Protein AF-A0A7S3L3E7-F1 (afdb_monomer_lite)

Organism: NCBI:txid265554

Secondary structure (DSSP, 8-state):
---------EEEEEEEEEEEEEEP------------------------------------------------------------PPPPPP------PPPPPP-PPPPP----------HHHHHHHHHHHHHHHHHHHHHHHHHHHHHHHHHHHHTT-B-TTT-PBP-S--EEETTEEE-HHHIIIIIS-B-TTT-PBP-TT-EEE-TT--EEEGGG---B-TTT--B-SHHHHS-EEE-TTS-EEEHHHHTTB--SHHHHHHHHHHHHHHHHHHH-SSS--PPPSPPEEEEE-HHHHHHHHHHHH-TTS-S-EEEEEEEEEEEEEETT-SPEEEEEEEEEEEETT-BHHHHHHHHHHHHHHHHHHHHTB---HHHHHHHHHHHHHHHHHHHTTT-HHHHHHHHHHHH---TTTHHHHHHHHHHHHHHHHHHHHHHHHTTB-GGG--

Radius of gyration: 42.0 Å; chains: 1; bounding box: 95×83×150 Å

Foldseek 3Di:
DDDPPPDFDKDKDWDAFDKDFDFQLDDDPDPDPPDPDDDDDDDDDDDDDDDDDDDDDDDDDDDDDDDDDDDDDDDDDDDDDDDDDDDDDDDDDPPPDDDDPPDDDDDPDDDDDDPPQDPVNVVVVVVVVVVVVVVVVVVVVVVVVVVVLVVQLVVVCAAPQPRHHHDPDWDDDPNGTHRPVSCQPPPFDAALAPRHGDDPDQWDAFLVGGIHGVVVVFAAASFQRWGADCRTFVHWDQDPLGGIHGPNFQVQFAADDVLVVVLVVLLVVLCCVAAPPPDPLADPDDEAEAEDALVVQLVVSCVRVNNVDDSGGQKMKTKIWMWIDGPVDNDIDIDIHIYMYGYGTGGSLQRSLNVQLNSQVSSCVLQQFDDPQLLSLLRSNVSSLSSLVVCVVPDPSSVSVVVSLQPRPPCRNNVSVVVLVVQCVVPNNVSSVVVRVVRHDPPNDD

Structure (mmCIF, N/CA/C/O backbone):
data_AF-A0A7S3L3E7-F1
#
_entry.id   AF-A0A7S3L3E7-F1
#
loop_
_atom_site.group_PDB
_atom_site.id
_atom_site.type_symbol
_atom_site.label_atom_id
_atom_site.label_alt_id
_atom_site.label_comp_id
_atom_site.label_asym_id
_atom_site.label_entity_id
_atom_site.label_seq_id
_atom_site.pdbx_PDB_ins_code
_atom_site.Cartn_x
_atom_site.Cartn_y
_atom_site.Cartn_z
_atom_site.occupancy
_atom_site.B_iso_or_equiv
_atom_site.auth_seq_id
_atom_site.auth_comp_id
_atom_site.auth_asym_id
_atom_site.auth_atom_id
_atom_site.pdbx_PDB_model_num
ATOM 1 N N . MET A 1 1 ? -40.306 20.790 56.424 1.00 37.75 1 MET A N 1
ATOM 2 C CA . MET A 1 1 ? -39.936 20.266 55.091 1.00 37.75 1 MET A CA 1
ATOM 3 C C . MET A 1 1 ? -38.421 20.234 55.011 1.00 37.75 1 MET A C 1
ATOM 5 O O . MET A 1 1 ? -37.809 21.245 54.707 1.00 37.75 1 MET A O 1
ATOM 9 N N . THR A 1 2 ? -37.811 19.111 55.373 1.00 33.38 2 THR A N 1
ATOM 10 C CA . THR A 1 2 ? -36.361 18.909 55.277 1.00 33.38 2 THR A CA 1
ATOM 11 C C . THR A 1 2 ? -36.122 18.131 53.989 1.00 33.38 2 THR A C 1
ATOM 13 O O . THR A 1 2 ? -36.456 16.951 53.911 1.00 33.38 2 THR A O 1
ATOM 16 N N . MET A 1 3 ? -35.644 18.807 52.941 1.00 33.97 3 MET A N 1
ATOM 17 C CA . MET A 1 3 ? -35.236 18.144 51.704 1.00 33.97 3 MET A CA 1
ATOM 18 C C . MET A 1 3 ? -33.994 17.302 51.997 1.00 33.97 3 MET A C 1
ATOM 20 O O . MET A 1 3 ? -32.898 17.829 52.158 1.00 33.97 3 MET A O 1
ATOM 24 N N . MET A 1 4 ? -34.168 15.984 52.087 1.00 32.97 4 MET A N 1
ATOM 25 C CA . MET A 1 4 ? -33.053 15.049 52.005 1.00 32.97 4 MET A CA 1
ATOM 26 C C . MET A 1 4 ? -32.547 15.040 50.560 1.00 32.97 4 MET A C 1
ATOM 28 O O . MET A 1 4 ? -33.100 14.356 49.699 1.00 32.97 4 MET A O 1
ATOM 32 N N . THR A 1 5 ? -31.485 15.792 50.287 1.00 38.94 5 THR A N 1
ATOM 33 C CA . THR A 1 5 ? -30.633 15.578 49.115 1.00 38.94 5 THR A CA 1
ATOM 34 C C . THR A 1 5 ? -30.012 14.189 49.227 1.00 38.94 5 THR A C 1
ATOM 36 O O . THR A 1 5 ? -29.043 13.978 49.954 1.00 38.94 5 THR A O 1
ATOM 39 N N . ARG A 1 6 ? -30.601 13.209 48.535 1.00 37.25 6 ARG A N 1
ATOM 40 C CA . ARG A 1 6 ? -29.966 11.909 48.307 1.00 37.25 6 ARG A CA 1
ATOM 41 C C . ARG A 1 6 ? -28.781 12.127 47.372 1.00 37.25 6 ARG A C 1
ATOM 43 O O . ARG A 1 6 ? -28.955 12.240 46.164 1.00 37.25 6 ARG A O 1
ATOM 50 N N . THR A 1 7 ? -27.583 12.184 47.937 1.00 40.59 7 THR A N 1
ATOM 51 C CA . THR A 1 7 ? -26.330 12.127 47.185 1.00 40.59 7 THR A CA 1
ATOM 52 C C . THR A 1 7 ? -26.274 10.788 46.447 1.00 40.59 7 THR A C 1
ATOM 54 O O . THR A 1 7 ? -26.143 9.729 47.065 1.00 40.59 7 THR A O 1
ATOM 57 N N . ILE A 1 8 ? -26.439 10.816 45.124 1.00 44.03 8 ILE A N 1
ATOM 58 C CA . ILE A 1 8 ? -26.281 9.642 44.263 1.00 44.03 8 ILE A CA 1
ATOM 59 C C . ILE A 1 8 ? -24.780 9.373 44.164 1.00 44.03 8 ILE A C 1
ATOM 61 O O . ILE A 1 8 ? -24.064 10.054 43.440 1.00 44.03 8 ILE A O 1
ATOM 65 N N . PHE A 1 9 ? -24.285 8.398 44.921 1.00 41.81 9 PHE A N 1
ATOM 66 C CA . PHE A 1 9 ? -22.922 7.904 44.750 1.00 41.81 9 PHE A CA 1
ATOM 67 C C . PHE A 1 9 ? -22.884 6.970 43.535 1.00 41.81 9 PHE A C 1
ATOM 69 O O . PHE A 1 9 ? -23.389 5.846 43.596 1.00 41.81 9 PHE A O 1
ATOM 76 N N . THR A 1 10 ? -22.301 7.439 42.435 1.00 45.47 10 THR A N 1
ATOM 77 C CA . THR A 1 10 ? -21.963 6.633 41.256 1.00 45.47 10 THR A CA 1
ATOM 78 C C . THR A 1 10 ? -20.611 5.961 41.475 1.00 45.47 10 THR A C 1
ATOM 80 O O . THR A 1 10 ? -19.640 6.632 41.817 1.00 45.47 10 THR A O 1
ATOM 83 N N . ALA A 1 11 ? -20.534 4.643 41.292 1.00 47.09 11 ALA A N 1
ATOM 84 C CA . ALA A 1 11 ? -19.255 3.947 41.208 1.00 47.09 11 ALA A CA 1
ATOM 85 C C . ALA A 1 11 ? -18.963 3.689 39.726 1.00 47.09 11 ALA A C 1
ATOM 87 O O . ALA A 1 11 ? -19.649 2.888 39.086 1.00 47.09 11 ALA A O 1
ATOM 88 N N . THR A 1 12 ? -17.978 4.401 39.184 1.00 44.69 12 THR A N 1
ATOM 89 C CA . THR A 1 12 ? -17.466 4.172 37.831 1.00 44.69 12 THR A CA 1
ATOM 90 C C . THR A 1 12 ? -16.265 3.249 37.948 1.00 44.69 12 THR A C 1
ATOM 92 O O . THR A 1 12 ? -15.286 3.588 38.610 1.00 44.69 12 THR A O 1
ATOM 95 N N . THR A 1 13 ? -16.340 2.069 37.340 1.00 45.25 13 THR A N 1
ATOM 96 C CA . THR A 1 13 ? -15.168 1.205 37.184 1.00 45.25 13 THR A CA 1
ATOM 97 C C . THR A 1 13 ? -14.709 1.314 35.740 1.00 45.25 13 THR A C 1
ATOM 99 O O . THR A 1 13 ? -15.407 0.880 34.822 1.00 45.25 13 THR A O 1
ATOM 102 N N . THR A 1 14 ? -13.541 1.920 35.551 1.00 41.12 14 THR A N 1
ATOM 103 C CA . THR A 1 14 ? -12.845 1.961 34.265 1.00 41.12 14 THR A CA 1
ATOM 104 C C . THR A 1 14 ? -12.012 0.693 34.145 1.00 41.12 14 THR A C 1
ATOM 106 O O . THR A 1 14 ? -11.118 0.470 34.960 1.00 41.12 14 THR A O 1
ATOM 109 N N . VAL A 1 15 ? -12.307 -0.146 33.152 1.00 39.34 15 VAL A N 1
ATOM 110 C CA . VAL A 1 15 ? -11.450 -1.284 32.797 1.00 39.34 15 VAL A CA 1
ATOM 111 C C . VAL A 1 15 ? -10.743 -0.942 31.484 1.00 39.34 15 VAL A C 1
ATOM 113 O O . VAL A 1 15 ? -11.376 -0.814 30.438 1.00 39.34 15 VAL A O 1
ATOM 116 N N . LEU A 1 16 ? -9.427 -0.752 31.574 1.00 37.97 16 LEU A N 1
ATOM 117 C CA . LEU A 1 16 ? -8.468 -0.646 30.464 1.00 37.97 16 LEU A CA 1
ATOM 118 C C . LEU A 1 16 ? -8.202 -2.081 29.932 1.00 37.97 16 LEU A C 1
ATOM 120 O O . LEU A 1 16 ? -8.009 -2.964 30.761 1.00 37.97 16 LEU A O 1
ATOM 124 N N . LEU A 1 17 ? -8.091 -2.448 28.651 1.00 48.31 17 LEU A N 1
ATOM 125 C CA . LEU A 1 17 ? -8.442 -1.888 27.339 1.00 48.31 17 LEU A CA 1
ATOM 126 C C . LEU A 1 17 ? -8.156 -3.020 26.312 1.00 48.31 17 LEU A C 1
ATOM 128 O O . LEU A 1 17 ? -7.108 -3.653 26.413 1.00 48.31 17 LEU A O 1
ATOM 132 N N . LEU A 1 18 ? -9.045 -3.321 25.354 1.00 49.75 18 LEU A N 1
ATOM 133 C CA . LEU A 1 18 ? -8.684 -4.169 24.198 1.00 49.75 18 LEU A CA 1
ATOM 134 C C . LEU A 1 18 ? -7.845 -3.309 23.249 1.00 49.75 18 LEU A C 1
ATOM 136 O O . LEU A 1 18 ? -8.324 -2.270 22.787 1.00 49.75 18 LEU A O 1
ATOM 140 N N . VAL A 1 19 ? -6.603 -3.720 23.004 1.00 50.97 19 VAL A N 1
ATOM 141 C CA . VAL A 1 19 ? -5.624 -2.972 22.207 1.00 50.97 19 VAL A CA 1
ATOM 142 C C . VAL A 1 19 ? -5.319 -3.760 20.948 1.00 50.97 19 VAL A C 1
ATOM 144 O O . VAL A 1 19 ? -5.083 -4.968 21.006 1.00 50.97 19 VAL A O 1
ATOM 147 N N . SER A 1 20 ? -5.356 -3.085 19.805 1.00 57.44 20 SER A N 1
ATOM 148 C CA . SER A 1 20 ? -5.055 -3.687 18.507 1.00 57.44 20 SER A CA 1
ATOM 149 C C . SER A 1 20 ? -4.359 -2.671 17.614 1.00 57.44 20 SER A C 1
ATOM 151 O O . SER A 1 20 ? -4.589 -1.467 17.751 1.00 57.44 20 SER A O 1
ATOM 153 N N . SER A 1 21 ? -3.460 -3.146 16.759 1.00 51.28 21 SER A N 1
ATOM 154 C CA . SER A 1 21 ? -2.453 -2.307 16.116 1.00 51.28 21 SER A CA 1
ATOM 155 C C . SER A 1 21 ? -2.175 -2.772 14.689 1.00 51.28 21 SER A C 1
ATOM 157 O O . SER A 1 21 ? -1.736 -3.901 14.508 1.00 51.28 21 SER A O 1
ATOM 159 N N . CYS A 1 22 ? -2.323 -1.908 13.685 1.00 43.41 22 CYS A N 1
ATOM 160 C CA . CYS A 1 22 ? -1.971 -2.243 12.304 1.00 43.41 22 CYS A CA 1
ATOM 161 C C . CYS A 1 22 ? -0.455 -2.166 12.075 1.00 43.41 22 CYS A C 1
ATOM 163 O O . CYS A 1 22 ? 0.126 -1.079 12.170 1.00 43.41 22 CYS A O 1
ATOM 165 N N . GLN A 1 23 ? 0.191 -3.271 11.690 1.00 49.03 23 GLN A N 1
ATOM 166 C CA . GLN A 1 23 ? 1.598 -3.261 11.269 1.00 49.03 23 GLN A CA 1
ATOM 167 C C . GLN A 1 23 ? 1.797 -2.740 9.832 1.00 49.03 23 GLN A C 1
ATOM 169 O O . GLN A 1 23 ? 0.916 -2.807 8.973 1.00 49.03 23 GLN A O 1
ATOM 174 N N . ALA A 1 24 ? 2.989 -2.206 9.573 1.00 43.12 24 ALA A N 1
ATOM 175 C CA . ALA A 1 24 ? 3.509 -1.837 8.273 1.00 43.12 24 ALA A CA 1
ATOM 176 C C . ALA A 1 24 ? 4.007 -3.091 7.557 1.00 43.12 24 ALA A C 1
ATOM 178 O O . ALA A 1 24 ? 4.920 -3.767 8.034 1.00 43.12 24 ALA A O 1
ATOM 179 N N . TRP A 1 25 ? 3.451 -3.337 6.375 1.00 41.75 25 TRP A N 1
ATOM 180 C CA . TRP A 1 25 ? 3.871 -4.370 5.434 1.00 41.75 25 TRP A CA 1
ATOM 181 C C . TRP A 1 25 ? 5.353 -4.186 5.093 1.00 41.75 25 TRP A C 1
ATOM 183 O O . TRP A 1 25 ? 5.722 -3.347 4.269 1.00 41.75 25 TRP A O 1
ATOM 193 N N . THR A 1 26 ? 6.230 -4.921 5.769 1.00 31.83 26 THR A N 1
ATOM 194 C CA . THR A 1 26 ? 7.667 -4.881 5.502 1.00 31.83 26 THR A CA 1
ATOM 195 C C . THR A 1 26 ? 8.234 -6.289 5.564 1.00 31.83 26 THR A C 1
ATOM 197 O O . THR A 1 26 ? 8.235 -6.940 6.602 1.00 31.83 26 THR A O 1
ATOM 200 N N . GLN A 1 27 ? 8.758 -6.744 4.429 1.00 33.38 27 GLN A N 1
ATOM 201 C CA . GLN A 1 27 ? 9.768 -7.792 4.389 1.00 33.38 27 GLN A CA 1
ATOM 202 C C . GLN A 1 27 ? 11.102 -7.192 3.962 1.00 33.38 27 GLN A C 1
ATOM 204 O O . GLN A 1 27 ? 11.121 -6.274 3.136 1.00 33.38 27 GLN A O 1
ATOM 209 N N . PRO A 1 28 ? 12.226 -7.733 4.455 1.00 33.59 28 PRO A N 1
ATOM 210 C CA . PRO A 1 28 ? 13.522 -7.458 3.876 1.00 33.59 28 PRO A CA 1
ATOM 211 C C . PRO A 1 28 ? 13.591 -8.134 2.503 1.00 33.59 28 PRO A C 1
ATOM 213 O O . PRO A 1 28 ? 13.651 -9.359 2.400 1.00 33.59 28 PRO A O 1
ATOM 216 N N . TYR A 1 29 ? 13.635 -7.342 1.435 1.00 32.00 29 TYR A N 1
ATOM 217 C CA . TYR A 1 29 ? 14.123 -7.839 0.155 1.00 32.00 29 TYR A CA 1
ATOM 218 C C . TYR A 1 29 ? 15.611 -8.184 0.327 1.00 32.00 29 TYR A C 1
ATOM 220 O O . TYR A 1 29 ? 16.467 -7.301 0.357 1.00 32.00 29 TYR A O 1
ATOM 228 N N . ARG A 1 30 ? 15.931 -9.471 0.498 1.00 27.48 30 ARG A N 1
ATOM 229 C CA . ARG A 1 30 ? 17.289 -9.987 0.290 1.00 27.48 30 ARG A CA 1
ATOM 230 C C . ARG A 1 30 ? 17.413 -10.348 -1.190 1.00 27.48 30 ARG A C 1
ATOM 232 O O . ARG A 1 30 ? 16.680 -11.233 -1.629 1.00 27.48 30 ARG A O 1
ATOM 239 N N . PRO A 1 31 ? 18.320 -9.727 -1.962 1.00 32.62 31 PRO A N 1
ATOM 240 C CA . PRO A 1 31 ? 18.637 -10.219 -3.293 1.00 32.62 31 PRO A CA 1
ATOM 241 C C . PRO A 1 31 ? 19.143 -11.660 -3.173 1.00 32.62 31 PRO A C 1
ATOM 243 O O . PRO A 1 31 ? 20.127 -11.926 -2.479 1.00 32.62 31 PRO A O 1
ATOM 246 N N . GLY A 1 32 ? 18.446 -12.597 -3.813 1.00 26.78 32 GLY A N 1
ATOM 247 C CA . GLY A 1 32 ? 18.950 -13.946 -4.010 1.00 26.78 32 GLY A CA 1
ATOM 248 C C . GLY A 1 32 ? 20.197 -13.879 -4.885 1.00 26.78 32 GLY A C 1
ATOM 249 O O . GLY A 1 32 ? 20.114 -13.528 -6.058 1.00 26.78 32 GLY A O 1
ATOM 250 N N . LEU A 1 33 ? 21.351 -14.202 -4.307 1.00 28.09 33 LEU A N 1
ATOM 251 C CA . LEU A 1 33 ? 22.557 -14.546 -5.053 1.00 28.09 33 LEU A CA 1
ATOM 252 C C . LEU A 1 33 ? 22.278 -15.843 -5.824 1.00 28.09 33 LEU A C 1
ATOM 254 O O . LEU A 1 33 ? 22.434 -16.935 -5.285 1.00 28.09 33 LEU A O 1
ATOM 258 N N . PHE A 1 34 ? 21.855 -15.726 -7.080 1.00 25.86 34 PHE A N 1
ATOM 259 C CA . PHE A 1 34 ? 22.004 -16.804 -8.051 1.00 25.86 34 PHE A CA 1
ATOM 260 C C . PHE A 1 34 ? 23.420 -16.718 -8.624 1.00 25.86 34 PHE A C 1
ATOM 262 O O . PHE A 1 34 ? 23.680 -15.997 -9.582 1.00 25.86 34 PHE A O 1
ATOM 269 N N . LEU A 1 35 ? 24.351 -17.433 -7.991 1.00 27.20 35 LEU A N 1
ATOM 270 C CA . LEU A 1 35 ? 25.620 -17.809 -8.606 1.00 27.20 35 LEU A CA 1
ATOM 271 C C . LEU A 1 35 ? 25.359 -19.046 -9.469 1.00 27.20 35 LEU A C 1
ATOM 273 O O . LEU A 1 35 ? 25.182 -20.147 -8.953 1.00 27.20 35 LEU A O 1
ATOM 277 N N . SER A 1 36 ? 25.303 -18.855 -10.784 1.00 28.81 36 SER A N 1
ATOM 278 C CA . SER A 1 36 ? 25.563 -19.926 -11.742 1.00 28.81 36 SER A CA 1
ATOM 279 C C . SER A 1 36 ? 27.041 -19.851 -12.121 1.00 28.81 36 SER A C 1
ATOM 281 O O . SER A 1 36 ? 27.432 -19.018 -12.938 1.00 28.81 36 SER A O 1
ATOM 283 N N . ASP A 1 37 ? 27.856 -20.692 -11.490 1.00 28.25 37 ASP A N 1
ATOM 284 C CA . ASP A 1 37 ? 29.256 -20.891 -11.857 1.00 28.25 37 ASP A CA 1
ATOM 285 C C . ASP A 1 37 ? 29.348 -21.644 -13.189 1.00 28.25 37 ASP A C 1
ATOM 287 O O . ASP A 1 37 ? 28.903 -22.786 -13.291 1.00 28.25 37 ASP A O 1
ATOM 291 N N . HIS A 1 38 ? 30.005 -21.045 -14.184 1.00 29.53 38 HIS A N 1
ATOM 292 C CA . HIS A 1 38 ? 30.723 -21.792 -15.215 1.00 29.53 38 HIS A CA 1
ATOM 293 C C . HIS A 1 38 ? 31.951 -21.016 -15.713 1.00 29.53 38 HIS A C 1
ATOM 295 O O . HIS A 1 38 ? 31.814 -20.027 -16.422 1.00 29.53 38 HIS A O 1
ATOM 301 N N . HIS A 1 39 ? 33.122 -21.587 -15.384 1.00 28.30 39 HIS A N 1
ATOM 302 C CA . HIS A 1 39 ? 34.454 -21.445 -16.001 1.00 28.30 39 HIS A CA 1
ATOM 303 C C . HIS A 1 39 ? 35.125 -20.060 -15.977 1.00 28.30 39 HIS A C 1
ATOM 305 O O . HIS A 1 39 ? 34.505 -19.046 -16.239 1.00 28.30 39 HIS A O 1
ATOM 311 N N . ALA A 1 40 ? 36.431 -19.918 -15.766 1.00 26.81 40 ALA A N 1
ATOM 312 C CA . ALA A 1 40 ? 37.538 -20.794 -15.388 1.00 26.81 40 ALA 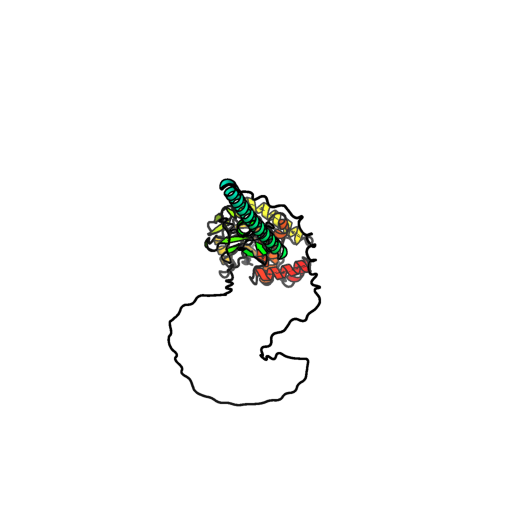A CA 1
ATOM 313 C C . ALA A 1 40 ? 38.686 -19.842 -15.008 1.00 26.81 40 ALA A C 1
ATOM 315 O O . ALA A 1 40 ? 38.803 -18.807 -15.651 1.00 26.81 40 ALA A O 1
ATOM 316 N N . ASP A 1 41 ? 39.535 -20.180 -14.033 1.00 27.42 41 ASP A N 1
ATOM 317 C CA . ASP A 1 41 ? 40.962 -19.860 -14.152 1.00 27.42 41 ASP A CA 1
ATOM 318 C C . ASP A 1 41 ? 41.838 -20.626 -13.154 1.00 27.42 41 ASP A C 1
ATOM 320 O O . ASP A 1 41 ? 41.495 -20.867 -11.996 1.00 27.42 41 ASP A O 1
ATOM 324 N N . HIS A 1 42 ? 42.977 -21.056 -13.687 1.00 28.95 42 HIS A N 1
ATOM 325 C CA . HIS A 1 42 ? 44.064 -21.773 -13.037 1.00 28.95 42 HIS A CA 1
ATOM 326 C C . HIS A 1 42 ? 44.891 -20.859 -12.118 1.00 28.95 42 HIS A C 1
ATOM 328 O O . HIS A 1 42 ? 45.204 -19.745 -12.519 1.00 28.95 42 HIS A O 1
ATOM 334 N N . GLN A 1 43 ? 45.346 -21.403 -10.975 1.00 28.11 43 GLN A N 1
ATOM 335 C CA . GLN A 1 43 ? 46.684 -21.272 -10.331 1.00 28.11 43 GLN A CA 1
ATOM 336 C C . GLN A 1 43 ? 46.538 -21.597 -8.825 1.00 28.11 43 GLN A C 1
ATOM 338 O O . GLN A 1 43 ? 45.874 -20.885 -8.090 1.00 28.11 43 GLN A O 1
ATOM 343 N N . SER A 1 44 ? 46.859 -22.807 -8.357 1.00 26.34 44 SER A N 1
ATOM 344 C CA . SER A 1 44 ? 48.177 -23.359 -7.985 1.00 26.34 44 SER A CA 1
ATOM 345 C C . SER A 1 44 ? 48.658 -23.021 -6.556 1.00 26.34 44 SER A C 1
ATOM 347 O O . SER A 1 44 ? 48.977 -21.877 -6.258 1.00 26.34 44 SER A O 1
ATOM 349 N N . PHE A 1 45 ? 48.833 -24.103 -5.781 1.00 25.59 45 PHE A N 1
ATOM 350 C CA . PHE A 1 45 ? 49.671 -24.326 -4.585 1.00 25.59 45 PHE A CA 1
ATOM 351 C C . PHE A 1 45 ? 49.226 -23.832 -3.196 1.00 25.59 45 PHE A C 1
ATOM 353 O O . PHE A 1 45 ? 49.101 -22.644 -2.932 1.00 25.59 45 PHE A O 1
ATOM 360 N N . GLY A 1 46 ? 49.138 -24.798 -2.264 1.00 26.36 46 GLY A N 1
ATOM 361 C CA . GLY A 1 46 ? 49.105 -24.568 -0.816 1.00 26.36 46 GLY A CA 1
ATOM 362 C C . GLY A 1 46 ? 48.488 -25.713 -0.003 1.00 26.36 46 GLY A C 1
ATOM 363 O O . GLY A 1 46 ? 47.384 -25.576 0.507 1.00 26.36 46 GLY A O 1
ATOM 364 N N . GLU A 1 47 ? 49.186 -26.847 0.114 1.00 26.17 47 GLU A N 1
ATOM 365 C CA . GLU A 1 47 ? 48.911 -27.912 1.104 1.00 26.17 47 GLU A CA 1
ATOM 366 C C . GLU A 1 47 ? 48.996 -27.352 2.549 1.00 26.17 47 GLU A C 1
ATOM 368 O O . GLU A 1 47 ? 49.761 -26.408 2.768 1.00 26.17 47 GLU A O 1
ATOM 373 N N . PRO A 1 48 ? 48.300 -27.924 3.564 1.00 31.89 48 PRO A N 1
ATOM 374 C CA . PRO A 1 48 ? 48.916 -29.058 4.262 1.00 31.89 48 PRO A CA 1
ATOM 375 C C . PRO A 1 48 ? 47.974 -30.111 4.897 1.00 31.89 48 PRO A C 1
ATOM 377 O O . PRO A 1 48 ? 46.959 -29.832 5.524 1.00 31.89 48 PRO A O 1
ATOM 380 N N . GLN A 1 49 ? 48.471 -31.347 4.825 1.00 28.14 49 GLN A N 1
ATOM 381 C CA . GLN A 1 49 ? 48.549 -32.381 5.867 1.00 28.14 49 GLN A CA 1
ATOM 382 C C . GLN A 1 49 ? 47.297 -32.977 6.547 1.00 28.14 49 GLN A C 1
ATOM 384 O O . GLN A 1 49 ? 46.664 -32.450 7.456 1.00 28.14 49 GLN A O 1
ATOM 389 N N . ARG A 1 50 ? 47.144 -34.265 6.216 1.00 26.69 50 ARG A N 1
ATOM 390 C CA . ARG A 1 50 ? 46.524 -35.368 6.960 1.00 26.69 50 ARG A CA 1
ATOM 391 C C . ARG A 1 50 ? 46.845 -35.376 8.464 1.00 26.69 50 ARG A C 1
ATOM 393 O O . ARG A 1 50 ? 48.013 -35.398 8.840 1.00 26.69 50 ARG A O 1
ATOM 400 N N . ARG A 1 51 ? 45.841 -35.711 9.285 1.00 26.78 51 ARG A N 1
ATOM 401 C CA . ARG A 1 51 ? 46.010 -36.691 10.377 1.00 26.78 51 ARG A CA 1
ATOM 402 C C . ARG A 1 51 ? 44.831 -37.659 10.439 1.00 26.78 51 ARG A C 1
ATOM 404 O O . ARG A 1 51 ? 43.702 -37.291 10.728 1.00 26.78 51 ARG A O 1
ATOM 411 N N . ARG A 1 52 ? 45.145 -38.930 10.180 1.00 27.86 52 ARG A N 1
ATOM 412 C CA . ARG A 1 52 ? 44.351 -40.104 10.556 1.00 27.86 52 ARG A CA 1
ATOM 413 C C . ARG A 1 52 ? 44.550 -40.371 12.048 1.00 27.86 52 ARG A C 1
ATOM 415 O O . ARG A 1 52 ? 45.706 -40.399 12.461 1.00 27.86 52 ARG A O 1
ATOM 422 N N . ARG A 1 53 ? 43.486 -40.719 12.781 1.00 27.02 53 ARG A N 1
ATOM 423 C CA . ARG A 1 53 ? 43.468 -41.836 13.750 1.00 27.02 53 ARG A CA 1
ATOM 424 C C . ARG A 1 53 ? 42.051 -42.433 13.838 1.00 27.02 53 ARG A C 1
ATOM 426 O O . ARG A 1 53 ? 41.092 -41.740 14.138 1.00 27.02 53 ARG A O 1
ATOM 433 N N . ARG A 1 54 ? 41.977 -43.722 13.510 1.00 27.33 54 ARG A N 1
ATOM 434 C CA . ARG A 1 54 ? 41.004 -44.763 13.914 1.00 27.33 54 ARG A CA 1
ATOM 435 C C . ARG A 1 54 ? 41.716 -45.607 15.007 1.00 27.33 54 ARG A C 1
ATOM 437 O O . ARG A 1 54 ? 42.924 -45.389 15.158 1.00 27.33 54 ARG A O 1
ATOM 444 N N . PRO A 1 55 ? 41.138 -46.687 15.571 1.00 52.16 55 PRO A N 1
ATOM 445 C CA . PRO A 1 55 ? 39.730 -47.056 15.826 1.00 52.16 55 PRO A CA 1
ATOM 446 C C . PRO A 1 55 ? 39.535 -47.637 17.258 1.00 52.16 55 PRO A C 1
ATOM 448 O O . PRO A 1 55 ? 40.487 -47.669 18.021 1.00 52.16 55 PRO A O 1
ATOM 451 N N . ASP A 1 56 ? 38.317 -48.087 17.589 1.00 27.77 56 ASP A N 1
ATOM 452 C CA . ASP A 1 56 ? 37.973 -49.367 18.266 1.00 27.77 56 ASP A CA 1
ATOM 453 C C . ASP A 1 56 ? 36.425 -49.488 18.204 1.00 27.77 56 ASP A C 1
ATOM 455 O O . ASP A 1 56 ? 35.729 -48.522 18.503 1.00 27.77 56 ASP A O 1
ATOM 459 N N . ALA A 1 57 ? 35.827 -50.438 17.464 1.00 30.86 57 ALA A N 1
ATOM 460 C CA . ALA A 1 57 ? 35.524 -51.842 17.816 1.00 30.86 57 ALA A CA 1
ATOM 461 C C . ALA A 1 57 ? 34.555 -51.955 19.021 1.00 30.86 57 ALA A C 1
ATOM 463 O O . ALA A 1 57 ? 34.864 -51.451 20.087 1.00 30.86 57 ALA A O 1
ATOM 464 N N . GLY A 1 58 ? 33.382 -52.597 18.966 1.00 28.09 58 GLY A N 1
ATOM 465 C CA . GLY A 1 58 ? 32.691 -53.353 17.922 1.00 28.09 58 GLY A CA 1
ATOM 466 C C . GLY A 1 58 ? 31.408 -54.014 18.477 1.00 28.09 58 GLY A C 1
ATOM 467 O O . GLY A 1 58 ? 31.103 -53.860 19.655 1.00 28.09 58 GLY A O 1
ATOM 468 N N . VAL A 1 59 ? 30.772 -54.825 17.614 1.00 32.19 59 VAL A N 1
ATOM 469 C CA . VAL A 1 59 ? 29.834 -55.946 17.905 1.00 32.19 59 VAL A CA 1
ATOM 470 C C . VAL A 1 59 ? 28.400 -55.555 18.339 1.00 32.19 59 VAL A C 1
ATOM 472 O O . VAL A 1 59 ? 28.228 -54.770 19.256 1.00 32.19 59 VAL A O 1
ATOM 475 N N . GLY A 1 60 ? 27.303 -56.080 17.770 1.00 26.89 60 GLY A N 1
ATOM 476 C CA . GLY A 1 60 ? 27.106 -57.112 16.741 1.00 26.89 60 GLY A CA 1
ATOM 477 C C . GLY A 1 60 ? 25.626 -57.560 16.626 1.00 26.89 60 GLY A C 1
ATOM 478 O O . GLY A 1 60 ? 24.837 -57.266 17.518 1.00 26.89 60 GLY A O 1
ATOM 479 N N . GLY A 1 61 ? 25.314 -58.307 15.550 1.00 27.14 61 GLY A N 1
ATOM 480 C CA . GLY A 1 61 ? 24.102 -59.136 15.324 1.00 27.14 61 GLY A CA 1
ATOM 481 C C . GLY A 1 61 ? 22.914 -58.388 14.697 1.00 27.14 61 GLY A C 1
ATOM 482 O O . GLY A 1 61 ? 22.445 -57.432 15.294 1.00 27.14 61 GLY A O 1
ATOM 483 N N . GLY A 1 62 ? 22.406 -58.683 13.489 1.00 26.34 62 GLY A N 1
ATOM 484 C CA . GLY A 1 62 ? 22.124 -59.986 12.846 1.00 26.34 62 GLY A CA 1
ATOM 485 C C . GLY A 1 62 ? 20.647 -60.347 13.102 1.00 26.34 62 GLY A C 1
ATOM 486 O O . GLY A 1 62 ? 20.214 -60.215 14.239 1.00 26.34 62 GLY A O 1
ATOM 487 N N . GLY A 1 63 ? 19.788 -60.750 12.167 1.00 27.02 63 GLY A N 1
ATOM 488 C CA . GLY A 1 63 ? 19.833 -61.008 10.724 1.00 27.02 63 GLY A CA 1
ATOM 489 C C . GLY A 1 63 ? 18.385 -60.918 10.181 1.00 27.02 63 GLY A C 1
ATOM 490 O O . GLY A 1 63 ? 17.456 -60.779 10.977 1.00 27.02 63 GLY A O 1
ATOM 491 N N . ASP A 1 64 ? 18.217 -60.825 8.858 1.00 28.09 64 ASP A N 1
ATOM 492 C CA . ASP A 1 64 ? 17.579 -61.860 8.008 1.00 28.09 64 ASP A CA 1
ATOM 493 C C . ASP A 1 64 ? 16.038 -61.717 7.963 1.00 28.09 64 ASP A C 1
ATOM 495 O O . ASP A 1 64 ? 15.401 -61.437 8.969 1.00 28.09 64 ASP A O 1
ATOM 499 N N . ASP A 1 65 ? 15.282 -61.960 6.898 1.00 27.58 65 ASP A N 1
ATOM 500 C CA . ASP A 1 65 ? 15.427 -62.036 5.441 1.00 27.58 65 ASP A CA 1
ATOM 501 C C . ASP A 1 65 ? 14.009 -62.417 4.926 1.00 27.58 65 ASP A C 1
ATOM 503 O O . ASP A 1 65 ? 13.129 -62.749 5.722 1.00 27.58 65 ASP A O 1
ATOM 507 N N . ALA A 1 66 ? 13.827 -62.460 3.600 1.00 27.62 66 ALA A N 1
ATOM 508 C CA . ALA A 1 66 ? 12.666 -62.960 2.831 1.00 27.62 66 ALA A CA 1
ATOM 509 C C . ALA A 1 66 ? 11.534 -61.935 2.558 1.00 27.62 66 ALA A C 1
ATOM 511 O O . ALA A 1 66 ? 10.853 -61.498 3.476 1.00 27.62 66 ALA A O 1
ATOM 512 N N . SER A 1 67 ? 11.293 -61.399 1.350 1.00 26.59 67 SER A N 1
ATOM 513 C CA . SER A 1 67 ? 11.280 -61.876 -0.057 1.00 26.59 67 SER A CA 1
ATOM 514 C C . SER A 1 67 ? 9.870 -62.190 -0.602 1.00 26.59 67 SER A C 1
ATOM 516 O O . SER A 1 67 ? 8.976 -62.585 0.138 1.00 26.59 67 SER A O 1
ATOM 518 N N . SER A 1 68 ? 9.737 -62.018 -1.931 1.00 27.11 68 SER A N 1
ATOM 519 C CA . SER A 1 68 ? 8.588 -62.138 -2.872 1.00 27.11 68 SER A CA 1
ATOM 520 C C . SER A 1 68 ? 7.759 -60.850 -3.105 1.00 27.11 68 SER A C 1
ATOM 522 O O . SER A 1 68 ? 7.104 -60.367 -2.192 1.00 27.11 68 SER A O 1
ATOM 524 N N . SER A 1 69 ? 7.909 -60.086 -4.211 1.00 27.45 69 SER A N 1
ATOM 525 C CA . SER A 1 69 ? 7.708 -60.334 -5.676 1.00 27.45 69 SER A CA 1
ATOM 526 C C . SER A 1 69 ? 6.211 -60.448 -6.047 1.00 27.45 69 SER A C 1
ATOM 528 O O . SER A 1 69 ? 5.460 -61.025 -5.277 1.00 27.45 69 SER A O 1
ATOM 530 N N . CYS A 1 70 ? 5.614 -59.915 -7.126 1.00 25.91 70 CYS A N 1
ATOM 531 C CA . CYS A 1 70 ? 5.955 -59.434 -8.484 1.00 25.91 70 CYS A CA 1
ATOM 532 C C . CYS A 1 70 ? 4.935 -58.318 -8.861 1.00 25.91 70 CYS A C 1
ATOM 534 O O . CYS A 1 70 ? 3.911 -58.215 -8.196 1.00 25.91 70 CYS A O 1
ATOM 536 N N . GLY A 1 71 ? 5.025 -57.469 -9.893 1.00 24.27 71 GLY A N 1
ATOM 537 C CA . GLY A 1 71 ? 5.812 -57.291 -11.129 1.00 24.27 71 GLY A CA 1
ATOM 538 C C . GLY A 1 71 ? 5.117 -56.147 -11.921 1.00 24.27 71 GLY A C 1
ATOM 539 O O . GLY A 1 71 ? 4.139 -55.594 -11.431 1.00 24.27 71 GLY A O 1
ATOM 540 N N . CYS A 1 72 ? 5.448 -55.706 -13.133 1.00 25.83 72 CYS A N 1
ATOM 541 C CA . CYS A 1 72 ? 6.560 -55.823 -14.077 1.00 25.83 72 CYS A CA 1
ATOM 542 C C . CYS A 1 72 ? 6.240 -54.818 -15.214 1.00 25.83 72 CYS A C 1
ATOM 544 O O . CYS A 1 72 ? 5.076 -54.735 -15.595 1.00 25.83 72 CYS A O 1
ATOM 546 N N . ALA A 1 73 ? 7.251 -54.115 -15.748 1.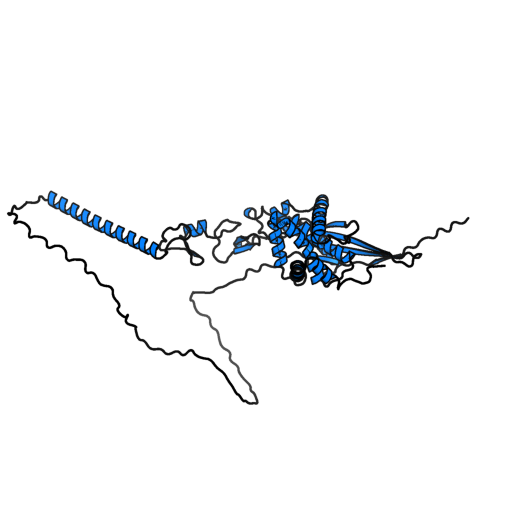00 25.88 73 ALA A N 1
ATOM 547 C CA . ALA A 1 73 ? 7.424 -53.632 -17.144 1.00 25.88 73 ALA A CA 1
ATOM 548 C C . ALA A 1 73 ? 8.454 -52.476 -17.140 1.00 25.88 73 ALA A C 1
ATOM 550 O O . ALA A 1 73 ? 8.125 -51.349 -16.789 1.00 25.88 73 ALA A O 1
ATOM 551 N N . SER A 1 74 ? 9.758 -52.777 -17.219 1.00 26.11 74 SER A N 1
ATOM 552 C CA . SER A 1 74 ? 10.603 -52.914 -18.436 1.00 26.11 74 SER A CA 1
ATOM 553 C C . SER A 1 74 ? 11.417 -51.626 -18.679 1.00 26.11 74 SER A C 1
ATOM 555 O O . SER A 1 74 ? 10.854 -50.630 -19.115 1.00 26.11 74 SER A O 1
ATOM 557 N N . CYS A 1 75 ? 12.661 -51.535 -18.182 1.00 24.69 75 CYS A N 1
ATOM 558 C CA . CYS A 1 75 ? 13.928 -52.008 -18.798 1.00 24.69 75 CYS A CA 1
ATOM 559 C C . CYS A 1 75 ? 14.433 -51.065 -19.908 1.00 24.69 75 CYS A C 1
ATOM 561 O O . CYS A 1 75 ? 13.669 -50.722 -20.795 1.00 24.69 75 CYS A O 1
ATOM 563 N N . GLN A 1 76 ? 15.709 -50.700 -20.024 1.00 26.39 76 GLN A N 1
ATOM 564 C CA . GLN A 1 76 ? 16.888 -50.736 -19.151 1.00 26.39 76 GLN A CA 1
ATOM 565 C C . GLN A 1 76 ? 17.999 -50.026 -19.947 1.00 26.39 76 GLN A C 1
ATOM 567 O O . GLN A 1 76 ? 18.080 -50.182 -21.166 1.00 26.39 76 GLN A O 1
ATOM 572 N N . GLU A 1 77 ? 18.854 -49.271 -19.267 1.00 27.19 77 GLU A N 1
ATOM 573 C CA . GLU A 1 77 ? 20.155 -48.852 -19.787 1.00 27.19 77 GLU A CA 1
ATOM 574 C C . GLU A 1 77 ? 21.098 -50.060 -19.888 1.00 27.19 77 GLU A C 1
ATOM 576 O O . GLU A 1 77 ? 21.130 -50.895 -18.983 1.00 27.19 77 GLU A O 1
ATOM 581 N N . SER A 1 78 ? 21.938 -50.103 -20.925 1.00 26.83 78 SER A N 1
ATOM 582 C CA . SER A 1 78 ? 23.287 -50.667 -20.804 1.00 26.83 78 SER A CA 1
ATOM 583 C C . SER A 1 78 ? 24.196 -50.199 -21.941 1.00 26.83 78 SER A C 1
ATOM 585 O O . SER A 1 78 ? 23.907 -50.388 -23.122 1.00 26.83 78 SER A O 1
ATOM 587 N N . SER A 1 79 ? 25.313 -49.613 -21.531 1.00 28.48 79 SER A N 1
ATOM 588 C CA . SER A 1 79 ? 26.480 -49.175 -22.290 1.00 28.48 79 SER A CA 1
ATOM 589 C C . SER A 1 79 ? 27.196 -50.319 -23.016 1.00 28.48 79 SER A C 1
ATOM 591 O O . SER A 1 79 ? 27.389 -51.363 -22.410 1.00 28.48 79 SER A O 1
ATOM 593 N N . PHE A 1 80 ? 27.716 -50.087 -24.231 1.00 26.84 80 PHE A N 1
ATOM 594 C CA . PHE A 1 80 ? 28.932 -50.737 -24.755 1.00 26.84 80 PHE A CA 1
ATOM 595 C C . PHE A 1 80 ? 29.560 -49.897 -25.888 1.00 26.84 80 PHE A C 1
ATOM 597 O O . PHE A 1 80 ? 28.894 -49.516 -26.847 1.00 26.84 80 PHE A O 1
ATOM 604 N N . ASN A 1 81 ? 30.861 -49.617 -25.760 1.00 29.56 81 ASN A N 1
ATOM 605 C CA . ASN A 1 81 ? 31.733 -49.024 -26.781 1.00 29.56 81 ASN A CA 1
ATOM 606 C C . ASN A 1 81 ? 31.894 -49.957 -27.992 1.00 29.56 81 ASN A C 1
ATOM 608 O O . ASN A 1 81 ? 32.136 -51.138 -27.779 1.00 29.56 81 ASN A O 1
ATOM 612 N N . PHE A 1 82 ? 31.908 -49.421 -29.220 1.00 26.12 82 PHE A N 1
ATOM 613 C CA . PHE A 1 82 ? 32.921 -49.712 -30.254 1.00 26.12 82 PHE A CA 1
ATOM 614 C C . PHE A 1 82 ? 32.753 -48.772 -31.465 1.00 26.12 82 PHE A C 1
ATOM 616 O O . PHE A 1 82 ? 31.651 -48.561 -31.963 1.00 26.12 82 PHE A O 1
ATOM 623 N N . PHE A 1 83 ? 33.875 -48.223 -31.943 1.00 31.66 83 PHE A N 1
ATOM 624 C CA . PHE A 1 83 ? 34.008 -47.466 -33.192 1.00 31.66 83 PHE A CA 1
ATOM 625 C C . PHE A 1 83 ? 33.367 -48.199 -34.381 1.00 31.66 83 PHE A C 1
ATOM 627 O O . PHE A 1 83 ? 33.751 -49.333 -34.668 1.00 31.66 83 PHE A O 1
ATOM 634 N N . LYS A 1 84 ? 32.491 -47.517 -35.130 1.00 26.69 84 LYS A N 1
ATOM 635 C CA . LYS A 1 84 ? 32.301 -47.703 -36.579 1.00 26.69 84 LYS A CA 1
ATOM 636 C C . LYS A 1 84 ? 31.524 -46.523 -37.168 1.00 26.69 84 LYS A C 1
ATOM 638 O O . LYS A 1 84 ? 30.445 -46.169 -36.708 1.00 26.69 84 LYS A O 1
ATOM 643 N N . THR A 1 85 ? 32.128 -45.907 -38.173 1.00 29.88 85 THR A N 1
ATOM 644 C CA . THR A 1 85 ? 31.574 -44.851 -39.023 1.00 29.88 85 THR A CA 1
ATOM 645 C C . THR A 1 85 ? 30.326 -45.335 -39.775 1.00 29.88 85 THR A C 1
ATOM 647 O O . THR A 1 85 ? 30.340 -46.458 -40.283 1.00 29.88 85 THR A O 1
ATOM 650 N N . PRO A 1 86 ? 29.275 -44.508 -39.936 1.00 30.94 86 PRO A N 1
ATOM 651 C CA . PRO A 1 86 ? 28.219 -44.778 -40.899 1.00 30.94 86 PRO A CA 1
ATOM 652 C C . PRO A 1 86 ? 28.456 -44.013 -42.206 1.00 30.94 86 PRO A C 1
ATOM 654 O O . PRO A 1 86 ? 28.452 -42.784 -42.263 1.00 30.94 86 PRO A O 1
ATOM 657 N N . THR A 1 87 ? 28.644 -44.790 -43.265 1.00 30.22 87 THR A N 1
ATOM 658 C CA . THR A 1 87 ? 28.524 -44.412 -44.675 1.00 30.22 87 THR A CA 1
ATOM 659 C C . THR A 1 87 ? 27.096 -43.919 -44.971 1.00 30.22 87 THR A C 1
ATOM 661 O O . THR A 1 87 ? 26.149 -44.574 -44.529 1.00 30.22 87 THR A O 1
ATOM 664 N N . PRO A 1 88 ? 26.883 -42.832 -45.738 1.00 31.06 88 PRO A N 1
ATOM 665 C CA . PRO A 1 88 ? 25.538 -42.414 -46.126 1.00 31.06 88 PRO A CA 1
ATOM 666 C C . PRO A 1 88 ? 25.007 -43.218 -47.320 1.00 31.06 88 PRO A C 1
ATOM 668 O O . PRO A 1 88 ? 25.680 -43.359 -48.344 1.00 31.06 88 PRO A O 1
ATOM 671 N N . CYS A 1 89 ? 23.766 -43.692 -47.189 1.00 26.31 89 CYS A N 1
ATOM 672 C CA . CYS A 1 89 ? 22.953 -44.245 -48.269 1.00 26.31 89 CYS A CA 1
ATOM 673 C C . CYS A 1 89 ? 22.671 -43.199 -49.355 1.00 26.31 89 CYS A C 1
ATOM 675 O O . CYS A 1 89 ? 22.235 -42.081 -49.083 1.00 26.31 89 CYS A O 1
ATOM 677 N N . GLN A 1 90 ? 22.872 -43.623 -50.600 1.00 33.78 90 GLN A N 1
ATOM 678 C CA . GLN A 1 90 ? 22.502 -42.920 -51.819 1.00 33.78 90 GLN A CA 1
ATOM 679 C C . GLN A 1 90 ? 20.978 -42.865 -51.980 1.00 33.78 90 GLN A C 1
ATOM 681 O O . GLN A 1 90 ? 20.311 -43.895 -51.936 1.00 33.78 90 GLN A O 1
ATOM 686 N N . SER A 1 91 ? 20.435 -41.685 -52.283 1.00 29.66 91 SER A N 1
ATOM 687 C CA . SER A 1 91 ? 19.267 -41.585 -53.163 1.00 29.66 91 SER A CA 1
ATOM 688 C C . SER A 1 91 ? 19.251 -40.244 -53.907 1.00 29.66 91 SER A C 1
ATOM 690 O O . SER A 1 91 ? 19.233 -39.169 -53.320 1.00 29.66 91 SER A O 1
ATOM 692 N N . HIS A 1 92 ? 19.339 -40.370 -55.232 1.00 37.72 92 HIS A N 1
ATOM 693 C CA . HIS A 1 92 ? 18.907 -39.457 -56.290 1.00 37.72 92 HIS A CA 1
ATOM 694 C C . HIS A 1 92 ? 19.064 -37.938 -56.096 1.00 37.72 92 HIS A C 1
ATOM 696 O O . HIS A 1 92 ? 18.111 -37.223 -55.803 1.00 37.72 92 HIS A O 1
ATOM 702 N N . GLN A 1 93 ? 20.221 -37.421 -56.514 1.00 33.62 93 GLN A N 1
ATOM 703 C CA . GLN A 1 93 ? 20.257 -36.183 -57.293 1.00 33.62 93 GLN A CA 1
ATOM 704 C C . GLN A 1 93 ? 20.802 -36.506 -58.683 1.00 33.62 93 GLN A C 1
ATOM 706 O O . GLN A 1 93 ? 21.955 -36.902 -58.841 1.00 33.62 93 GLN A O 1
ATOM 711 N N . GLN A 1 94 ? 19.943 -36.365 -59.693 1.00 35.34 94 GLN A N 1
ATOM 712 C CA . GLN A 1 94 ? 20.368 -36.250 -61.081 1.00 35.34 94 GLN A CA 1
ATOM 713 C C . GLN A 1 94 ? 21.326 -35.058 -61.172 1.00 35.34 94 GLN A C 1
ATOM 715 O O . GLN A 1 94 ? 20.904 -33.906 -61.097 1.00 35.34 94 GLN A O 1
ATOM 720 N N . GLN A 1 95 ? 22.619 -35.334 -61.323 1.00 34.31 95 GLN A N 1
ATOM 721 C CA . GLN A 1 95 ? 23.559 -34.352 -61.842 1.00 34.31 95 GLN A CA 1
ATOM 722 C C . GLN A 1 95 ? 23.175 -34.106 -63.302 1.00 34.31 95 GLN A C 1
ATOM 724 O O . GLN A 1 95 ? 23.545 -34.869 -64.191 1.00 34.31 95 GLN A O 1
ATOM 729 N N . GLN A 1 96 ? 22.392 -33.060 -63.552 1.00 38.38 96 GLN A N 1
ATOM 730 C CA . GLN A 1 96 ? 22.357 -32.461 -64.877 1.00 38.38 96 GLN A CA 1
ATOM 731 C C . GLN A 1 96 ? 23.745 -31.861 -65.106 1.00 38.38 96 GLN A C 1
ATOM 733 O O . GLN A 1 96 ? 24.105 -30.852 -64.500 1.00 38.38 96 GLN A O 1
ATOM 738 N N . GLN A 1 97 ? 24.558 -32.532 -65.921 1.00 39.69 97 GLN A N 1
ATOM 739 C CA . GLN A 1 97 ? 25.752 -31.913 -66.480 1.00 39.69 97 GLN A CA 1
ATOM 740 C C . GLN A 1 97 ? 25.305 -30.674 -67.274 1.00 39.69 97 GLN A C 1
ATOM 742 O O . GLN A 1 97 ? 24.313 -30.764 -68.006 1.00 39.69 97 GLN A O 1
ATOM 747 N N . PRO A 1 98 ? 25.983 -29.520 -67.148 1.00 41.97 98 PRO A N 1
ATOM 748 C CA . PRO A 1 98 ? 25.721 -28.408 -68.050 1.00 41.97 98 PRO A CA 1
ATOM 749 C C . PRO A 1 98 ? 25.979 -28.873 -69.494 1.00 41.97 98 PRO A C 1
ATOM 751 O O . PRO A 1 98 ? 26.894 -29.674 -69.715 1.00 41.97 98 PRO A O 1
ATOM 754 N N . PRO A 1 99 ? 25.179 -28.422 -70.478 1.00 45.31 99 PRO A N 1
ATOM 755 C CA . PRO A 1 99 ? 25.373 -28.821 -71.865 1.00 45.31 99 PRO A CA 1
ATOM 756 C C . PRO A 1 99 ? 26.793 -28.452 -72.323 1.00 45.31 99 PRO A C 1
ATOM 758 O O . PRO A 1 99 ? 27.314 -27.411 -71.903 1.00 45.31 99 PRO A O 1
ATOM 761 N N . PRO A 1 100 ? 27.435 -29.274 -73.174 1.00 44.22 100 PRO A N 1
ATOM 762 C CA . PRO A 1 100 ? 28.722 -28.911 -73.747 1.00 44.22 100 PRO A CA 1
ATOM 763 C C . PRO A 1 100 ? 28.582 -27.589 -74.521 1.00 44.22 100 PRO A C 1
ATOM 765 O O . PRO A 1 100 ? 27.533 -27.343 -75.128 1.00 44.22 100 PRO A O 1
ATOM 768 N N . PRO A 1 101 ? 29.608 -26.722 -74.505 1.00 47.19 101 PRO A N 1
ATOM 769 C CA . PRO A 1 101 ? 29.568 -25.475 -75.257 1.00 47.19 101 PRO A CA 1
ATOM 770 C C . PRO A 1 101 ? 29.370 -25.771 -76.754 1.00 47.19 101 PRO A C 1
ATOM 772 O O . PRO A 1 101 ? 29.865 -26.791 -77.244 1.00 47.19 101 PRO A O 1
ATOM 775 N N . PRO A 1 102 ? 28.656 -24.908 -77.500 1.00 48.75 102 PRO A N 1
ATOM 776 C CA . PRO A 1 102 ? 28.451 -25.112 -78.927 1.00 48.75 102 PRO A CA 1
ATOM 777 C C . PRO A 1 102 ? 29.802 -25.156 -79.649 1.00 48.75 102 PRO A C 1
ATOM 779 O O . PRO A 1 102 ? 30.696 -24.356 -79.366 1.00 48.75 102 PRO A O 1
ATOM 782 N N . HIS A 1 103 ? 29.940 -26.097 -80.587 1.00 49.81 103 HIS A N 1
ATOM 783 C CA . HIS A 1 103 ? 31.090 -26.188 -81.481 1.00 49.81 103 HIS A CA 1
ATOM 784 C C . HIS A 1 103 ? 31.313 -24.840 -82.180 1.00 49.81 103 HIS A C 1
ATOM 786 O O . HIS A 1 103 ? 30.509 -24.416 -83.010 1.00 49.81 103 HIS A O 1
ATOM 792 N N . LEU A 1 104 ? 32.414 -24.169 -81.839 1.00 45.56 104 LEU A N 1
ATOM 793 C CA . LEU A 1 104 ? 32.917 -23.021 -82.585 1.00 45.56 104 LEU A CA 1
ATOM 794 C C . LEU A 1 104 ? 33.308 -23.497 -83.989 1.00 45.56 104 LEU A C 1
ATOM 796 O O . LEU A 1 104 ? 34.132 -24.400 -84.139 1.00 45.56 104 LEU A O 1
ATOM 800 N N . ALA A 1 105 ? 32.690 -22.899 -85.008 1.00 47.06 105 ALA A N 1
ATOM 801 C CA . ALA A 1 105 ? 33.099 -23.055 -86.398 1.00 47.06 105 ALA A CA 1
ATOM 802 C C . ALA A 1 105 ? 34.582 -22.654 -86.558 1.00 47.06 105 ALA A C 1
ATOM 804 O O . ALA A 1 105 ? 35.028 -21.722 -85.878 1.00 47.06 105 ALA A O 1
ATOM 805 N N . PRO A 1 106 ? 35.356 -23.326 -87.430 1.00 48.41 106 PRO A N 1
ATOM 806 C CA . PRO A 1 106 ? 36.736 -22.934 -87.681 1.00 48.41 106 PRO A CA 1
ATOM 807 C C . PRO A 1 106 ? 36.782 -21.501 -88.243 1.00 48.41 106 PRO A C 1
ATOM 809 O O . PRO A 1 106 ? 35.892 -21.116 -89.009 1.00 48.41 106 PRO A O 1
ATOM 812 N N . PRO A 1 107 ? 37.786 -20.694 -87.859 1.00 43.69 107 PRO A N 1
ATOM 813 C CA . PRO A 1 107 ? 37.898 -19.321 -88.332 1.00 43.69 107 PRO A CA 1
ATOM 814 C C . PRO A 1 107 ? 38.163 -19.305 -89.846 1.00 43.69 107 PRO A C 1
ATOM 816 O O . PRO A 1 107 ? 38.839 -20.206 -90.350 1.00 43.69 107 PRO A O 1
ATOM 819 N N . PRO A 1 108 ? 37.674 -18.294 -90.588 1.00 45.56 108 PRO A N 1
ATOM 820 C CA . PRO A 1 108 ? 38.089 -18.109 -91.969 1.00 45.56 108 PRO A CA 1
ATOM 821 C C . PRO A 1 108 ? 39.588 -17.786 -92.001 1.00 45.56 108 PRO A C 1
ATOM 823 O O . PRO A 1 108 ? 40.080 -17.001 -91.187 1.00 45.56 108 PRO A O 1
ATOM 826 N N . GLU A 1 109 ? 40.310 -18.409 -92.932 1.00 44.69 109 GLU A N 1
ATOM 827 C CA . GLU A 1 109 ? 41.724 -18.143 -93.194 1.00 44.69 109 GLU A CA 1
ATOM 828 C C . GLU A 1 109 ? 41.947 -16.640 -93.418 1.00 44.69 109 GLU A C 1
ATOM 830 O O . GLU A 1 109 ? 41.530 -16.071 -94.428 1.00 44.69 109 GLU A O 1
ATOM 835 N N . MET A 1 110 ? 42.606 -15.981 -92.460 1.00 41.03 110 MET A N 1
ATOM 836 C CA . MET A 1 110 ? 43.106 -14.621 -92.630 1.00 41.03 110 MET A CA 1
ATOM 837 C C . MET A 1 110 ? 44.542 -14.677 -93.138 1.00 41.03 110 MET A C 1
ATOM 839 O O . MET A 1 110 ? 45.456 -15.152 -92.466 1.00 41.03 110 MET A O 1
ATOM 843 N N . THR A 1 111 ? 44.723 -14.145 -94.339 1.00 43.09 111 THR A N 1
ATOM 844 C CA . THR A 1 111 ? 46.006 -13.812 -94.953 1.00 43.09 111 THR A CA 1
ATOM 845 C C . THR A 1 111 ? 46.887 -13.004 -93.998 1.00 43.09 111 THR A C 1
ATOM 847 O O . THR A 1 111 ? 46.445 -12.013 -93.413 1.00 43.09 111 THR A O 1
ATOM 850 N N . SER A 1 112 ? 48.149 -13.412 -93.868 1.00 44.41 112 SER A N 1
ATOM 851 C CA . SER A 1 112 ? 49.165 -12.786 -93.025 1.00 44.41 112 SER A CA 1
ATOM 852 C C . SER A 1 112 ? 49.470 -11.345 -93.453 1.00 44.41 112 SER A C 1
ATOM 854 O O . SER A 1 112 ? 50.170 -11.118 -94.440 1.00 44.41 112 SER A O 1
ATOM 856 N N . ALA A 1 113 ? 49.024 -10.374 -92.662 1.00 41.16 113 ALA A N 1
ATOM 857 C CA . ALA A 1 113 ? 49.637 -9.054 -92.593 1.00 41.16 113 ALA A CA 1
ATOM 858 C C . ALA A 1 113 ? 50.205 -8.889 -91.180 1.00 41.16 113 ALA A C 1
ATOM 860 O O . ALA A 1 113 ? 49.463 -8.824 -90.200 1.00 41.16 113 ALA A O 1
ATOM 861 N N . ALA A 1 114 ? 51.533 -8.890 -91.068 1.00 47.59 114 ALA A N 1
ATOM 862 C CA . ALA A 1 114 ? 52.230 -8.631 -89.819 1.00 47.59 114 ALA A CA 1
ATOM 863 C C . ALA A 1 114 ? 51.953 -7.185 -89.378 1.00 47.59 114 ALA A C 1
ATOM 865 O O . ALA A 1 114 ? 52.563 -6.243 -89.879 1.00 47.59 114 ALA A O 1
ATOM 866 N N . TYR A 1 115 ? 51.012 -7.006 -88.450 1.00 50.03 115 TYR A N 1
ATOM 867 C CA . TYR A 1 115 ? 50.841 -5.745 -87.736 1.00 50.03 115 TYR A CA 1
ATOM 868 C C . TYR A 1 115 ? 52.046 -5.554 -86.812 1.00 50.03 115 TYR A C 1
ATOM 870 O O . TYR A 1 115 ? 52.160 -6.205 -85.774 1.00 50.03 115 TYR A O 1
ATOM 878 N N . VAL A 1 116 ? 52.955 -4.661 -87.198 1.00 51.00 116 VAL A N 1
ATOM 879 C CA . VAL A 1 116 ? 53.983 -4.125 -86.304 1.00 51.00 116 VAL A CA 1
ATOM 880 C C . VAL A 1 116 ? 53.261 -3.261 -85.273 1.00 51.00 116 VAL A C 1
ATOM 882 O O . VAL A 1 116 ? 52.922 -2.116 -85.550 1.00 51.00 116 VAL A O 1
ATOM 885 N N . THR A 1 117 ? 52.967 -3.823 -84.100 1.00 55.66 117 THR A N 1
ATOM 886 C CA . THR A 1 117 ? 52.425 -3.049 -82.979 1.00 55.66 117 THR A CA 1
ATOM 887 C C . THR A 1 117 ? 53.492 -2.092 -82.477 1.00 55.66 117 THR A C 1
ATOM 889 O O . THR A 1 117 ? 54.586 -2.518 -82.096 1.00 55.66 117 THR A O 1
ATOM 892 N N . THR A 1 118 ? 53.178 -0.805 -82.456 1.00 64.00 118 THR A N 1
ATOM 893 C CA . THR A 1 118 ? 54.067 0.203 -81.875 1.00 64.00 118 THR A CA 1
ATOM 894 C C . THR A 1 118 ? 54.205 -0.021 -80.356 1.00 64.00 118 THR A C 1
ATOM 896 O O . THR A 1 118 ? 53.279 -0.537 -79.721 1.00 64.00 118 THR A O 1
ATOM 899 N N . PRO A 1 119 ? 55.320 0.383 -79.715 1.00 68.75 119 PRO A N 1
ATOM 900 C CA . PRO A 1 119 ? 55.477 0.288 -78.257 1.00 68.75 119 PRO A CA 1
ATOM 901 C C . PRO A 1 119 ? 54.333 0.952 -77.461 1.00 68.75 119 PRO A C 1
ATOM 903 O O . PRO A 1 119 ? 53.999 0.511 -76.359 1.00 68.75 119 PRO A O 1
ATOM 906 N N . GLN A 1 120 ? 53.689 1.977 -78.036 1.00 70.19 120 GLN A N 1
ATOM 907 C CA . GLN A 1 120 ? 52.512 2.643 -77.469 1.00 70.19 120 GLN A CA 1
ATOM 908 C C . GLN A 1 120 ? 51.254 1.762 -77.514 1.00 70.19 120 GLN A C 1
ATOM 910 O O . GLN A 1 120 ? 50.532 1.692 -76.523 1.00 70.19 120 GLN A O 1
ATOM 915 N N . GLU A 1 121 ? 51.010 1.039 -78.609 1.00 69.12 121 GLU A N 1
ATOM 916 C CA . GLU A 1 121 ? 49.874 0.111 -78.723 1.00 69.12 121 GLU A CA 1
ATOM 917 C C . GLU A 1 121 ? 50.038 -1.118 -77.822 1.00 69.12 121 GLU A C 1
ATOM 919 O O . GLU A 1 121 ? 49.064 -1.583 -77.228 1.00 69.12 121 GLU A O 1
ATOM 924 N N . ALA A 1 122 ? 51.266 -1.623 -77.667 1.00 71.12 122 ALA A N 1
ATOM 925 C CA . ALA A 1 122 ? 51.566 -2.696 -76.720 1.00 71.12 122 ALA A CA 1
ATOM 926 C C . ALA A 1 122 ? 51.333 -2.252 -75.262 1.00 71.12 122 ALA A C 1
ATOM 928 O O . ALA A 1 122 ? 50.707 -2.979 -74.491 1.00 71.12 122 ALA A O 1
ATOM 929 N N . SER A 1 123 ? 51.749 -1.029 -74.909 1.00 78.00 123 SER A N 1
ATOM 930 C CA . SER A 1 123 ? 51.499 -0.444 -73.582 1.00 78.00 123 SER A CA 1
ATOM 931 C C . SER A 1 123 ? 50.004 -0.220 -73.322 1.00 78.00 123 SER A C 1
ATOM 933 O O . SER A 1 123 ? 49.511 -0.550 -72.247 1.00 78.00 123 SER A O 1
ATOM 935 N N . ALA A 1 124 ? 49.251 0.275 -74.311 1.00 77.94 124 ALA A N 1
ATOM 936 C CA . ALA A 1 124 ? 47.805 0.464 -74.190 1.00 77.94 124 ALA A CA 1
ATOM 937 C C . ALA A 1 124 ? 47.054 -0.868 -74.006 1.00 77.94 124 ALA A C 1
ATOM 939 O O . ALA A 1 124 ? 46.130 -0.951 -73.198 1.00 77.94 124 ALA A O 1
ATOM 940 N N . ARG A 1 125 ? 47.474 -1.930 -74.709 1.00 82.94 125 ARG A N 1
ATOM 941 C CA . ARG A 1 125 ? 46.923 -3.285 -74.534 1.00 82.94 125 ARG A CA 1
ATOM 942 C C . ARG A 1 125 ? 47.224 -3.859 -73.152 1.00 82.94 125 ARG A C 1
ATOM 944 O O . ARG A 1 125 ? 46.338 -4.467 -72.562 1.00 82.94 125 ARG A O 1
ATOM 951 N N . PHE A 1 126 ? 48.429 -3.633 -72.632 1.00 83.81 126 PHE A N 1
ATOM 952 C CA . PHE A 1 126 ? 48.805 -4.065 -71.286 1.00 83.81 126 PHE A CA 1
ATOM 953 C C . PHE A 1 126 ? 47.955 -3.372 -70.209 1.00 83.81 126 PHE A C 1
ATOM 955 O O . PHE A 1 126 ? 47.369 -4.043 -69.365 1.00 83.81 126 PHE A O 1
ATOM 962 N N . ILE A 1 127 ? 47.785 -2.048 -70.305 1.00 85.06 127 ILE A N 1
ATOM 963 C CA . ILE A 1 127 ? 46.925 -1.272 -69.394 1.00 85.06 127 ILE A CA 1
ATOM 964 C C . ILE A 1 127 ? 45.471 -1.764 -69.455 1.00 85.06 127 ILE A C 1
ATOM 966 O O . ILE A 1 127 ? 44.826 -1.933 -68.420 1.00 85.06 127 ILE A O 1
ATOM 970 N N . LEU A 1 128 ? 44.943 -2.024 -70.656 1.00 87.25 128 LEU A N 1
ATOM 971 C CA . LEU A 1 128 ? 43.580 -2.534 -70.825 1.00 87.25 128 LEU A CA 1
ATOM 972 C C . LEU A 1 128 ? 43.408 -3.930 -70.202 1.00 87.25 128 LEU A C 1
ATOM 974 O O . LEU A 1 128 ? 42.376 -4.212 -69.594 1.00 87.25 128 LEU A O 1
ATOM 978 N N . GLN A 1 129 ? 44.418 -4.794 -70.322 1.00 88.94 129 GLN A N 1
ATOM 979 C CA . GLN A 1 129 ? 44.414 -6.131 -69.732 1.00 88.94 129 GLN A CA 1
ATOM 980 C C . GLN A 1 129 ? 44.451 -6.083 -68.196 1.00 88.94 129 GLN A C 1
ATOM 982 O O . GLN A 1 129 ? 43.683 -6.800 -67.550 1.00 88.94 129 GLN A O 1
ATOM 987 N N . GLU A 1 130 ? 45.275 -5.213 -67.604 1.00 88.62 130 GLU A N 1
ATOM 988 C CA . GLU A 1 130 ? 45.283 -4.993 -66.151 1.00 88.62 130 GLU A CA 1
ATOM 989 C C . GLU A 1 130 ? 43.928 -4.473 -65.654 1.00 88.62 130 GLU A C 1
ATOM 991 O O . GLU A 1 130 ? 43.386 -4.998 -64.679 1.00 88.62 130 GLU A O 1
ATOM 996 N N . GLN A 1 131 ? 43.322 -3.511 -66.360 1.00 91.56 131 GLN A N 1
ATOM 997 C CA . GLN A 1 131 ? 41.992 -2.995 -66.018 1.00 91.56 131 GLN A CA 1
ATOM 998 C C . GLN A 1 131 ? 40.917 -4.092 -66.044 1.00 91.56 131 GLN A C 1
ATOM 1000 O O . GLN A 1 131 ? 40.103 -4.181 -65.122 1.00 91.56 131 GLN A O 1
ATOM 1005 N N . GLN A 1 132 ? 40.932 -4.967 -67.054 1.00 91.19 132 GLN A N 1
ATOM 1006 C CA . GLN A 1 132 ? 40.002 -6.098 -67.150 1.00 91.19 132 GLN A CA 1
ATOM 1007 C C . GLN A 1 132 ? 40.200 -7.109 -66.012 1.00 91.19 132 GLN A C 1
ATOM 1009 O O . GLN A 1 132 ? 39.222 -7.583 -65.426 1.00 91.19 132 GLN A O 1
ATOM 1014 N N . GLN A 1 133 ? 41.449 -7.415 -65.650 1.00 90.62 133 GLN A N 1
ATOM 1015 C CA . GLN A 1 133 ? 41.750 -8.310 -64.533 1.00 90.62 133 GLN A CA 1
ATOM 1016 C C . GLN A 1 133 ? 41.270 -7.722 -63.198 1.00 90.62 133 GLN A C 1
ATOM 1018 O O . GLN A 1 133 ? 40.674 -8.425 -62.376 1.00 90.62 133 GLN A O 1
ATOM 1023 N N . GLN A 1 134 ? 41.466 -6.420 -63.000 1.00 91.94 134 GLN A N 1
ATOM 1024 C CA . GLN A 1 134 ? 41.022 -5.713 -61.802 1.00 91.94 134 GLN A CA 1
ATOM 1025 C C . GLN A 1 134 ? 39.491 -5.657 -61.712 1.00 91.94 134 GLN A C 1
ATOM 1027 O O . GLN A 1 134 ? 38.922 -5.874 -60.640 1.00 91.94 134 GLN A O 1
ATOM 1032 N N . GLN A 1 135 ? 38.808 -5.468 -62.844 1.00 91.94 135 GLN A N 1
ATOM 1033 C CA . GLN A 1 135 ? 37.350 -5.537 -62.922 1.00 91.94 135 GLN A CA 1
ATOM 1034 C C . GLN A 1 135 ? 36.819 -6.939 -62.582 1.00 91.94 135 GLN A C 1
ATOM 1036 O O . GLN A 1 135 ? 35.865 -7.062 -61.813 1.00 91.94 135 GLN A O 1
ATOM 1041 N N . HIS A 1 136 ? 37.460 -8.001 -63.078 1.00 89.94 136 HIS A N 1
ATOM 1042 C CA . HIS A 1 136 ? 37.088 -9.380 -62.750 1.00 89.94 136 HIS A CA 1
ATOM 1043 C C . HIS A 1 136 ? 37.231 -9.677 -61.247 1.00 89.94 136 HIS A C 1
ATOM 1045 O O . HIS A 1 136 ? 36.327 -10.249 -60.634 1.00 89.94 136 HIS A O 1
ATOM 1051 N N . LEU A 1 137 ? 38.331 -9.236 -60.624 1.00 90.62 137 LEU A N 1
ATOM 1052 C CA . LEU A 1 137 ? 38.550 -9.377 -59.179 1.00 90.62 137 LEU A CA 1
ATOM 1053 C C . LEU A 1 137 ? 37.495 -8.625 -58.352 1.00 90.62 137 LEU A C 1
ATOM 1055 O O . LEU A 1 137 ? 37.024 -9.142 -57.337 1.00 90.62 137 LEU A O 1
ATOM 1059 N N . ASN A 1 138 ? 37.096 -7.428 -58.790 1.00 92.44 138 ASN A N 1
ATOM 1060 C CA . ASN A 1 138 ? 36.053 -6.644 -58.127 1.00 92.44 138 ASN A CA 1
ATOM 1061 C C . ASN A 1 138 ? 34.678 -7.322 -58.218 1.00 92.44 138 ASN A C 1
ATOM 1063 O O . ASN A 1 138 ? 33.995 -7.438 -57.201 1.00 92.44 138 ASN A O 1
ATOM 1067 N N . ASN A 1 139 ? 34.302 -7.833 -59.394 1.00 91.19 139 ASN A N 1
ATOM 1068 C CA . ASN A 1 139 ? 33.039 -8.553 -59.587 1.00 91.19 139 ASN A CA 1
ATOM 1069 C C . ASN A 1 139 ? 32.972 -9.823 -58.728 1.00 91.19 139 ASN A C 1
ATOM 1071 O O . ASN A 1 139 ? 31.967 -10.074 -58.067 1.00 91.19 139 ASN A O 1
ATOM 1075 N N . HIS A 1 140 ? 34.063 -10.592 -58.679 1.00 90.19 140 HIS A N 1
ATOM 1076 C CA . HIS A 1 140 ? 34.145 -11.789 -57.844 1.00 90.19 140 HIS A CA 1
ATOM 1077 C C . HIS A 1 140 ? 33.985 -11.452 -56.352 1.00 90.19 140 HIS A C 1
ATOM 1079 O O . HIS A 1 140 ? 33.244 -12.124 -55.636 1.00 90.19 140 HIS A O 1
ATOM 1085 N N . ARG A 1 141 ? 34.613 -10.363 -55.885 1.00 88.06 141 ARG A N 1
ATOM 1086 C CA . ARG A 1 141 ? 34.464 -9.880 -54.503 1.00 88.06 141 ARG A CA 1
ATOM 1087 C C . ARG A 1 141 ? 33.019 -9.479 -54.188 1.00 88.06 141 ARG A C 1
ATOM 1089 O O . ARG A 1 141 ? 32.512 -9.835 -53.128 1.00 88.06 141 ARG A O 1
ATOM 1096 N N . GLN A 1 142 ? 32.347 -8.776 -55.100 1.00 88.31 142 GLN A N 1
ATOM 1097 C CA . GLN A 1 142 ? 30.941 -8.391 -54.927 1.00 88.31 142 GLN A CA 1
ATOM 1098 C C . GLN A 1 142 ? 30.011 -9.608 -54.885 1.00 88.31 142 GLN A C 1
ATOM 1100 O O . GLN A 1 142 ? 29.124 -9.676 -54.037 1.00 88.31 142 GLN A O 1
ATOM 1105 N N . GLN A 1 143 ? 30.234 -10.597 -55.752 1.00 88.62 143 GLN A N 1
ATOM 1106 C CA . GLN A 1 143 ? 29.435 -11.821 -55.769 1.00 88.62 143 GLN A CA 1
ATOM 1107 C C . GLN A 1 143 ? 29.588 -12.618 -54.466 1.00 88.62 143 GLN A C 1
ATOM 1109 O O . GLN A 1 143 ? 28.593 -13.095 -53.920 1.00 88.62 143 GLN A O 1
ATOM 1114 N N . GLN A 1 144 ? 30.808 -12.711 -53.929 1.00 85.38 144 GLN A N 1
ATOM 1115 C CA . GLN A 1 144 ? 31.055 -13.338 -52.627 1.00 85.38 144 GLN A CA 1
ATOM 1116 C C . GLN A 1 144 ? 30.325 -12.608 -51.492 1.00 85.38 144 GLN A C 1
ATOM 1118 O O . GLN A 1 144 ? 29.670 -13.255 -50.677 1.00 85.38 144 GLN A O 1
ATOM 1123 N N . GLN A 1 145 ? 30.359 -11.271 -51.475 1.00 84.19 145 GLN A N 1
ATOM 1124 C CA . GLN A 1 145 ? 29.634 -10.470 -50.481 1.00 84.19 145 GLN A CA 1
ATOM 1125 C C . GLN A 1 145 ? 28.115 -10.692 -50.554 1.00 84.19 145 GLN A C 1
ATOM 1127 O O . GLN A 1 145 ? 27.462 -10.854 -49.524 1.00 84.19 145 GLN A O 1
ATOM 1132 N N . GLN A 1 146 ? 27.544 -10.751 -51.759 1.00 84.00 146 GLN A N 1
ATOM 1133 C CA . GLN A 1 146 ? 26.113 -11.014 -51.946 1.00 84.00 146 GLN A CA 1
ATOM 1134 C C . GLN A 1 146 ? 25.716 -12.426 -51.490 1.00 84.00 146 GLN A C 1
ATOM 1136 O O . GLN A 1 146 ? 24.674 -12.603 -50.855 1.00 84.00 146 GLN A O 1
ATOM 1141 N N . GLN A 1 147 ? 26.547 -13.434 -51.771 1.00 84.06 147 GLN A N 1
ATOM 1142 C CA . GLN A 1 147 ? 26.317 -14.805 -51.308 1.00 84.06 147 GLN A CA 1
ATOM 1143 C C . GLN A 1 147 ? 26.376 -14.906 -49.780 1.00 84.06 147 GLN A C 1
ATOM 1145 O O . GLN A 1 147 ? 25.513 -15.545 -49.179 1.00 84.06 147 GLN A O 1
ATOM 1150 N N . GLU A 1 148 ? 27.340 -14.238 -49.145 1.00 81.31 148 GLU A N 1
ATOM 1151 C CA . GLU A 1 148 ? 27.446 -14.185 -47.686 1.00 81.31 148 GLU A CA 1
ATOM 1152 C C . GLU A 1 148 ? 26.215 -13.516 -47.052 1.00 81.31 148 GLU A C 1
ATOM 1154 O O . GLU A 1 148 ? 25.647 -14.039 -46.092 1.00 81.31 148 GLU A O 1
ATOM 1159 N N . GLN A 1 149 ? 25.744 -12.400 -47.614 1.00 79.50 149 GLN A N 1
ATOM 1160 C CA . GLN A 1 149 ? 24.527 -11.727 -47.149 1.00 79.50 149 GLN A CA 1
ATOM 1161 C C . GLN A 1 149 ? 23.284 -12.614 -47.299 1.00 79.50 149 GLN A C 1
ATOM 1163 O O . GLN A 1 149 ? 22.480 -12.716 -46.371 1.00 79.50 149 GLN A O 1
ATOM 1168 N N . SER A 1 150 ? 23.147 -13.303 -48.436 1.00 80.75 150 SER A N 1
ATOM 1169 C CA . SER A 1 150 ? 22.051 -14.248 -48.676 1.00 80.75 150 SER A CA 1
ATOM 1170 C C . SER A 1 150 ? 22.075 -15.415 -47.685 1.00 80.75 150 SER A C 1
ATOM 1172 O O . SER A 1 150 ? 21.034 -15.785 -47.140 1.00 80.75 150 SER A O 1
ATOM 1174 N N . TYR A 1 151 ? 23.263 -15.952 -47.390 1.00 82.50 151 TYR A N 1
ATOM 1175 C CA . TYR A 1 151 ? 23.455 -16.968 -46.359 1.00 82.50 151 TYR A CA 1
ATOM 1176 C C . TYR A 1 151 ? 23.008 -16.445 -44.989 1.00 82.50 151 TYR A C 1
ATOM 1178 O O . TYR A 1 151 ? 22.143 -17.047 -44.355 1.00 82.50 151 TYR A O 1
ATOM 1186 N N . LYS A 1 152 ? 23.521 -15.290 -44.548 1.00 79.06 152 LYS A N 1
ATOM 1187 C CA . LYS A 1 152 ? 23.169 -14.712 -43.242 1.00 79.06 152 LYS A CA 1
ATOM 1188 C C . LYS A 1 152 ? 21.659 -14.499 -43.093 1.00 79.06 152 LYS A C 1
ATOM 1190 O O . LYS A 1 152 ? 21.094 -14.858 -42.062 1.00 79.06 152 LYS A O 1
ATOM 1195 N N . HIS A 1 153 ? 20.995 -14.015 -44.142 1.00 75.19 153 HIS A N 1
ATOM 1196 C CA . HIS A 1 153 ? 19.541 -13.868 -44.164 1.00 75.19 153 HIS A CA 1
ATOM 1197 C C . HIS A 1 153 ? 18.814 -15.223 -44.081 1.00 75.19 153 HIS A C 1
ATOM 1199 O O . HIS A 1 153 ? 17.884 -15.389 -43.297 1.00 75.19 153 HIS A O 1
ATOM 1205 N N . ARG A 1 154 ? 19.252 -16.225 -44.855 1.00 75.75 154 ARG A N 1
ATOM 1206 C CA . ARG A 1 154 ? 18.640 -17.565 -44.884 1.00 75.75 154 ARG A CA 1
ATOM 1207 C C . ARG A 1 154 ? 18.766 -18.320 -43.556 1.00 75.75 154 ARG A C 1
ATOM 1209 O O . ARG A 1 154 ? 17.884 -19.109 -43.236 1.00 75.75 154 ARG A O 1
ATOM 1216 N N . PHE A 1 155 ? 19.839 -18.089 -42.802 1.00 75.94 155 PHE A N 1
ATOM 1217 C CA . PHE A 1 155 ? 20.114 -18.764 -41.527 1.00 75.94 155 PHE A CA 1
ATOM 1218 C C . PHE A 1 155 ? 19.756 -17.923 -40.288 1.00 75.94 155 PHE A C 1
ATOM 1220 O O . PHE A 1 155 ? 20.169 -18.261 -39.181 1.00 75.94 155 PHE A O 1
ATOM 1227 N N . GLY A 1 156 ? 18.983 -16.842 -40.449 1.00 72.62 156 GLY A N 1
ATOM 1228 C CA . GLY A 1 156 ? 18.461 -16.064 -39.321 1.00 72.62 156 GLY A CA 1
ATOM 1229 C C . GLY A 1 156 ? 19.528 -15.289 -38.541 1.00 72.62 156 GLY A C 1
ATOM 1230 O O . GLY A 1 156 ? 19.369 -15.044 -37.347 1.00 72.62 156 GLY A O 1
ATOM 1231 N N . LEU A 1 157 ? 20.630 -14.898 -39.189 1.00 86.38 157 LEU A N 1
ATOM 1232 C CA . LEU A 1 157 ? 21.624 -13.982 -38.620 1.00 86.38 157 LEU A CA 1
ATOM 1233 C C . LEU A 1 157 ? 21.184 -12.536 -38.848 1.00 86.38 157 LEU A C 1
ATOM 1235 O O . LEU A 1 157 ? 21.868 -11.749 -39.500 1.00 86.38 157 LEU A O 1
ATOM 1239 N N . THR A 1 158 ? 20.012 -12.205 -38.321 1.00 91.62 158 THR A N 1
ATOM 1240 C CA . THR A 1 158 ? 19.418 -10.871 -38.384 1.00 91.62 158 THR A CA 1
ATOM 1241 C C . THR A 1 158 ? 19.163 -10.353 -36.981 1.00 91.62 158 THR A C 1
ATOM 1243 O O . THR A 1 158 ? 18.805 -11.107 -36.080 1.00 91.62 158 THR A O 1
ATOM 1246 N N . CYS A 1 159 ? 19.342 -9.054 -36.799 1.00 92.75 159 CYS A N 1
ATOM 1247 C CA . CYS A 1 159 ? 19.064 -8.367 -35.555 1.00 92.75 159 CYS A CA 1
ATOM 1248 C C . CYS A 1 159 ? 17.554 -8.334 -35.304 1.00 92.75 159 CYS A C 1
ATOM 1250 O O . CYS A 1 159 ? 16.806 -7.806 -36.123 1.00 92.75 159 CYS A O 1
ATOM 1252 N N . ALA A 1 160 ? 17.105 -8.828 -34.153 1.00 93.31 160 ALA A N 1
ATOM 1253 C CA . ALA A 1 160 ? 15.695 -8.822 -33.771 1.00 93.31 160 ALA A CA 1
ATOM 1254 C C . ALA A 1 160 ? 15.135 -7.404 -33.534 1.00 93.31 160 ALA A C 1
ATOM 1256 O O . ALA A 1 160 ? 13.926 -7.205 -33.580 1.00 93.31 160 ALA A O 1
ATOM 1257 N N . CYS A 1 161 ? 16.000 -6.406 -33.314 1.00 92.94 161 CYS A N 1
ATOM 1258 C CA . CYS A 1 161 ? 15.591 -5.013 -33.123 1.00 92.94 161 CYS A CA 1
ATOM 1259 C C . CYS A 1 161 ? 15.392 -4.260 -34.451 1.00 92.94 161 CYS A C 1
ATOM 1261 O O . CYS A 1 161 ? 14.363 -3.615 -34.631 1.00 92.94 161 CYS A O 1
ATOM 1263 N N . CYS A 1 162 ? 16.351 -4.325 -35.382 1.00 93.50 162 CYS A N 1
ATOM 1264 C CA . CYS A 1 162 ? 16.309 -3.530 -36.620 1.00 93.50 162 CYS A CA 1
ATOM 1265 C C . CYS A 1 162 ? 16.032 -4.347 -37.893 1.00 93.50 162 CYS A C 1
ATOM 1267 O O . CYS A 1 162 ? 15.884 -3.769 -38.966 1.00 93.50 162 CYS A O 1
ATOM 1269 N N . GLY A 1 163 ? 16.018 -5.681 -37.809 1.00 90.31 163 GLY A N 1
ATOM 1270 C CA . GLY A 1 163 ? 15.871 -6.589 -38.952 1.00 90.31 163 GLY A CA 1
ATOM 1271 C C . GLY A 1 163 ? 17.106 -6.693 -39.858 1.00 90.31 163 GLY A C 1
ATOM 1272 O O . GLY A 1 163 ? 17.132 -7.519 -40.767 1.00 90.31 163 GLY A O 1
ATOM 1273 N N . GLY A 1 164 ? 18.142 -5.882 -39.625 1.00 90.31 164 GLY A N 1
ATOM 1274 C CA . GLY A 1 164 ? 19.372 -5.889 -40.413 1.00 90.31 164 GLY A CA 1
ATOM 1275 C C . GLY A 1 164 ? 20.217 -7.143 -40.187 1.00 90.31 164 GLY A C 1
ATOM 1276 O O . GLY A 1 164 ? 20.161 -7.766 -39.129 1.00 90.31 164 GLY A O 1
ATOM 1277 N N . VAL A 1 165 ? 21.037 -7.498 -41.175 1.00 90.19 165 VAL A N 1
ATOM 1278 C CA . VAL A 1 165 ? 21.984 -8.619 -41.085 1.00 90.19 165 VAL A CA 1
ATOM 1279 C C . VAL A 1 165 ? 23.032 -8.355 -39.993 1.00 90.19 165 VAL A C 1
ATOM 1281 O O . VAL A 1 165 ? 23.537 -7.240 -39.872 1.00 90.19 165 VAL A O 1
ATOM 1284 N N . LEU A 1 166 ? 23.345 -9.370 -39.186 1.00 88.62 166 LEU A N 1
ATOM 1285 C CA . LEU A 1 166 ? 24.350 -9.308 -38.123 1.00 88.62 166 LEU A CA 1
ATOM 1286 C C . LEU A 1 166 ? 25.770 -9.481 -38.673 1.00 88.62 166 LEU A C 1
ATOM 1288 O O . LEU A 1 166 ? 26.017 -10.257 -39.604 1.00 88.62 166 LEU A O 1
ATOM 1292 N N . ASP A 1 167 ? 26.708 -8.786 -38.035 1.00 81.12 167 ASP A N 1
ATOM 1293 C CA . ASP A 1 167 ? 28.142 -8.940 -38.272 1.00 81.12 167 ASP A CA 1
ATOM 1294 C C . ASP A 1 167 ? 28.703 -10.133 -37.472 1.00 81.12 167 ASP A C 1
ATOM 1296 O O . ASP A 1 167 ? 27.961 -10.969 -36.957 1.00 81.12 167 ASP A O 1
ATOM 1300 N N . HIS A 1 168 ? 30.030 -10.241 -37.356 1.00 82.00 168 HIS A N 1
ATOM 1301 C CA . HIS A 1 168 ? 30.685 -11.305 -36.579 1.00 82.00 168 HIS A CA 1
ATOM 1302 C C . HIS A 1 168 ? 30.542 -11.149 -35.056 1.00 82.00 168 HIS A C 1
ATOM 1304 O O . HIS A 1 168 ? 30.893 -12.068 -34.321 1.00 82.00 168 HIS A O 1
ATOM 1310 N N . VAL A 1 169 ? 30.049 -10.001 -34.585 1.00 88.19 169 VAL A N 1
ATOM 1311 C CA . VAL A 1 169 ? 29.813 -9.711 -33.167 1.00 88.19 169 VAL A CA 1
ATOM 1312 C C . VAL A 1 169 ? 28.342 -9.364 -32.985 1.00 88.19 169 VAL A C 1
ATOM 1314 O O . VAL A 1 169 ? 27.818 -8.478 -33.661 1.00 88.19 169 VAL A O 1
ATOM 1317 N N . TRP A 1 170 ? 27.679 -10.046 -32.059 1.00 92.31 170 TRP A N 1
ATOM 1318 C CA . TRP A 1 170 ? 26.292 -9.785 -31.689 1.00 92.31 170 TRP A CA 1
ATOM 1319 C C . TRP A 1 170 ? 26.099 -9.978 -30.189 1.00 92.31 170 TRP A C 1
ATOM 1321 O O . TRP A 1 170 ? 26.863 -10.686 -29.533 1.00 92.31 170 TRP A O 1
ATOM 1331 N N . THR A 1 171 ? 25.055 -9.351 -29.661 1.00 91.62 171 THR A N 1
ATOM 1332 C CA . THR A 1 171 ? 24.560 -9.611 -28.310 1.00 91.62 171 THR A CA 1
ATOM 1333 C C . THR A 1 171 ? 23.382 -10.566 -28.407 1.00 91.62 171 THR A C 1
ATOM 1335 O O . THR A 1 171 ? 22.510 -10.380 -29.256 1.00 91.62 171 THR A O 1
ATOM 1338 N N . GLU A 1 172 ? 23.353 -11.585 -27.555 1.00 90.69 172 GLU A N 1
ATOM 1339 C CA . GLU A 1 172 ? 22.260 -12.550 -27.493 1.00 90.69 172 GLU A CA 1
ATOM 1340 C C . GLU A 1 172 ? 21.526 -12.428 -26.154 1.00 90.69 172 GLU A C 1
ATOM 1342 O O . GLU A 1 172 ? 22.157 -12.411 -25.099 1.00 90.69 172 GLU A O 1
ATOM 1347 N N . LEU A 1 173 ? 20.198 -12.320 -26.206 1.00 88.38 173 LEU A N 1
ATOM 1348 C CA . LEU A 1 173 ? 19.317 -12.287 -25.040 1.00 88.38 173 LEU A CA 1
ATOM 1349 C C . LEU A 1 173 ? 18.084 -13.143 -25.341 1.00 88.38 173 LEU A C 1
ATOM 1351 O O . LEU A 1 173 ? 17.410 -12.908 -26.341 1.00 88.38 173 LEU A O 1
ATOM 1355 N N . GLU A 1 174 ? 17.809 -14.139 -24.494 1.00 87.81 174 GLU A N 1
ATOM 1356 C CA . GLU A 1 174 ? 16.657 -15.053 -24.626 1.00 87.81 174 GLU A CA 1
ATOM 1357 C C . GLU A 1 174 ? 16.536 -15.704 -26.024 1.00 87.81 174 GLU A C 1
ATOM 1359 O O . GLU A 1 174 ? 15.452 -15.849 -26.585 1.00 87.81 174 GLU A O 1
ATOM 1364 N N . GLY A 1 175 ? 17.675 -16.074 -26.622 1.00 88.25 175 GLY A N 1
ATOM 1365 C CA . GLY A 1 175 ? 17.744 -16.679 -27.958 1.00 88.25 175 GLY A CA 1
ATOM 1366 C C . GLY A 1 175 ? 17.538 -15.700 -29.123 1.00 88.25 175 GLY A C 1
ATOM 1367 O O . GLY A 1 175 ? 17.609 -16.107 -30.282 1.00 88.25 175 GLY A O 1
ATOM 1368 N N . GLN A 1 176 ? 17.316 -14.413 -28.842 1.00 91.06 176 GLN A N 1
ATOM 1369 C CA . GLN A 1 176 ? 17.273 -13.346 -29.840 1.00 91.06 176 GLN A CA 1
ATOM 1370 C C . GLN A 1 176 ? 18.640 -12.685 -29.976 1.00 91.06 176 GLN A C 1
ATOM 1372 O O . GLN A 1 176 ? 19.327 -12.443 -28.984 1.00 91.06 176 GLN A O 1
ATOM 1377 N N . LYS A 1 177 ? 19.025 -12.355 -31.210 1.00 92.75 177 LYS A N 1
ATOM 1378 C CA . LYS A 1 177 ? 20.321 -11.744 -31.521 1.00 92.75 177 LYS A CA 1
ATOM 1379 C C . LYS A 1 177 ? 20.152 -10.290 -31.924 1.00 92.75 177 LYS A C 1
ATOM 1381 O O . LYS A 1 177 ? 19.216 -9.938 -32.639 1.00 92.75 177 LYS A O 1
ATOM 1386 N N . TYR A 1 178 ? 21.091 -9.452 -31.513 1.00 93.81 178 TYR A N 1
ATOM 1387 C CA . TYR A 1 178 ? 21.044 -8.011 -31.711 1.00 93.81 178 TYR A CA 1
ATOM 1388 C C . TYR A 1 178 ? 22.410 -7.483 -32.139 1.00 93.81 178 TYR A C 1
ATOM 1390 O O . TYR A 1 178 ? 23.445 -7.981 -31.690 1.00 93.81 178 TYR A O 1
ATOM 1398 N N . HIS A 1 179 ? 22.433 -6.423 -32.952 1.00 94.19 179 HIS A N 1
ATOM 1399 C CA . HIS A 1 179 ? 23.643 -5.603 -33.047 1.00 94.19 179 HIS A CA 1
ATOM 1400 C C . HIS A 1 179 ? 23.964 -5.034 -31.657 1.00 94.19 179 HIS A C 1
ATOM 1402 O O . HIS A 1 179 ? 23.026 -4.618 -30.969 1.00 94.19 179 HIS A O 1
ATOM 1408 N N . PRO A 1 180 ? 25.244 -4.942 -31.247 1.00 93.06 180 PRO A N 1
ATOM 1409 C CA . PRO A 1 180 ? 25.604 -4.390 -29.939 1.00 93.06 180 PRO A CA 1
ATOM 1410 C C . PRO A 1 180 ? 25.025 -2.988 -29.689 1.00 93.06 180 PRO A C 1
ATOM 1412 O O . PRO A 1 180 ? 24.514 -2.705 -28.607 1.00 93.06 180 PRO A O 1
ATOM 1415 N N . SER A 1 181 ? 25.015 -2.131 -30.716 1.00 93.69 181 SER A N 1
ATOM 1416 C CA . SER A 1 181 ? 24.407 -0.797 -30.657 1.00 93.69 181 SER A CA 1
ATOM 1417 C C . SER A 1 181 ? 22.886 -0.850 -30.494 1.00 93.69 181 SER A C 1
ATOM 1419 O O . SER A 1 181 ? 22.343 -0.163 -29.632 1.00 93.69 181 SER A O 1
ATOM 1421 N N . CYS A 1 182 ? 22.195 -1.689 -31.274 1.00 93.88 182 CYS A N 1
ATOM 1422 C CA . CYS A 1 182 ? 20.749 -1.877 -31.152 1.00 93.88 182 CYS A CA 1
ATOM 1423 C C . CYS A 1 182 ? 20.368 -2.394 -29.763 1.00 93.88 182 CYS A C 1
ATOM 1425 O O . CYS A 1 182 ? 19.406 -1.906 -29.173 1.00 93.88 182 CYS A O 1
ATOM 1427 N N . TYR A 1 183 ? 21.144 -3.340 -29.228 1.00 92.94 183 TYR A N 1
ATOM 1428 C CA . TYR A 1 183 ? 20.942 -3.854 -27.882 1.00 92.94 183 TYR A CA 1
ATOM 1429 C C . TYR A 1 183 ? 21.066 -2.734 -26.846 1.00 92.94 183 TYR A C 1
ATOM 1431 O O . TYR A 1 183 ? 20.106 -2.446 -26.139 1.00 92.94 183 TYR A O 1
ATOM 1439 N N . GLN A 1 184 ? 22.205 -2.041 -26.811 1.00 91.44 184 GLN A N 1
ATOM 1440 C CA . GLN A 1 184 ? 22.477 -0.989 -25.828 1.00 91.44 184 GLN A CA 1
ATOM 1441 C C . GLN A 1 184 ? 21.453 0.160 -25.878 1.00 91.44 184 GLN A C 1
ATOM 1443 O O . GLN A 1 184 ? 21.094 0.746 -24.854 1.00 91.44 184 GLN A O 1
ATOM 1448 N N . GLN A 1 185 ? 20.978 0.513 -27.074 1.00 90.38 185 GLN A N 1
ATOM 1449 C CA . GLN A 1 185 ? 20.094 1.661 -27.257 1.00 90.38 185 GLN A CA 1
ATOM 1450 C C . GLN A 1 185 ? 18.624 1.342 -26.977 1.00 90.38 185 GLN A C 1
ATOM 1452 O O . GLN A 1 185 ? 17.936 2.194 -26.405 1.00 90.38 185 GLN A O 1
ATOM 1457 N N . HIS A 1 186 ? 18.160 0.147 -27.358 1.00 89.69 186 HIS A N 1
ATOM 1458 C CA . HIS A 1 186 ? 16.729 -0.168 -27.434 1.00 89.69 186 HIS A CA 1
ATOM 1459 C C . HIS A 1 186 ? 16.285 -1.384 -26.617 1.00 89.69 186 HIS A C 1
ATOM 1461 O O . HIS A 1 186 ? 15.088 -1.527 -26.386 1.00 89.69 186 HIS A O 1
ATOM 1467 N N . VAL A 1 187 ? 17.206 -2.252 -26.194 1.00 90.62 187 VAL A N 1
ATOM 1468 C CA . VAL A 1 187 ? 16.872 -3.525 -25.527 1.00 90.62 187 VAL A CA 1
ATOM 1469 C C . VAL A 1 187 ? 17.386 -3.556 -24.094 1.00 90.62 187 VAL A C 1
ATOM 1471 O O . VAL A 1 187 ? 16.688 -4.012 -23.194 1.00 90.62 187 VAL A O 1
ATOM 1474 N N . GLN A 1 188 ? 18.601 -3.061 -23.870 1.00 91.06 188 GLN A N 1
ATOM 1475 C CA . GLN A 1 188 ? 19.256 -3.106 -22.576 1.00 91.06 188 GLN A CA 1
ATOM 1476 C C . GLN A 1 188 ? 18.457 -2.321 -21.529 1.00 91.06 188 GLN A C 1
ATOM 1478 O O . GLN A 1 188 ? 18.135 -1.145 -21.726 1.00 91.06 188 GLN A O 1
ATOM 1483 N N . LEU A 1 189 ? 18.190 -2.964 -20.387 1.00 91.62 189 LEU A N 1
ATOM 1484 C CA . LEU A 1 189 ? 17.614 -2.298 -19.222 1.00 91.62 189 LEU A CA 1
ATOM 1485 C C . LEU A 1 189 ? 18.528 -1.159 -18.766 1.00 91.62 189 LEU A C 1
ATOM 1487 O O . LEU A 1 189 ? 19.751 -1.292 -18.742 1.00 91.62 189 LEU A O 1
ATOM 1491 N N . LYS A 1 190 ? 17.927 -0.035 -18.378 1.00 93.69 190 LYS A N 1
ATOM 1492 C CA . LYS A 1 190 ? 18.655 1.145 -17.907 1.00 93.69 190 LYS A CA 1
ATOM 1493 C C . LYS A 1 190 ? 18.357 1.392 -16.442 1.00 93.69 190 LYS A C 1
ATOM 1495 O O . LYS A 1 190 ? 17.233 1.199 -15.985 1.00 93.69 190 LYS A O 1
ATOM 1500 N N . CYS A 1 191 ? 19.371 1.848 -15.722 1.00 95.75 191 CYS A N 1
ATOM 1501 C CA . CYS A 1 191 ? 19.235 2.252 -14.337 1.00 95.75 191 CYS A CA 1
ATOM 1502 C C . CYS A 1 191 ? 18.313 3.472 -14.236 1.00 95.75 191 CYS A C 1
ATOM 1504 O O . CYS A 1 191 ? 18.601 4.514 -14.827 1.00 95.75 191 CYS A O 1
ATOM 1506 N N . SER A 1 192 ? 17.253 3.386 -13.434 1.00 96.88 192 SER A N 1
ATOM 1507 C CA . SER A 1 192 ? 16.298 4.479 -13.218 1.00 96.88 192 SER A CA 1
ATOM 1508 C C . SER A 1 192 ? 16.908 5.695 -12.504 1.00 96.88 192 SER A C 1
ATOM 1510 O O . SER A 1 192 ? 16.261 6.733 -12.412 1.00 96.88 192 SER A O 1
ATOM 1512 N N . VAL A 1 193 ? 18.137 5.585 -11.980 1.00 95.50 193 VAL A N 1
ATOM 1513 C CA . VAL A 1 193 ? 18.849 6.681 -11.300 1.00 95.50 193 VAL A CA 1
ATOM 1514 C C . VAL A 1 193 ? 19.866 7.360 -12.218 1.00 95.50 193 VAL A C 1
ATOM 1516 O O . VAL A 1 193 ? 19.835 8.580 -12.345 1.00 95.50 193 VAL A O 1
ATOM 1519 N N . CYS A 1 194 ? 20.766 6.605 -12.857 1.00 94.69 194 CYS A N 1
ATOM 1520 C CA . CYS A 1 194 ? 21.869 7.174 -13.648 1.00 94.69 194 CYS A CA 1
ATOM 1521 C C . CYS A 1 194 ? 21.688 7.059 -15.172 1.00 94.69 194 CYS A C 1
ATOM 1523 O O . CYS A 1 194 ? 22.547 7.523 -15.923 1.00 94.69 194 CYS A O 1
ATOM 1525 N N . ALA A 1 195 ? 20.603 6.423 -15.631 1.00 93.50 195 ALA A N 1
ATOM 1526 C CA . ALA A 1 195 ? 20.282 6.148 -17.035 1.00 93.50 195 ALA A CA 1
ATOM 1527 C C . ALA A 1 195 ? 21.322 5.311 -17.811 1.00 93.50 195 ALA A C 1
ATOM 1529 O O . ALA A 1 195 ? 21.170 5.115 -19.019 1.00 93.50 195 ALA A O 1
ATOM 1530 N N . GLN A 1 196 ? 22.352 4.789 -17.137 1.00 92.62 196 GLN A N 1
ATOM 1531 C CA . GLN A 1 196 ? 23.331 3.878 -17.732 1.00 92.62 196 GLN A CA 1
ATOM 1532 C C . GLN A 1 196 ? 22.758 2.466 -17.869 1.00 92.62 196 GLN A C 1
ATOM 1534 O O . GLN A 1 196 ? 21.833 2.088 -17.144 1.00 92.62 196 GLN A O 1
ATOM 1539 N N . GLY A 1 197 ? 23.327 1.693 -18.794 1.00 92.06 197 GLY A N 1
ATOM 1540 C CA . GLY A 1 197 ? 22.982 0.287 -18.986 1.00 92.06 197 GLY A CA 1
ATOM 1541 C C . GLY A 1 197 ? 23.184 -0.533 -17.710 1.00 92.06 197 GLY A C 1
ATOM 1542 O O . GLY A 1 197 ? 24.112 -0.300 -16.931 1.00 92.06 197 GLY A O 1
ATOM 1543 N N . LEU A 1 198 ? 22.274 -1.473 -17.482 1.00 91.31 198 LEU A N 1
ATOM 1544 C CA . LEU A 1 198 ? 22.394 -2.491 -16.450 1.00 91.31 198 LEU A CA 1
ATOM 1545 C C . LEU A 1 198 ? 23.019 -3.734 -17.082 1.00 91.31 198 LEU A C 1
ATOM 1547 O O . LEU A 1 198 ? 22.488 -4.278 -18.054 1.00 91.31 198 LEU A O 1
ATOM 1551 N N . ASP A 1 199 ? 24.153 -4.159 -16.533 1.00 76.31 199 ASP A N 1
ATOM 1552 C CA . ASP A 1 199 ? 24.879 -5.341 -16.986 1.00 76.31 199 ASP A CA 1
ATOM 1553 C C . ASP A 1 199 ? 24.665 -6.491 -15.990 1.00 76.31 199 ASP A C 1
ATOM 1555 O O . ASP A 1 199 ? 25.006 -6.394 -14.806 1.00 76.31 199 ASP A O 1
ATOM 1559 N N . GLY A 1 200 ? 24.106 -7.602 -16.473 1.00 72.19 200 GLY A N 1
ATOM 1560 C CA . GLY A 1 200 ? 23.951 -8.834 -15.696 1.00 72.19 200 GLY A CA 1
ATOM 1561 C C . GLY A 1 200 ? 23.070 -8.688 -14.447 1.00 72.19 200 GLY A C 1
ATOM 1562 O O . GLY A 1 200 ? 22.009 -8.074 -14.488 1.00 72.19 200 GLY A O 1
ATOM 1563 N N . ALA A 1 201 ? 23.500 -9.298 -13.338 1.00 70.25 201 ALA A N 1
ATOM 1564 C CA . ALA A 1 201 ? 22.701 -9.484 -12.119 1.00 70.25 201 ALA A CA 1
ATOM 1565 C C . ALA A 1 201 ? 22.897 -8.399 -11.035 1.00 70.25 201 ALA A C 1
ATOM 1567 O O . ALA A 1 201 ? 22.365 -8.522 -9.933 1.00 70.25 201 ALA A O 1
ATOM 1568 N N . TRP A 1 202 ? 23.663 -7.338 -11.304 1.00 86.38 202 TRP A N 1
ATOM 1569 C CA . TRP A 1 202 ? 24.068 -6.353 -10.286 1.00 86.38 202 TRP A CA 1
ATOM 1570 C C . TRP A 1 202 ? 23.106 -5.164 -10.163 1.00 86.38 202 TRP A C 1
ATOM 1572 O O . TRP A 1 202 ? 23.523 -4.005 -10.067 1.00 86.38 202 TRP A O 1
ATOM 1582 N N . PHE A 1 203 ? 21.806 -5.449 -10.164 1.00 93.50 203 PHE A N 1
ATOM 1583 C CA . PHE A 1 203 ? 20.762 -4.452 -9.964 1.00 93.50 203 PHE A CA 1
ATOM 1584 C C . PHE A 1 203 ? 19.653 -4.974 -9.054 1.00 93.50 203 PHE A C 1
ATOM 1586 O O . PHE A 1 203 ? 19.437 -6.176 -8.909 1.00 93.50 203 PHE A O 1
ATOM 1593 N N . THR A 1 204 ? 18.928 -4.049 -8.441 1.00 93.12 204 THR A N 1
ATOM 1594 C CA . THR A 1 204 ? 17.734 -4.329 -7.646 1.00 93.12 204 THR A CA 1
ATOM 1595 C C . THR A 1 204 ? 16.516 -3.700 -8.305 1.00 93.12 204 THR A C 1
ATOM 1597 O O . THR A 1 204 ? 16.631 -2.720 -9.041 1.00 93.12 204 THR A O 1
ATOM 1600 N N . THR A 1 205 ? 15.346 -4.295 -8.065 1.00 94.81 205 THR A N 1
ATOM 1601 C CA . THR A 1 205 ? 14.071 -3.822 -8.616 1.00 94.81 205 THR A CA 1
ATOM 1602 C C . THR A 1 205 ? 13.115 -3.497 -7.481 1.00 94.81 205 THR A C 1
ATOM 1604 O O . THR A 1 205 ? 12.972 -4.300 -6.560 1.00 94.81 205 THR A O 1
ATOM 1607 N N . ASP A 1 206 ? 12.484 -2.326 -7.526 1.00 95.44 206 ASP A N 1
ATOM 1608 C CA . ASP A 1 206 ? 11.430 -1.964 -6.575 1.00 95.44 206 ASP A CA 1
ATOM 1609 C C . ASP A 1 206 ? 10.037 -2.427 -7.064 1.00 95.44 206 ASP A C 1
ATOM 1611 O O . ASP A 1 206 ? 9.876 -2.808 -8.227 1.00 95.44 206 ASP A O 1
ATOM 1615 N N . PRO A 1 207 ? 8.987 -2.377 -6.220 1.00 94.19 207 PRO A N 1
ATOM 1616 C CA . PRO A 1 207 ? 7.625 -2.747 -6.629 1.00 94.19 207 PRO A CA 1
ATOM 1617 C C . PRO A 1 207 ? 7.012 -1.877 -7.741 1.00 94.19 207 PRO A C 1
ATOM 1619 O O . PRO A 1 207 ? 5.908 -2.157 -8.199 1.00 94.19 207 PRO A O 1
ATOM 1622 N N . TRP A 1 208 ? 7.692 -0.807 -8.158 1.00 95.06 208 TRP A N 1
ATOM 1623 C CA . TRP A 1 208 ? 7.265 0.098 -9.224 1.00 95.06 208 TRP A CA 1
ATOM 1624 C C . TRP A 1 208 ? 7.938 -0.223 -10.564 1.00 95.06 208 TRP A C 1
ATOM 1626 O O . TRP A 1 208 ? 7.693 0.479 -11.543 1.00 95.06 208 TRP A O 1
ATOM 1636 N N . GLY A 1 209 ? 8.777 -1.264 -10.611 1.00 94.19 209 GLY A N 1
ATOM 1637 C CA . GLY A 1 209 ? 9.518 -1.666 -11.803 1.00 94.19 209 GLY A CA 1
ATOM 1638 C C . GLY A 1 209 ? 10.764 -0.821 -12.069 1.00 94.19 209 GLY A C 1
ATOM 1639 O O . G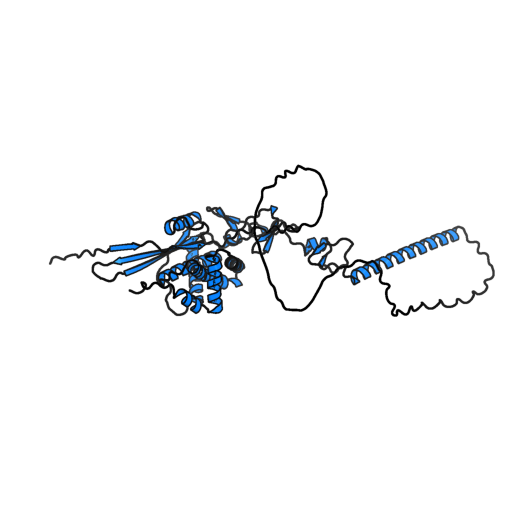LY A 1 209 ? 11.328 -0.909 -13.154 1.00 94.19 209 GLY A O 1
ATOM 1640 N N . ASN A 1 210 ? 11.213 0.001 -11.114 1.00 96.06 210 ASN A N 1
ATOM 1641 C CA . ASN A 1 210 ? 12.479 0.711 -11.271 1.00 96.06 210 ASN A CA 1
ATOM 1642 C C . ASN A 1 210 ? 13.635 -0.248 -11.038 1.00 96.06 210 ASN A C 1
ATOM 1644 O O . ASN A 1 210 ? 13.678 -0.913 -10.004 1.00 96.06 210 ASN A O 1
ATOM 1648 N N . HIS A 1 211 ? 14.603 -0.243 -11.948 1.00 95.62 211 HIS A N 1
ATOM 1649 C CA . HIS A 1 211 ? 15.825 -1.024 -11.831 1.00 95.62 211 HIS A CA 1
ATOM 1650 C C . HIS A 1 211 ? 16.986 -0.099 -11.477 1.00 95.62 211 HIS A C 1
ATOM 1652 O O . HIS A 1 211 ? 17.181 0.923 -12.131 1.00 95.62 211 HIS A O 1
ATOM 1658 N N . VAL A 1 212 ? 17.767 -0.425 -10.452 1.00 95.75 212 VAL A N 1
ATOM 1659 C CA . VAL A 1 212 ? 18.860 0.437 -9.980 1.00 95.75 212 VAL A CA 1
ATOM 1660 C C . VAL A 1 212 ? 20.105 -0.397 -9.714 1.00 95.75 212 VAL A C 1
ATOM 1662 O O . VAL A 1 212 ? 20.008 -1.468 -9.120 1.00 95.75 212 VAL A O 1
ATOM 1665 N N . HIS A 1 213 ? 21.284 0.080 -10.134 1.00 94.88 213 HIS A N 1
ATOM 1666 C CA . HIS A 1 213 ? 22.549 -0.586 -9.798 1.00 94.88 213 HIS A CA 1
ATOM 1667 C C . HIS A 1 213 ? 22.690 -0.740 -8.281 1.00 94.88 213 HIS A C 1
ATOM 1669 O O . HIS A 1 213 ? 22.544 0.234 -7.539 1.00 94.88 213 HIS A O 1
ATOM 1675 N N . THR A 1 214 ? 23.074 -1.930 -7.815 1.00 92.31 214 THR A N 1
ATOM 1676 C CA . THR A 1 214 ? 23.215 -2.220 -6.375 1.00 92.31 214 THR A CA 1
ATOM 1677 C C . THR A 1 214 ? 24.201 -1.267 -5.683 1.00 92.31 214 THR A C 1
ATOM 1679 O O . THR A 1 214 ? 24.007 -0.892 -4.529 1.00 92.31 214 THR A O 1
ATOM 1682 N N . MET A 1 215 ? 25.225 -0.803 -6.408 1.00 90.56 215 MET A N 1
ATOM 1683 C CA . MET A 1 215 ? 26.245 0.124 -5.904 1.00 90.56 215 MET A CA 1
ATOM 1684 C C . MET A 1 215 ? 25.719 1.517 -5.535 1.00 90.56 215 MET A C 1
ATOM 1686 O O . MET A 1 215 ? 26.366 2.216 -4.761 1.00 90.56 215 MET A O 1
ATOM 1690 N N . HIS A 1 216 ? 24.564 1.937 -6.066 1.00 91.62 216 HIS A N 1
ATOM 1691 C CA . HIS A 1 216 ? 23.979 3.223 -5.685 1.00 91.62 216 HIS A CA 1
ATOM 1692 C C . HIS A 1 216 ? 23.451 3.221 -4.250 1.00 91.62 216 HIS A C 1
ATOM 1694 O O . HIS A 1 216 ? 23.280 4.298 -3.683 1.00 91.62 216 HIS A O 1
ATOM 1700 N N . ASN A 1 217 ? 23.174 2.041 -3.676 1.00 91.44 217 ASN A N 1
ATOM 1701 C CA . ASN A 1 217 ? 22.544 1.894 -2.365 1.00 91.44 217 ASN A CA 1
ATOM 1702 C C . ASN A 1 217 ? 21.330 2.834 -2.200 1.00 91.44 217 ASN A C 1
ATOM 1704 O O . ASN A 1 217 ? 21.171 3.510 -1.182 1.00 91.44 217 ASN A O 1
ATOM 1708 N N . THR A 1 218 ? 20.515 2.951 -3.256 1.00 95.94 218 THR A N 1
ATOM 1709 C CA . THR A 1 218 ? 19.414 3.914 -3.303 1.00 95.94 218 THR A CA 1
ATOM 1710 C C . THR A 1 218 ? 18.357 3.537 -2.267 1.00 95.94 218 THR A C 1
ATOM 1712 O O . THR A 1 218 ? 17.837 2.420 -2.316 1.00 95.94 218 THR A O 1
ATOM 1715 N N . PRO A 1 219 ? 18.021 4.439 -1.329 1.00 96.81 219 PRO A N 1
ATOM 1716 C CA . PRO A 1 219 ? 17.075 4.119 -0.274 1.00 96.81 219 PRO A CA 1
ATOM 1717 C C . PRO A 1 219 ? 15.654 4.011 -0.836 1.00 96.81 219 PRO A C 1
ATOM 1719 O O . PRO A 1 219 ? 15.345 4.550 -1.899 1.00 96.81 219 PRO A O 1
ATOM 1722 N N . GLN A 1 220 ? 14.778 3.320 -0.111 1.00 96.69 220 GLN A N 1
ATOM 1723 C CA . GLN A 1 220 ? 13.376 3.133 -0.485 1.00 96.69 220 GLN A CA 1
ATOM 1724 C C . GLN A 1 220 ? 12.447 3.966 0.401 1.00 96.69 220 GLN A C 1
ATOM 1726 O O . GLN A 1 220 ? 12.714 4.204 1.580 1.00 96.69 220 GLN A O 1
ATOM 1731 N N . CYS A 1 221 ? 11.342 4.422 -0.184 1.00 97.75 221 CYS A N 1
ATOM 1732 C CA . CYS A 1 221 ? 10.312 5.181 0.510 1.00 97.75 221 CYS A CA 1
ATOM 1733 C C . CYS A 1 221 ? 9.618 4.306 1.561 1.00 97.75 221 CYS A C 1
ATOM 1735 O O . CYS A 1 221 ? 9.075 3.257 1.221 1.00 97.75 221 CYS A O 1
ATOM 1737 N N . SER A 1 222 ? 9.521 4.773 2.806 1.00 95.31 222 SER A N 1
ATOM 1738 C CA . SER A 1 222 ? 8.877 4.032 3.898 1.00 95.31 222 SER A CA 1
ATOM 1739 C C . SER A 1 222 ? 7.384 3.756 3.662 1.00 95.31 222 SER A C 1
ATOM 1741 O O . SER A 1 222 ? 6.843 2.827 4.249 1.00 95.31 222 SER A O 1
ATOM 1743 N N . SER A 1 223 ? 6.713 4.533 2.803 1.00 93.94 223 SER A N 1
ATOM 1744 C CA . SER A 1 223 ? 5.293 4.336 2.476 1.00 93.94 223 SER A CA 1
ATOM 1745 C C . SER A 1 223 ? 5.060 3.403 1.294 1.00 93.94 223 SER A C 1
ATOM 1747 O O . SER A 1 223 ? 4.193 2.538 1.361 1.00 93.94 223 SER A O 1
ATOM 1749 N N . CYS A 1 224 ? 5.798 3.591 0.197 1.00 95.25 224 CYS A N 1
ATOM 1750 C CA . CYS A 1 224 ? 5.506 2.916 -1.068 1.00 95.25 224 CYS A CA 1
ATOM 1751 C C . CYS A 1 224 ? 6.625 2.018 -1.595 1.00 95.25 224 CYS A C 1
ATOM 1753 O O . CYS A 1 224 ? 6.470 1.439 -2.667 1.00 95.25 224 CYS A O 1
ATOM 1755 N N . GLN A 1 225 ? 7.751 1.935 -0.885 1.00 95.81 225 GLN A N 1
ATOM 1756 C CA . GLN A 1 225 ? 8.943 1.162 -1.247 1.00 95.81 225 GLN A CA 1
ATOM 1757 C C . GLN A 1 225 ? 9.584 1.533 -2.594 1.00 95.81 225 GLN A C 1
ATOM 1759 O O . GLN A 1 225 ? 10.510 0.861 -3.038 1.00 95.81 225 GLN A O 1
ATOM 1764 N N . ARG A 1 226 ? 9.141 2.622 -3.242 1.00 97.12 226 ARG A N 1
ATOM 1765 C CA . ARG A 1 226 ? 9.811 3.155 -4.433 1.00 97.12 226 ARG A CA 1
ATOM 1766 C C . ARG A 1 226 ? 11.215 3.610 -4.065 1.00 97.12 226 ARG A C 1
ATOM 1768 O O . ARG A 1 226 ? 11.372 4.249 -3.021 1.00 97.12 226 ARG A O 1
ATOM 1775 N N . PHE A 1 227 ? 12.195 3.346 -4.923 1.00 97.81 227 PHE A N 1
ATOM 1776 C CA . PHE A 1 227 ? 13.503 3.983 -4.810 1.00 97.81 227 PHE A CA 1
ATOM 1777 C C . PHE A 1 227 ? 13.358 5.503 -4.735 1.00 97.81 227 PHE A C 1
ATOM 1779 O O . PHE A 1 227 ? 12.476 6.083 -5.370 1.00 97.81 227 PHE A O 1
ATOM 1786 N N . VAL A 1 228 ? 14.189 6.127 -3.903 1.00 98.25 228 VAL A N 1
ATOM 1787 C CA . VAL A 1 228 ? 14.125 7.556 -3.613 1.00 98.25 228 VAL A CA 1
ATOM 1788 C C . VAL A 1 228 ? 15.265 8.277 -4.313 1.00 98.25 228 VAL A C 1
ATOM 1790 O O . VAL A 1 228 ? 16.412 8.242 -3.873 1.00 98.25 228 VAL A O 1
ATOM 1793 N N . SER A 1 229 ? 14.932 8.946 -5.412 1.00 97.12 229 SER A N 1
ATOM 1794 C CA . SER A 1 229 ? 15.814 9.854 -6.147 1.00 97.12 229 SER A CA 1
ATOM 1795 C C . SER A 1 229 ? 14.992 10.911 -6.886 1.00 97.12 229 SER A C 1
ATOM 1797 O O . SER A 1 229 ? 13.774 10.770 -7.037 1.00 97.12 229 SER A O 1
ATOM 1799 N N . ASP A 1 230 ? 15.643 11.960 -7.390 1.00 96.50 230 ASP A N 1
ATOM 1800 C CA . ASP A 1 230 ? 14.975 12.964 -8.231 1.00 96.50 230 ASP A CA 1
ATOM 1801 C C . ASP A 1 230 ? 14.333 12.323 -9.470 1.00 96.50 230 ASP A C 1
ATOM 1803 O O . ASP A 1 230 ? 13.184 12.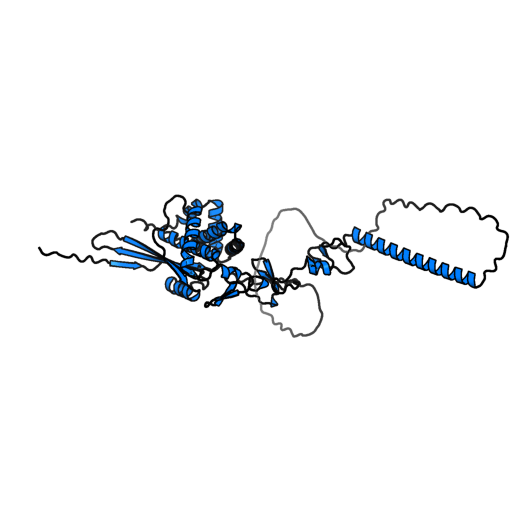620 -9.792 1.00 96.50 230 ASP A O 1
ATOM 1807 N N . ALA A 1 231 ? 15.029 11.368 -10.097 1.00 95.62 231 ALA A N 1
ATOM 1808 C CA . ALA A 1 231 ? 14.576 10.683 -11.307 1.00 95.62 231 ALA A CA 1
ATOM 1809 C C . ALA A 1 231 ? 13.415 9.696 -11.077 1.00 95.62 231 ALA A C 1
ATOM 1811 O O . ALA A 1 231 ? 12.565 9.533 -11.948 1.00 95.62 231 ALA A O 1
ATOM 1812 N N . THR A 1 232 ? 13.359 9.033 -9.919 1.00 95.94 232 THR A N 1
ATOM 1813 C CA . THR A 1 232 ? 12.380 7.955 -9.654 1.00 95.94 232 THR A CA 1
ATOM 1814 C C . THR A 1 232 ? 11.145 8.435 -8.894 1.00 95.94 232 THR A C 1
ATOM 1816 O O . THR A 1 232 ? 10.034 7.917 -9.070 1.00 95.94 232 THR A O 1
ATOM 1819 N N . SER A 1 233 ? 11.315 9.415 -8.006 1.00 96.75 233 SER A N 1
ATOM 1820 C CA . SER A 1 233 ? 10.309 9.703 -6.988 1.00 96.75 233 SER A CA 1
ATOM 1821 C C . SER A 1 233 ? 10.205 11.171 -6.587 1.00 96.75 233 SER A C 1
ATOM 1823 O O . SER A 1 233 ? 9.627 11.453 -5.534 1.00 96.75 233 SER A O 1
ATOM 1825 N N . ALA A 1 234 ? 10.737 12.082 -7.409 1.00 97.19 234 ALA A N 1
ATOM 1826 C CA . ALA A 1 234 ? 10.814 13.515 -7.121 1.00 97.19 234 ALA A CA 1
ATOM 1827 C C . ALA A 1 234 ? 11.536 13.808 -5.790 1.00 97.19 234 ALA A C 1
ATOM 1829 O O . ALA A 1 234 ? 11.068 14.595 -4.967 1.00 97.19 234 ALA A O 1
ATOM 1830 N N . GLY A 1 235 ? 12.647 13.103 -5.557 1.00 96.94 235 GLY A N 1
ATOM 1831 C CA . GLY A 1 235 ? 13.439 13.216 -4.338 1.00 96.94 235 GLY A CA 1
ATOM 1832 C C . GLY A 1 235 ? 12.742 12.593 -3.127 1.00 96.94 235 GLY A C 1
ATOM 1833 O O . GLY A 1 235 ? 11.837 11.758 -3.260 1.00 96.94 235 GLY A O 1
ATOM 1834 N N . GLY A 1 236 ? 13.164 12.993 -1.928 1.00 96.44 236 GLY A N 1
ATOM 1835 C CA . GLY A 1 236 ? 12.585 12.519 -0.675 1.00 96.44 236 GLY A CA 1
ATOM 1836 C C . GLY A 1 236 ? 12.828 13.453 0.502 1.00 96.44 236 GLY A C 1
ATOM 1837 O O . GLY A 1 236 ? 13.667 14.348 0.461 1.00 96.44 236 GLY A O 1
ATOM 1838 N N . THR A 1 237 ? 12.053 13.247 1.558 1.00 97.56 237 THR A N 1
ATOM 1839 C CA . THR A 1 237 ? 12.126 13.996 2.811 1.00 97.56 237 THR A CA 1
ATOM 1840 C C . THR A 1 237 ? 12.160 13.014 3.968 1.00 97.56 237 THR A C 1
ATOM 1842 O O . THR A 1 237 ? 11.304 12.133 4.059 1.00 97.56 237 THR A O 1
ATOM 1845 N N . THR A 1 238 ? 13.131 13.182 4.860 1.00 97.75 238 THR A N 1
ATOM 1846 C CA . THR A 1 238 ? 13.198 12.430 6.114 1.00 97.75 238 THR A CA 1
ATOM 1847 C C . THR A 1 238 ? 12.368 13.148 7.173 1.00 97.75 238 THR A C 1
ATOM 1849 O O . THR A 1 238 ? 12.522 14.354 7.366 1.00 97.75 238 THR A O 1
ATOM 1852 N N . TYR A 1 239 ? 11.456 12.432 7.822 1.00 95.75 239 TYR A N 1
ATOM 1853 C CA . TYR A 1 239 ? 10.682 12.951 8.950 1.00 95.75 239 TYR A CA 1
ATOM 1854 C C . TYR A 1 239 ? 11.504 12.944 10.244 1.00 95.75 239 TYR A C 1
ATOM 1856 O O . TYR A 1 239 ? 12.580 12.354 10.308 1.00 95.75 239 TYR A O 1
ATOM 1864 N N . ASP A 1 240 ? 10.991 13.614 11.273 1.00 93.88 240 ASP A N 1
ATOM 1865 C CA . ASP A 1 240 ? 11.587 13.684 12.613 1.00 93.88 240 ASP A CA 1
ATOM 1866 C C . ASP A 1 240 ? 11.800 12.296 13.234 1.00 93.88 240 ASP A C 1
ATOM 1868 O O . ASP A 1 240 ? 12.815 12.058 13.879 1.00 93.88 240 ASP A O 1
ATOM 1872 N N . ASP A 1 241 ? 10.887 11.367 12.955 1.00 92.25 241 ASP A N 1
ATOM 1873 C CA . ASP A 1 241 ? 10.970 9.967 13.371 1.00 92.25 241 ASP A CA 1
ATOM 1874 C C . ASP A 1 241 ? 11.904 9.098 12.508 1.00 92.25 241 ASP A C 1
ATOM 1876 O O . ASP A 1 241 ? 11.965 7.884 12.693 1.00 92.25 241 ASP A O 1
ATOM 1880 N N . GLY A 1 242 ? 12.628 9.680 11.547 1.00 94.00 242 GLY A N 1
ATOM 1881 C CA . GLY A 1 242 ? 13.617 8.998 10.709 1.00 94.00 242 GLY A CA 1
ATOM 1882 C C . GLY A 1 242 ? 13.061 8.260 9.485 1.00 94.00 242 GLY A C 1
ATOM 1883 O O . GLY A 1 242 ? 13.845 7.698 8.718 1.00 94.00 242 GLY A O 1
ATOM 1884 N N . ARG A 1 243 ? 11.741 8.246 9.252 1.00 95.06 243 ARG A N 1
ATOM 1885 C CA . ARG A 1 243 ? 11.172 7.679 8.013 1.00 95.06 243 ARG A CA 1
ATOM 1886 C C . ARG A 1 243 ? 11.538 8.529 6.799 1.00 95.06 243 ARG A C 1
ATOM 1888 O O . ARG A 1 243 ? 11.405 9.749 6.837 1.00 95.06 243 ARG A O 1
ATOM 1895 N N . LEU A 1 244 ? 11.920 7.881 5.699 1.00 97.38 244 LEU A N 1
ATOM 1896 C CA . LEU A 1 244 ? 12.178 8.536 4.415 1.00 97.38 244 LEU A CA 1
ATOM 1897 C C . LEU A 1 244 ? 10.941 8.428 3.522 1.00 97.38 244 LEU A C 1
ATOM 1899 O O . LEU A 1 244 ? 10.593 7.338 3.075 1.00 97.38 244 LEU A O 1
ATOM 1903 N N . ILE A 1 245 ? 10.295 9.550 3.216 1.00 97.69 245 ILE A N 1
ATOM 1904 C CA . ILE A 1 245 ? 9.120 9.596 2.338 1.00 97.69 245 ILE A CA 1
ATOM 1905 C C . ILE A 1 245 ? 9.495 10.259 1.015 1.00 97.69 245 ILE A C 1
ATOM 1907 O O . ILE A 1 245 ? 10.031 11.364 1.000 1.00 97.69 245 ILE A O 1
ATOM 1911 N N . CYS A 1 246 ? 9.212 9.600 -0.110 1.00 98.19 246 CYS A N 1
ATOM 1912 C CA . CYS A 1 246 ? 9.490 10.172 -1.425 1.00 98.19 246 CYS A CA 1
ATOM 1913 C C . CYS A 1 246 ? 8.589 11.372 -1.753 1.00 98.19 246 CYS A C 1
ATOM 1915 O O . CYS A 1 246 ? 7.474 11.471 -1.236 1.00 98.19 246 CYS A O 1
ATOM 1917 N N . GLY A 1 247 ? 9.028 12.241 -2.667 1.00 98.12 247 GLY A N 1
ATOM 1918 C CA . GLY A 1 247 ? 8.283 13.432 -3.090 1.00 98.12 247 GLY A CA 1
ATOM 1919 C C . GLY A 1 247 ? 6.867 13.127 -3.594 1.00 98.12 247 GLY A C 1
ATOM 1920 O O . GLY A 1 247 ? 5.923 13.853 -3.280 1.00 98.12 247 GLY A O 1
ATOM 1921 N N . VAL A 1 248 ? 6.684 11.998 -4.288 1.00 97.00 248 VAL A N 1
ATOM 1922 C CA . VAL A 1 248 ? 5.363 11.548 -4.770 1.00 97.00 248 VAL A CA 1
ATOM 1923 C C . VAL A 1 248 ? 4.414 11.180 -3.625 1.00 97.00 248 VAL A C 1
ATOM 1925 O O . VAL A 1 248 ? 3.243 11.537 -3.669 1.00 97.00 248 VAL A O 1
ATOM 1928 N N . CYS A 1 249 ? 4.885 10.486 -2.585 1.00 97.31 249 CYS A N 1
ATOM 1929 C CA . CYS A 1 249 ? 4.042 10.191 -1.418 1.00 97.31 249 CYS A CA 1
ATOM 1930 C C . CYS A 1 249 ? 3.827 11.443 -0.563 1.00 97.31 249 CYS A C 1
ATOM 1932 O O . CYS A 1 249 ? 2.733 11.671 -0.048 1.00 97.31 249 CYS A O 1
ATOM 1934 N N . LYS A 1 250 ? 4.861 12.281 -0.446 1.00 97.31 250 LYS A N 1
ATOM 1935 C CA . LYS A 1 250 ? 4.836 13.508 0.346 1.00 97.31 250 LYS A CA 1
ATOM 1936 C C . LYS A 1 250 ? 3.783 14.501 -0.147 1.00 97.31 250 LYS A C 1
ATOM 1938 O O . LYS A 1 250 ? 3.142 15.143 0.680 1.00 97.31 250 LYS A O 1
ATOM 1943 N N . SER A 1 251 ? 3.564 14.598 -1.460 1.00 96.31 251 SER A N 1
ATOM 1944 C CA . SER A 1 251 ? 2.604 15.539 -2.059 1.00 96.31 251 SER A CA 1
ATOM 1945 C C . SER A 1 251 ? 1.148 15.314 -1.631 1.00 96.31 251 SER A C 1
ATOM 1947 O O . SER A 1 251 ? 0.339 16.235 -1.710 1.00 96.31 251 SER A O 1
ATOM 1949 N N . THR A 1 252 ? 0.814 14.114 -1.144 1.00 95.62 252 THR A N 1
ATOM 1950 C CA . THR A 1 252 ? -0.531 13.750 -0.665 1.00 95.62 252 THR A CA 1
ATOM 1951 C C . THR A 1 252 ? -0.554 13.393 0.820 1.00 95.62 252 THR A C 1
ATOM 1953 O O . THR A 1 252 ? -1.542 12.847 1.309 1.00 95.62 252 THR A O 1
ATOM 1956 N N . ALA A 1 253 ? 0.529 13.668 1.548 1.00 96.69 253 ALA A N 1
ATOM 1957 C CA . ALA A 1 253 ? 0.670 13.250 2.932 1.00 96.69 253 ALA A CA 1
ATOM 1958 C C . ALA A 1 253 ? -0.332 13.954 3.866 1.00 96.69 253 ALA A C 1
ATOM 1960 O O . ALA A 1 253 ? -0.521 15.174 3.808 1.00 96.69 253 ALA A O 1
ATOM 1961 N N . ILE A 1 254 ? -0.940 13.187 4.772 1.00 96.94 254 ILE A N 1
ATOM 1962 C CA . ILE A 1 254 ? -1.820 13.707 5.826 1.00 96.94 254 ILE A CA 1
ATOM 1963 C C . ILE A 1 254 ? -0.989 13.974 7.078 1.00 96.94 254 ILE A C 1
ATOM 1965 O O . ILE A 1 254 ? -0.445 13.049 7.675 1.00 96.94 254 ILE A O 1
ATOM 1969 N N . GLN A 1 255 ? -0.875 15.242 7.471 1.00 93.00 255 GLN A N 1
ATOM 1970 C CA . GLN A 1 255 ? -0.046 15.675 8.605 1.00 93.00 255 GLN A CA 1
ATOM 1971 C C . GLN A 1 255 ? -0.786 16.578 9.597 1.00 93.00 255 GLN A C 1
ATOM 1973 O O . GLN A 1 255 ? -0.248 16.868 10.662 1.00 93.00 255 GLN A O 1
ATOM 1978 N N . ALA A 1 256 ? -2.002 17.023 9.269 1.00 91.31 256 ALA A N 1
ATOM 1979 C CA . ALA A 1 256 ? -2.774 17.931 10.109 1.00 91.31 256 ALA A CA 1
ATOM 1980 C C . ALA A 1 256 ? -4.258 17.544 10.190 1.00 91.31 256 ALA A C 1
ATOM 1982 O O . ALA A 1 256 ? -4.851 17.033 9.236 1.00 91.31 256 ALA A O 1
ATOM 1983 N N . SER A 1 257 ? -4.887 17.880 11.319 1.00 85.62 257 SER A N 1
ATOM 1984 C CA . SER A 1 257 ? -6.284 17.554 11.632 1.00 85.62 257 SER A CA 1
ATOM 1985 C C . SER A 1 257 ? -7.320 17.946 10.563 1.00 85.62 257 SER A C 1
ATOM 1987 O O . SER A 1 257 ? -8.234 17.153 10.332 1.00 85.62 257 SER A O 1
ATOM 1989 N N . PRO A 1 258 ? -7.212 19.091 9.848 1.00 91.12 258 PRO A N 1
ATOM 1990 C CA . PRO A 1 258 ? -8.184 19.450 8.809 1.00 91.12 258 PRO A CA 1
ATOM 1991 C C . PRO A 1 258 ? -8.278 18.438 7.656 1.00 91.12 258 PRO A C 1
ATOM 1993 O O . PRO A 1 258 ? -9.322 18.339 7.014 1.00 91.12 258 PRO A O 1
ATOM 1996 N N . GLN A 1 259 ? -7.210 17.674 7.405 1.00 93.31 259 GLN A N 1
ATOM 1997 C CA . GLN A 1 259 ? -7.162 16.653 6.355 1.00 93.31 259 GLN A CA 1
ATOM 1998 C C . GLN A 1 259 ? -7.831 15.333 6.783 1.00 93.31 259 GLN A C 1
ATOM 2000 O O . GLN A 1 259 ? -8.211 14.537 5.927 1.00 93.31 259 GLN A O 1
ATOM 2005 N N . ILE A 1 260 ? -8.012 15.103 8.090 1.00 93.56 260 ILE A N 1
ATOM 2006 C CA . ILE A 1 260 ? -8.537 13.838 8.628 1.00 93.56 260 ILE A CA 1
ATOM 2007 C C . ILE A 1 260 ? -10.011 13.667 8.265 1.00 93.56 260 ILE A C 1
ATOM 2009 O O . ILE A 1 260 ? -10.387 12.642 7.711 1.00 93.56 260 ILE A O 1
ATOM 2013 N N . ARG A 1 261 ? -10.849 14.683 8.510 1.00 92.31 261 ARG A N 1
ATOM 2014 C CA . ARG A 1 261 ? -12.301 14.602 8.264 1.00 92.31 261 ARG A CA 1
ATOM 2015 C C . ARG A 1 261 ? -12.664 14.132 6.842 1.00 92.31 261 ARG A C 1
ATOM 2017 O O . ARG A 1 261 ? -13.409 13.158 6.739 1.00 92.31 261 ARG A O 1
ATOM 2024 N N . PRO A 1 262 ? -12.158 14.743 5.749 1.00 94.00 262 PRO A N 1
ATOM 2025 C CA . PRO A 1 262 ? -12.496 14.276 4.404 1.00 94.00 262 PRO A CA 1
ATOM 2026 C C . PRO A 1 262 ? -11.992 12.851 4.121 1.00 94.00 262 PRO A C 1
ATOM 2028 O O . PRO A 1 262 ? -12.668 12.097 3.417 1.00 94.00 262 PRO A O 1
ATOM 2031 N N . ALA A 1 263 ? -10.844 12.451 4.680 1.00 94.69 263 ALA A N 1
ATOM 2032 C CA . ALA A 1 263 ? -10.347 11.081 4.572 1.00 94.69 263 ALA A CA 1
ATOM 2033 C C . ALA A 1 263 ? -11.267 10.089 5.306 1.00 94.69 263 ALA A C 1
ATOM 2035 O O . ALA A 1 263 ? -11.653 9.071 4.727 1.00 94.69 263 ALA A O 1
ATOM 2036 N N . THR A 1 264 ? -11.697 10.424 6.524 1.00 93.44 264 THR A N 1
ATOM 2037 C CA . THR A 1 264 ? -12.655 9.648 7.321 1.00 93.44 264 THR A CA 1
ATOM 2038 C C . THR A 1 264 ? -13.971 9.450 6.587 1.00 93.44 264 THR A C 1
ATOM 2040 O O . THR A 1 264 ? -14.451 8.326 6.473 1.00 93.44 264 THR A O 1
ATOM 2043 N N . GLU A 1 265 ? -14.544 10.513 6.028 1.00 91.50 265 GLU A N 1
ATOM 2044 C CA . GLU A 1 265 ? -15.794 10.424 5.272 1.00 91.50 265 GLU A CA 1
ATOM 2045 C C . GLU A 1 265 ? -15.679 9.495 4.054 1.00 91.50 265 GLU A C 1
ATOM 2047 O O . GLU A 1 265 ? -16.602 8.728 3.773 1.00 91.50 265 GLU A O 1
ATOM 2052 N N . ARG A 1 266 ? -14.546 9.531 3.332 1.00 93.31 266 ARG A N 1
ATOM 2053 C CA . ARG A 1 266 ? -14.279 8.592 2.228 1.00 93.31 266 ARG A CA 1
ATOM 2054 C C . ARG A 1 266 ? -14.226 7.150 2.728 1.00 93.31 266 ARG A C 1
ATOM 2056 O O . ARG A 1 266 ? -14.870 6.291 2.132 1.00 93.31 266 ARG A O 1
ATOM 2063 N N . VAL A 1 267 ? -13.505 6.895 3.820 1.00 93.94 267 VAL A N 1
ATOM 2064 C CA . VAL A 1 267 ? -13.388 5.556 4.415 1.00 93.94 267 VAL A CA 1
ATOM 2065 C C . VAL A 1 267 ? -14.748 5.026 4.855 1.00 93.94 267 VAL A C 1
ATOM 2067 O O . VAL A 1 267 ? -15.127 3.934 4.443 1.00 93.94 267 VAL A O 1
ATOM 2070 N N . VAL A 1 268 ? -15.516 5.810 5.614 1.00 90.69 268 VAL A N 1
ATOM 2071 C CA . VAL A 1 268 ? -16.848 5.412 6.090 1.00 90.69 268 VAL A CA 1
ATOM 2072 C C . VAL A 1 268 ? -17.764 5.072 4.915 1.00 90.69 268 VAL A C 1
ATOM 2074 O O . VAL A 1 268 ? -18.390 4.015 4.931 1.00 90.69 268 VAL A O 1
ATOM 2077 N N . ARG A 1 269 ? -17.790 5.894 3.855 1.00 89.56 269 ARG A N 1
ATOM 2078 C CA . ARG A 1 269 ? -18.573 5.593 2.644 1.00 89.56 269 ARG A CA 1
ATOM 2079 C C . ARG A 1 269 ? -18.148 4.278 1.989 1.00 89.56 269 ARG A C 1
ATOM 2081 O O . ARG A 1 269 ? -19.010 3.485 1.605 1.00 89.56 269 ARG A O 1
ATOM 2088 N N . THR A 1 270 ? -16.844 4.030 1.864 1.00 91.31 270 THR A N 1
ATOM 2089 C CA . THR A 1 270 ? -16.324 2.775 1.305 1.00 91.31 270 THR A CA 1
ATOM 2090 C C . THR A 1 270 ? -16.728 1.579 2.160 1.00 91.31 270 THR A C 1
ATOM 2092 O O . THR A 1 270 ? -17.255 0.603 1.625 1.00 91.31 270 THR A O 1
ATOM 2095 N N . LEU A 1 271 ? -16.547 1.663 3.481 1.00 88.50 271 LEU A N 1
ATOM 2096 C CA . LEU A 1 271 ? -16.889 0.580 4.398 1.00 88.50 271 LEU A CA 1
ATOM 2097 C C . LEU A 1 271 ? -18.396 0.299 4.398 1.00 88.50 271 LEU A C 1
ATOM 2099 O O . LEU A 1 271 ? -18.802 -0.852 4.262 1.00 88.50 271 LEU A O 1
ATOM 2103 N N . GLN A 1 272 ? -19.236 1.334 4.443 1.00 84.81 272 GLN A N 1
ATOM 2104 C CA . GLN A 1 272 ? -20.694 1.191 4.373 1.00 84.81 272 GLN A CA 1
ATOM 2105 C C . GLN A 1 272 ? -21.146 0.521 3.071 1.00 84.81 272 GLN A C 1
ATOM 2107 O O . GLN A 1 272 ? -21.966 -0.397 3.094 1.00 84.81 272 GLN A O 1
ATOM 2112 N N . LYS A 1 273 ? -20.566 0.919 1.930 1.00 83.94 273 LYS A N 1
ATOM 2113 C CA . LYS A 1 273 ? -20.897 0.346 0.617 1.00 83.94 273 LYS A CA 1
ATOM 2114 C C . LYS A 1 273 ? -20.510 -1.130 0.496 1.00 83.94 273 LYS A C 1
ATOM 2116 O O . LYS A 1 273 ? -21.209 -1.857 -0.215 1.00 83.94 273 LYS A O 1
ATOM 2121 N N . GLN A 1 274 ? -19.399 -1.542 1.107 1.00 76.56 274 GLN A N 1
ATOM 2122 C CA . GLN A 1 274 ? -18.812 -2.877 0.932 1.00 76.56 274 GLN A CA 1
ATOM 2123 C C . GLN A 1 274 ? -19.233 -3.876 2.016 1.00 76.56 274 GLN A C 1
ATOM 2125 O O . GLN A 1 274 ? -19.387 -5.059 1.722 1.00 76.56 274 GLN A O 1
ATOM 2130 N N . PHE A 1 275 ? -19.436 -3.413 3.249 1.00 73.75 275 PHE A N 1
ATOM 2131 C CA . PHE A 1 275 ? -19.547 -4.288 4.416 1.00 73.75 275 PHE A CA 1
ATOM 2132 C C . PHE A 1 275 ? -20.869 -4.160 5.181 1.00 73.75 275 PHE A C 1
ATOM 2134 O O . PHE A 1 275 ? -21.246 -5.091 5.877 1.00 73.75 275 PHE A O 1
ATOM 2141 N N . LEU A 1 276 ? -21.593 -3.040 5.112 1.00 65.25 276 LEU A N 1
ATOM 2142 C CA . LEU A 1 276 ? -22.617 -2.735 6.136 1.00 65.25 276 LEU A CA 1
ATOM 2143 C C . LEU A 1 276 ? -23.954 -2.317 5.537 1.00 65.25 276 LEU A C 1
ATOM 2145 O O . LEU A 1 276 ? -24.610 -1.404 6.033 1.00 65.25 276 LEU A O 1
ATOM 2149 N N . ARG A 1 277 ? -24.346 -2.961 4.436 1.00 58.16 277 ARG A N 1
ATOM 2150 C CA . ARG A 1 277 ? -25.505 -2.515 3.660 1.00 58.16 277 ARG A CA 1
ATOM 2151 C C . ARG A 1 277 ? -26.841 -2.599 4.406 1.00 58.16 277 ARG A C 1
ATOM 2153 O O . ARG A 1 277 ? -27.686 -1.767 4.109 1.00 58.16 277 ARG A O 1
ATOM 2160 N N . ASP A 1 278 ? -27.025 -3.506 5.375 1.00 50.44 278 ASP A N 1
ATOM 2161 C CA . ASP A 1 278 ? -28.396 -3.916 5.734 1.00 50.44 278 ASP A CA 1
ATOM 2162 C C . ASP A 1 278 ? -28.730 -4.133 7.228 1.00 50.44 278 ASP A C 1
ATOM 2164 O O . ASP A 1 278 ? -29.876 -4.463 7.522 1.00 50.44 278 ASP A O 1
ATOM 2168 N N . ASP A 1 279 ? -27.822 -3.948 8.198 1.00 53.38 279 ASP A N 1
ATOM 2169 C CA . ASP A 1 279 ? -28.144 -4.244 9.615 1.00 53.38 279 ASP A CA 1
ATOM 2170 C C . ASP A 1 279 ? -28.177 -3.035 10.565 1.00 53.38 279 ASP A C 1
ATOM 2172 O O . ASP A 1 279 ? -28.584 -3.178 11.719 1.00 53.38 279 ASP A O 1
ATOM 2176 N N . GLY A 1 280 ? -27.785 -1.840 10.107 1.00 50.88 280 GLY A N 1
ATOM 2177 C CA . GLY A 1 280 ? -27.776 -0.627 10.934 1.00 50.88 280 GLY A CA 1
ATOM 2178 C C . GLY A 1 280 ? -26.807 -0.680 12.126 1.00 50.88 280 GLY A C 1
ATOM 2179 O O . GLY A 1 280 ? -26.826 0.223 12.961 1.00 50.88 280 GLY A O 1
ATOM 2180 N N . ARG A 1 281 ? -25.939 -1.699 12.215 1.00 60.81 281 ARG A N 1
ATOM 2181 C CA . ARG A 1 281 ? -24.983 -1.904 13.318 1.00 60.81 281 ARG A CA 1
ATOM 2182 C C . ARG A 1 281 ? -23.630 -1.282 13.003 1.00 60.81 281 ARG A C 1
ATOM 2184 O O . ARG A 1 281 ? -22.580 -1.917 13.113 1.00 60.81 281 ARG A O 1
ATOM 2191 N N . TRP A 1 282 ? -23.667 -0.031 12.561 1.00 67.75 282 TRP A N 1
ATOM 2192 C CA . TRP A 1 282 ? -22.459 0.769 12.438 1.00 67.75 282 TRP A CA 1
ATOM 2193 C C . TRP A 1 282 ? -22.075 1.366 13.789 1.00 67.75 282 TRP A C 1
ATOM 2195 O O . TRP A 1 282 ? -22.899 1.440 14.700 1.00 67.75 282 TRP A O 1
ATOM 2205 N N . ILE A 1 283 ? -20.816 1.779 13.906 1.00 69.75 283 ILE A N 1
ATOM 2206 C CA . ILE A 1 283 ? -20.271 2.398 15.112 1.00 69.75 283 ILE A CA 1
ATOM 2207 C C . ILE A 1 283 ? -21.113 3.633 15.442 1.00 69.75 283 ILE A C 1
ATOM 2209 O O . ILE A 1 283 ? -21.253 4.540 14.615 1.00 69.75 283 ILE A O 1
ATOM 2213 N N . GLN A 1 284 ? -21.712 3.636 16.631 1.00 65.06 284 GLN A N 1
ATOM 2214 C CA . GLN A 1 284 ? -22.532 4.738 17.117 1.00 65.06 284 GLN A CA 1
ATOM 2215 C C . GLN A 1 284 ? -21.669 5.637 18.002 1.00 65.06 284 GLN A C 1
ATOM 2217 O O . GLN A 1 284 ? -21.115 5.185 18.994 1.00 65.06 284 GLN A O 1
ATOM 2222 N N . GLY A 1 285 ? -21.563 6.919 17.653 1.00 67.06 285 GLY A N 1
ATOM 2223 C CA . GLY A 1 285 ? -20.797 7.899 18.427 1.00 67.06 285 GLY A CA 1
ATOM 2224 C C . GLY A 1 285 ? -19.626 8.509 17.662 1.00 67.06 285 GLY A C 1
ATOM 2225 O O . GLY A 1 285 ? -19.350 8.171 16.510 1.00 67.06 285 GLY A O 1
ATOM 2226 N N . GLN A 1 286 ? -18.965 9.476 18.296 1.00 74.88 286 GLN A N 1
ATOM 2227 C CA . GLN A 1 286 ? -17.782 10.121 17.736 1.00 74.88 286 GLN A CA 1
ATOM 2228 C C . GLN A 1 286 ? -16.534 9.337 18.140 1.00 74.88 286 GLN A C 1
ATOM 2230 O O . GLN A 1 286 ? -16.235 9.219 19.324 1.00 74.88 286 GLN A O 1
ATOM 2235 N N . ILE A 1 287 ? -15.796 8.837 17.150 1.00 87.56 287 ILE A N 1
ATOM 2236 C CA . ILE A 1 287 ? -14.470 8.250 17.359 1.00 87.56 287 ILE A CA 1
ATOM 2237 C C . ILE A 1 287 ? -13.444 9.373 17.273 1.00 87.56 287 ILE A C 1
ATOM 2239 O O . ILE A 1 287 ? -13.417 10.115 16.285 1.00 87.56 287 ILE A O 1
ATOM 2243 N N . GLN A 1 288 ? -12.594 9.492 18.288 1.00 90.81 288 GLN A N 1
ATOM 2244 C CA . GLN A 1 288 ? -11.488 10.442 18.249 1.00 90.81 288 GLN A CA 1
ATOM 2245 C C . GLN A 1 288 ? -10.400 9.908 17.316 1.00 90.81 288 GLN A C 1
ATOM 2247 O O . GLN A 1 288 ? -9.958 8.773 17.474 1.00 90.81 288 GLN A O 1
ATOM 2252 N N . ILE A 1 289 ? -9.984 10.711 16.333 1.00 94.62 289 ILE A N 1
ATOM 2253 C CA . ILE A 1 289 ? -8.912 10.351 15.396 1.00 94.62 289 ILE A CA 1
ATOM 2254 C C . ILE A 1 289 ? -7.758 11.333 15.575 1.00 94.62 289 ILE A C 1
ATOM 2256 O O . ILE A 1 289 ? -7.915 12.532 15.337 1.00 94.62 289 ILE A O 1
ATOM 2260 N N . ALA A 1 290 ? -6.601 10.813 15.972 1.00 94.88 290 ALA A N 1
ATOM 2261 C CA . ALA A 1 290 ? -5.389 11.579 16.231 1.00 94.88 290 ALA A CA 1
ATOM 2262 C C . ALA A 1 290 ? -4.246 11.166 15.292 1.00 94.88 290 ALA A C 1
ATOM 2264 O O . ALA A 1 290 ? -4.238 10.064 14.744 1.00 94.88 290 ALA A O 1
ATOM 2265 N N . LEU A 1 291 ? -3.266 12.057 15.124 1.00 95.94 291 LEU A N 1
ATOM 2266 C CA . LEU A 1 291 ? -2.019 11.777 14.411 1.00 95.94 291 LEU A CA 1
ATOM 2267 C C . LEU A 1 291 ? -0.858 11.714 15.401 1.00 95.94 291 LEU A C 1
ATOM 2269 O O . LEU A 1 291 ? -0.772 12.549 16.299 1.00 95.94 291 LEU A O 1
ATOM 2273 N N . ALA A 1 292 ? 0.060 10.778 15.190 1.00 94.25 292 ALA A N 1
ATOM 2274 C CA . ALA A 1 292 ? 1.302 10.658 15.947 1.00 94.25 292 ALA A CA 1
ATOM 2275 C C . ALA A 1 292 ? 2.470 10.340 15.004 1.00 94.25 292 ALA A C 1
ATOM 2277 O O . ALA A 1 292 ? 2.270 9.716 13.963 1.00 94.25 292 ALA A O 1
ATOM 2278 N N . ASN A 1 293 ? 3.690 10.765 15.336 1.00 93.75 293 ASN A N 1
ATOM 2279 C CA . ASN A 1 293 ? 4.882 10.238 14.662 1.00 93.75 293 ASN A CA 1
ATOM 2280 C C . ASN A 1 293 ? 5.148 8.788 15.125 1.00 93.75 293 ASN A C 1
ATOM 2282 O O . ASN A 1 293 ? 4.479 8.290 16.036 1.00 93.75 293 ASN A O 1
ATOM 2286 N N . ARG A 1 294 ? 6.089 8.086 14.482 1.00 91.44 294 ARG A N 1
ATOM 2287 C CA . ARG A 1 294 ? 6.342 6.663 14.767 1.00 91.44 294 ARG A CA 1
ATOM 2288 C C . ARG A 1 294 ? 6.721 6.420 16.225 1.00 91.44 294 ARG A C 1
ATOM 2290 O O . ARG A 1 294 ? 6.250 5.447 16.809 1.00 91.44 294 ARG A O 1
ATOM 2297 N N . ASP A 1 295 ? 7.522 7.300 16.812 1.00 90.38 295 ASP A N 1
ATOM 2298 C CA . ASP A 1 295 ? 8.009 7.135 18.182 1.00 90.38 295 ASP A CA 1
ATOM 2299 C C . ASP A 1 295 ? 6.866 7.278 19.191 1.00 90.38 295 ASP A C 1
ATOM 2301 O O . ASP A 1 295 ? 6.678 6.409 20.042 1.00 90.38 295 ASP A O 1
ATOM 2305 N N . ALA A 1 296 ? 6.032 8.313 19.045 1.00 91.12 296 ALA A N 1
ATOM 2306 C CA . ALA A 1 296 ? 4.860 8.519 19.892 1.00 91.12 296 ALA A CA 1
ATOM 2307 C C . ALA A 1 296 ? 3.810 7.409 19.716 1.00 91.12 296 ALA A C 1
ATOM 2309 O O . ALA A 1 296 ? 3.215 6.962 20.697 1.00 91.12 296 ALA A O 1
ATOM 2310 N N . LEU A 1 297 ? 3.600 6.929 18.484 1.00 89.94 297 LEU A N 1
ATOM 2311 C CA . LEU A 1 297 ? 2.683 5.820 18.214 1.00 89.94 297 LEU A CA 1
ATOM 2312 C C . LEU A 1 297 ? 3.183 4.513 18.843 1.00 89.94 297 LEU A C 1
ATOM 2314 O O . LEU A 1 297 ? 2.406 3.799 19.472 1.00 89.94 297 LEU A O 1
ATOM 2318 N N . THR A 1 298 ? 4.483 4.232 18.726 1.00 87.06 298 THR A N 1
ATOM 2319 C CA . THR A 1 298 ? 5.119 3.050 19.327 1.00 87.06 298 THR A CA 1
ATOM 2320 C C . THR A 1 298 ? 5.057 3.113 20.849 1.00 87.06 298 THR A C 1
ATOM 2322 O O . THR A 1 298 ? 4.675 2.133 21.477 1.00 87.06 298 THR A O 1
ATOM 2325 N N . HIS A 1 299 ? 5.356 4.268 21.450 1.00 86.94 299 HIS A N 1
ATOM 2326 C CA . HIS A 1 299 ? 5.233 4.465 22.895 1.00 86.94 299 HIS A CA 1
ATOM 2327 C C . HIS A 1 299 ? 3.802 4.203 23.373 1.00 86.94 299 HIS A C 1
ATOM 2329 O O . HIS A 1 299 ? 3.592 3.428 24.302 1.00 86.94 299 HIS A O 1
ATOM 2335 N N . LYS A 1 300 ? 2.803 4.776 22.688 1.00 87.00 300 LYS A N 1
ATOM 2336 C CA . LYS A 1 300 ? 1.390 4.561 23.021 1.00 87.00 300 LYS A CA 1
ATOM 2337 C C . LYS A 1 300 ? 0.984 3.090 22.892 1.00 87.00 300 LYS A C 1
ATOM 2339 O O . LYS A 1 300 ? 0.244 2.590 23.737 1.00 87.00 300 LYS A O 1
ATOM 2344 N N . ALA A 1 301 ? 1.477 2.384 21.873 1.00 83.31 301 ALA A N 1
ATOM 2345 C CA . ALA A 1 301 ? 1.248 0.949 21.714 1.00 83.31 301 ALA A CA 1
ATOM 2346 C C . ALA A 1 301 ? 1.905 0.132 22.844 1.00 83.31 301 ALA A C 1
ATOM 2348 O O . ALA A 1 301 ? 1.272 -0.766 23.394 1.00 83.31 301 ALA A O 1
ATOM 2349 N N . CYS A 1 302 ? 3.133 0.471 23.247 1.00 80.75 302 CYS A N 1
ATOM 2350 C CA . CYS A 1 302 ? 3.828 -0.178 24.363 1.00 80.75 302 CYS A CA 1
ATOM 2351 C C . CYS A 1 302 ? 3.108 0.024 25.702 1.00 80.75 302 CYS A C 1
ATOM 2353 O O . CYS A 1 302 ? 2.962 -0.936 26.456 1.00 80.75 302 CYS A O 1
ATOM 2355 N N . ASP A 1 303 ? 2.623 1.236 25.982 1.00 78.56 303 ASP A N 1
ATOM 2356 C CA . ASP A 1 303 ? 1.894 1.543 27.220 1.00 78.56 303 ASP A CA 1
ATOM 2357 C C . ASP A 1 303 ? 0.582 0.758 27.335 1.00 78.56 303 ASP A C 1
ATOM 2359 O O . ASP A 1 303 ? 0.121 0.452 28.435 1.00 78.56 303 ASP A O 1
ATOM 2363 N N . THR A 1 304 ? -0.037 0.448 26.195 1.00 69.00 304 THR A N 1
ATOM 2364 C CA . THR A 1 304 ? -1.375 -0.145 26.133 1.00 69.00 304 THR A CA 1
ATOM 2365 C C . THR A 1 304 ? -1.341 -1.669 25.964 1.00 69.00 304 THR A C 1
ATOM 2367 O O . THR A 1 304 ? -2.101 -2.361 26.640 1.00 69.00 304 THR A O 1
ATOM 2370 N N . ALA A 1 305 ? -0.452 -2.216 25.127 1.00 65.38 305 ALA A N 1
ATOM 2371 C CA . ALA A 1 305 ? -0.346 -3.653 24.825 1.00 65.38 305 ALA A CA 1
ATOM 2372 C C . ALA A 1 305 ? 0.907 -4.347 25.406 1.00 65.38 305 ALA A C 1
ATOM 2374 O O . ALA A 1 305 ? 1.048 -5.565 25.282 1.00 65.38 305 ALA A O 1
ATOM 2375 N N . GLY A 1 306 ? 1.815 -3.601 26.045 1.00 60.19 306 GLY A N 1
ATOM 2376 C CA . GLY A 1 306 ? 3.118 -4.092 26.501 1.00 60.19 306 GLY A CA 1
ATOM 2377 C C . GLY A 1 306 ? 4.191 -4.084 25.400 1.00 60.19 306 GLY A C 1
ATOM 2378 O O . GLY A 1 306 ? 3.899 -4.159 24.208 1.00 60.19 306 GLY A O 1
ATOM 2379 N N . CYS A 1 307 ? 5.469 -4.023 25.794 1.00 56.53 307 CYS A N 1
ATOM 2380 C CA . CYS A 1 307 ? 6.629 -3.836 24.901 1.00 56.53 307 CYS A CA 1
ATOM 2381 C C . CYS A 1 307 ? 6.921 -4.984 23.904 1.00 56.53 307 CYS A C 1
ATOM 2383 O O . CYS A 1 307 ? 7.969 -4.978 23.265 1.00 56.53 307 CYS A O 1
ATOM 2385 N N . ALA A 1 308 ? 6.040 -5.983 23.778 1.00 48.72 308 ALA A N 1
ATOM 2386 C CA . ALA A 1 308 ? 6.140 -7.047 22.770 1.00 48.72 308 ALA A CA 1
ATOM 2387 C C . ALA A 1 308 ? 5.584 -6.622 21.394 1.00 48.72 308 ALA A C 1
ATOM 2389 O O . ALA A 1 308 ? 5.619 -7.388 20.432 1.00 48.72 308 ALA A O 1
ATOM 2390 N N . ALA A 1 309 ? 5.050 -5.405 21.307 1.00 49.47 309 ALA A N 1
ATOM 2391 C CA . ALA A 1 309 ? 4.486 -4.817 20.108 1.00 49.47 309 ALA A CA 1
ATOM 2392 C C . ALA A 1 309 ? 5.605 -4.488 19.086 1.00 49.47 309 ALA A C 1
ATOM 2394 O O . ALA A 1 309 ? 6.562 -3.782 19.402 1.00 49.47 309 ALA A O 1
ATOM 2395 N N . HIS A 1 310 ? 5.517 -5.026 17.863 1.00 52.31 310 HIS A N 1
ATOM 2396 C CA . HIS A 1 310 ? 6.488 -4.782 16.783 1.00 52.31 310 HIS A CA 1
ATOM 2397 C C . HIS A 1 310 ? 6.597 -3.282 16.445 1.00 52.31 310 HIS A C 1
ATOM 2399 O O . HIS A 1 310 ? 5.594 -2.601 16.313 1.00 52.31 310 HIS A O 1
ATOM 2405 N N . SER A 1 311 ? 7.798 -2.759 16.195 1.00 52.34 311 SER A N 1
ATOM 2406 C CA . SER A 1 311 ? 8.082 -1.316 16.031 1.00 52.34 311 SER A CA 1
ATOM 2407 C C . SER A 1 311 ? 7.561 -0.641 14.745 1.00 52.34 311 SER A C 1
ATOM 2409 O O . SER A 1 311 ? 7.999 0.456 14.396 1.00 52.34 311 SER A O 1
ATOM 2411 N N . ASN A 1 312 ? 6.636 -1.271 14.022 1.00 64.56 312 ASN A N 1
ATOM 2412 C CA . ASN A 1 312 ? 6.201 -0.852 12.692 1.00 64.56 312 ASN A CA 1
ATOM 2413 C C . ASN A 1 312 ? 4.692 -0.592 12.638 1.00 64.56 312 ASN A C 1
ATOM 2415 O O . ASN A 1 312 ? 4.030 -1.038 11.715 1.00 64.56 312 ASN A O 1
ATOM 2419 N N . PHE A 1 313 ? 4.113 0.120 13.603 1.00 75.31 313 PHE A N 1
ATOM 2420 C CA . PHE A 1 313 ? 2.685 0.445 13.546 1.00 75.31 313 PHE A CA 1
ATOM 2421 C C . PHE A 1 313 ? 2.387 1.619 12.619 1.00 75.31 313 PHE A C 1
ATOM 2423 O O . PHE A 1 313 ? 3.069 2.644 12.643 1.00 75.31 313 PHE A O 1
ATOM 2430 N N . HIS A 1 314 ? 1.335 1.480 11.818 1.00 91.31 314 HIS A N 1
ATOM 2431 C CA . HIS A 1 314 ? 0.748 2.581 11.058 1.00 91.31 314 HIS A CA 1
ATOM 2432 C C . HIS A 1 314 ? -0.520 3.132 11.719 1.00 91.31 314 HIS A C 1
ATOM 2434 O O . HIS A 1 314 ? -0.903 4.271 11.441 1.00 91.31 314 HIS A O 1
ATOM 2440 N N . GLY A 1 315 ? -1.146 2.353 12.601 1.00 92.62 315 GLY A N 1
ATOM 2441 C CA . GLY A 1 315 ? -2.344 2.723 13.338 1.00 92.62 315 GLY A CA 1
ATOM 2442 C C . GLY A 1 315 ? -2.445 1.985 14.671 1.00 92.62 315 GLY A C 1
ATOM 2443 O O . GLY A 1 315 ? -1.769 0.978 14.891 1.00 92.62 315 GLY A O 1
ATOM 2444 N N . LEU A 1 316 ? -3.249 2.541 15.574 1.00 92.19 316 LEU A N 1
ATOM 2445 C CA . LEU A 1 316 ? -3.565 1.968 16.875 1.00 92.19 316 LEU A CA 1
ATOM 2446 C C . LEU A 1 316 ? -5.012 2.292 17.242 1.00 92.19 316 LEU A C 1
ATOM 2448 O O . LEU A 1 316 ? -5.384 3.469 17.302 1.00 92.19 316 LEU A O 1
ATOM 2452 N N . THR A 1 317 ? -5.785 1.262 17.576 1.00 92.25 317 THR A N 1
ATOM 2453 C CA . THR A 1 317 ? -7.127 1.399 18.148 1.00 92.25 317 THR A CA 1
ATOM 2454 C C . THR A 1 317 ? -7.093 1.152 19.651 1.00 92.25 317 THR A C 1
ATOM 2456 O O . THR A 1 317 ? -6.641 0.114 20.133 1.00 92.25 317 THR A O 1
ATOM 2459 N N . THR A 1 318 ? -7.624 2.112 20.405 1.00 90.12 318 THR A N 1
ATOM 2460 C CA . THR A 1 318 ? -7.771 2.076 21.864 1.00 90.12 318 THR A CA 1
ATOM 2461 C C . THR A 1 318 ? -9.266 2.146 22.195 1.00 90.12 318 THR A C 1
ATOM 2463 O O . THR A 1 318 ? -9.925 3.134 21.892 1.00 90.12 318 THR A O 1
ATOM 2466 N N . THR A 1 319 ? -9.828 1.079 22.773 1.00 87.31 319 THR A N 1
ATOM 2467 C CA . THR A 1 319 ? -11.215 1.014 23.296 1.00 87.31 319 THR A CA 1
ATOM 2468 C C . THR A 1 319 ? -11.349 0.946 24.829 1.00 87.31 319 THR A C 1
ATOM 2470 O O . THR A 1 319 ? -11.164 -0.112 25.439 1.00 87.31 319 THR A O 1
ATOM 2473 N N . THR A 1 320 ? -11.732 2.047 25.471 1.00 85.50 320 THR A N 1
ATOM 2474 C CA . THR A 1 320 ? -11.960 2.089 26.925 1.00 85.50 320 THR A CA 1
ATOM 2475 C C . THR A 1 320 ? -13.376 1.636 27.256 1.00 85.50 320 THR A C 1
ATOM 2477 O O . THR A 1 320 ? -14.342 2.232 26.784 1.00 85.50 320 THR A O 1
ATOM 2480 N N . ARG A 1 321 ? -13.521 0.605 28.099 1.00 82.38 321 ARG A N 1
ATOM 2481 C CA . ARG A 1 321 ? -14.830 0.115 28.550 1.00 82.38 321 ARG A CA 1
ATOM 2482 C C . ARG A 1 321 ? -15.190 0.760 29.887 1.00 82.38 321 ARG A C 1
ATOM 2484 O O . ARG A 1 321 ? -14.567 0.492 30.917 1.00 82.38 321 ARG A O 1
ATOM 2491 N N . ILE A 1 322 ? -16.215 1.604 29.872 1.00 80.12 322 ILE A N 1
ATOM 2492 C CA . ILE A 1 322 ? -16.697 2.334 31.044 1.00 80.12 322 ILE A CA 1
ATOM 2493 C C . ILE A 1 322 ? -17.933 1.615 31.564 1.00 80.12 322 ILE A C 1
ATOM 2495 O O . ILE A 1 322 ? -18.959 1.563 30.892 1.00 80.12 322 ILE A O 1
ATOM 2499 N N . THR A 1 323 ? -17.846 1.048 32.768 1.00 78.44 323 THR A N 1
ATOM 2500 C CA . THR A 1 323 ? -19.009 0.445 33.427 1.00 78.44 323 THR A CA 1
ATOM 2501 C C . THR A 1 323 ? -19.479 1.344 34.557 1.00 78.44 323 THR A C 1
ATOM 2503 O O . THR A 1 323 ? -18.785 1.538 35.557 1.00 78.44 323 THR A O 1
ATOM 2506 N N . THR A 1 324 ? -20.683 1.881 34.394 1.00 76.31 324 THR A N 1
ATOM 2507 C CA . THR A 1 324 ? -21.358 2.712 35.385 1.00 76.31 324 THR A CA 1
ATOM 2508 C C . THR A 1 324 ? -22.359 1.858 36.150 1.00 76.31 324 THR A C 1
ATOM 2510 O O . THR A 1 324 ? -23.346 1.375 35.590 1.00 76.31 324 THR A O 1
ATOM 2513 N N . ALA A 1 325 ? -22.110 1.674 37.447 1.00 73.56 325 ALA A N 1
ATOM 2514 C CA . ALA A 1 325 ? -23.057 1.049 38.361 1.00 73.56 325 ALA A CA 1
ATOM 2515 C C . ALA A 1 325 ? -23.749 2.138 39.190 1.00 73.56 325 ALA A C 1
ATOM 2517 O O . ALA A 1 325 ? -23.127 2.821 40.011 1.00 73.56 325 ALA A O 1
ATOM 2518 N N . LEU A 1 326 ? -25.054 2.303 38.979 1.00 70.06 326 LEU A N 1
ATOM 2519 C CA . LEU A 1 326 ? -25.871 3.201 39.787 1.00 70.06 326 LEU A CA 1
ATOM 2520 C C . LEU A 1 326 ? -26.350 2.443 41.026 1.00 70.06 326 LEU A C 1
ATOM 2522 O O . LEU A 1 326 ? -27.038 1.439 40.904 1.00 70.06 326 LEU A O 1
ATOM 2526 N N . ARG A 1 327 ? -26.049 2.929 42.238 1.00 63.94 327 ARG A N 1
ATOM 2527 C CA . ARG A 1 327 ? -26.483 2.264 43.490 1.00 63.94 327 ARG A CA 1
ATOM 2528 C C . ARG A 1 327 ? -27.998 2.044 43.590 1.00 63.94 327 ARG A C 1
ATOM 2530 O O . ARG A 1 327 ? -28.441 1.201 44.361 1.00 63.94 327 ARG A O 1
ATOM 2537 N N . THR A 1 328 ? -28.785 2.826 42.857 1.00 65.94 328 THR A N 1
ATOM 2538 C CA . THR A 1 328 ? -30.252 2.800 42.871 1.00 65.94 328 THR A CA 1
ATOM 2539 C C . THR A 1 328 ? -30.868 1.907 41.798 1.00 65.94 328 THR A C 1
ATOM 2541 O O . THR A 1 328 ? -32.067 1.658 41.866 1.00 65.94 328 THR A O 1
ATOM 2544 N N . ILE A 1 329 ? -30.091 1.445 40.811 1.00 69.00 329 ILE A N 1
ATOM 2545 C CA . ILE A 1 329 ? -30.584 0.621 39.702 1.00 69.00 329 ILE A CA 1
ATOM 2546 C C . ILE A 1 329 ? -29.706 -0.635 39.622 1.00 69.00 329 ILE A C 1
ATOM 2548 O O . ILE A 1 329 ? -28.497 -0.512 39.467 1.00 69.00 329 ILE A O 1
ATOM 2552 N N . PRO A 1 330 ? -30.273 -1.852 39.704 1.00 63.09 330 PRO A N 1
ATOM 2553 C CA . PRO A 1 330 ? -29.484 -3.085 39.639 1.00 63.09 330 PRO A CA 1
ATOM 2554 C C . PRO A 1 330 ? -28.829 -3.327 38.265 1.00 63.09 330 PRO A C 1
ATOM 2556 O O . PRO A 1 330 ? -27.962 -4.190 38.145 1.00 63.09 330 PRO A O 1
ATOM 2559 N N . GLN A 1 331 ? -29.223 -2.571 37.237 1.00 69.81 331 GLN A N 1
ATOM 2560 C CA . GLN A 1 331 ? -28.627 -2.608 35.904 1.00 69.81 331 GLN A CA 1
ATOM 2561 C C . GLN A 1 331 ? -27.301 -1.842 35.881 1.00 69.81 331 GLN A C 1
ATOM 2563 O O . GLN A 1 331 ? -27.201 -0.708 36.356 1.00 69.81 331 GLN A O 1
ATOM 2568 N N . LYS A 1 332 ? -26.281 -2.476 35.304 1.00 72.25 332 LYS A N 1
ATOM 2569 C CA . LYS A 1 332 ? -25.008 -1.836 34.977 1.00 72.25 332 LYS A CA 1
ATOM 2570 C C . LYS A 1 332 ? -25.108 -1.296 33.560 1.00 72.25 332 LYS A C 1
ATOM 2572 O O . LYS A 1 332 ? -25.543 -2.016 32.671 1.00 72.25 332 LYS A O 1
ATOM 2577 N N . PHE A 1 333 ? -24.669 -0.062 33.355 1.00 72.31 333 PHE A N 1
ATOM 2578 C CA . PHE A 1 333 ? -24.555 0.515 32.022 1.00 72.31 333 PHE A CA 1
ATOM 2579 C C . PHE A 1 333 ? -23.104 0.422 31.589 1.00 72.31 333 PHE A C 1
ATOM 2581 O O . PHE A 1 333 ? -22.221 0.939 32.275 1.00 72.31 333 PHE A O 1
ATOM 2588 N N . THR A 1 334 ? -22.853 -0.242 30.471 1.00 73.44 334 THR A N 1
ATOM 2589 C CA . THR A 1 334 ? -21.527 -0.285 29.868 1.00 73.44 334 THR A CA 1
ATOM 2590 C C . THR A 1 334 ? -21.532 0.546 28.596 1.00 73.44 334 THR A C 1
ATOM 2592 O O . THR A 1 334 ? -22.330 0.291 27.700 1.00 73.44 334 THR A O 1
ATOM 2595 N N . THR A 1 335 ? -20.618 1.505 28.510 1.00 78.12 335 THR A N 1
ATOM 2596 C CA . THR A 1 335 ? -20.310 2.242 27.281 1.00 78.12 335 THR A CA 1
ATOM 2597 C C . THR A 1 335 ? -18.867 1.974 26.866 1.00 78.12 335 THR A C 1
ATOM 2599 O O . THR A 1 335 ? -18.036 1.561 27.683 1.00 78.12 335 THR A O 1
ATOM 2602 N N . MET A 1 336 ? -18.570 2.181 25.586 1.00 84.12 336 MET A N 1
ATOM 2603 C CA . MET A 1 336 ? -17.212 2.129 25.056 1.00 84.12 336 MET A CA 1
ATOM 2604 C C . MET A 1 336 ? -16.841 3.487 24.473 1.00 84.12 336 MET A C 1
ATOM 2606 O O . MET A 1 336 ? -17.652 4.138 23.820 1.00 84.12 336 MET A O 1
ATOM 2610 N N . GLU A 1 337 ? -15.619 3.921 24.750 1.00 88.25 337 GLU A N 1
ATOM 2611 C CA . GLU A 1 337 ? -15.014 5.093 24.128 1.00 88.25 337 GLU A CA 1
ATOM 2612 C C . GLU A 1 337 ? -13.855 4.635 23.250 1.00 88.25 337 GLU A C 1
ATOM 2614 O O . GLU A 1 337 ? -13.006 3.855 23.690 1.00 88.25 337 GLU A O 1
ATOM 2619 N N . HIS A 1 338 ? -13.828 5.116 22.009 1.00 89.88 338 HIS A N 1
ATOM 2620 C CA . HIS A 1 338 ? -12.864 4.695 21.000 1.00 89.88 338 HIS A CA 1
ATOM 2621 C C . HIS A 1 338 ? -11.960 5.849 20.573 1.00 89.88 338 HIS A C 1
ATOM 2623 O O . HIS A 1 338 ? -12.427 6.940 20.230 1.00 89.88 338 HIS A O 1
ATOM 2629 N N . GLU A 1 339 ? -10.666 5.563 20.513 1.00 93.19 339 GLU A N 1
ATOM 2630 C CA . GLU A 1 339 ? -9.658 6.430 19.922 1.00 93.19 339 GLU A CA 1
ATOM 2631 C C . GLU A 1 339 ? -8.857 5.653 18.875 1.00 93.19 339 GLU A C 1
ATOM 2633 O O . GLU A 1 339 ? -8.375 4.549 19.135 1.00 93.19 339 GLU A O 1
ATOM 2638 N N . ILE A 1 340 ? -8.694 6.255 17.699 1.00 94.50 340 ILE A N 1
ATOM 2639 C CA . ILE A 1 340 ? -7.819 5.778 16.633 1.00 94.50 340 ILE A CA 1
ATOM 2640 C C . ILE A 1 340 ? -6.650 6.757 16.518 1.00 94.50 340 ILE A C 1
ATOM 2642 O O . ILE A 1 340 ? -6.832 7.934 16.212 1.00 94.50 340 ILE A O 1
ATOM 2646 N N . THR A 1 341 ? -5.429 6.282 16.745 1.00 95.19 341 THR A N 1
ATOM 2647 C CA . THR A 1 341 ? -4.208 7.062 16.506 1.00 95.19 341 THR A CA 1
ATOM 2648 C C . THR A 1 341 ? -3.530 6.547 15.244 1.00 95.19 341 THR A C 1
ATOM 2650 O O . THR A 1 341 ? -3.239 5.361 15.144 1.00 95.19 341 THR A O 1
ATOM 2653 N N . LEU A 1 342 ? -3.279 7.426 14.275 1.00 95.94 342 LEU A N 1
ATOM 2654 C CA . LEU A 1 342 ? -2.676 7.080 12.988 1.00 95.94 342 LEU A CA 1
ATOM 2655 C C . LEU A 1 342 ? -1.295 7.700 12.836 1.00 95.94 342 LEU A C 1
ATOM 2657 O O . LEU A 1 342 ? -1.022 8.803 13.314 1.00 95.94 342 LEU A O 1
ATOM 2661 N N . LEU A 1 343 ? -0.435 6.998 12.110 1.00 95.69 343 LEU A N 1
ATOM 2662 C CA . LEU A 1 343 ? 0.893 7.477 11.790 1.00 95.69 343 LEU A CA 1
ATOM 2663 C C . LEU A 1 343 ? 0.810 8.706 10.872 1.00 95.69 343 LEU A C 1
ATOM 2665 O O . LEU A 1 343 ? 0.263 8.667 9.769 1.00 95.69 343 LEU A O 1
ATOM 2669 N N . SER A 1 344 ? 1.380 9.813 11.337 1.00 96.06 344 SER A N 1
ATOM 2670 C CA . SER A 1 344 ? 1.433 11.078 10.613 1.00 96.06 344 SER A CA 1
ATOM 2671 C C . SER A 1 344 ? 2.282 10.956 9.348 1.00 96.06 344 SER A C 1
ATOM 2673 O O . SER A 1 344 ? 3.282 10.236 9.299 1.00 96.06 344 SER A O 1
ATOM 2675 N N . GLY A 1 345 ? 1.899 11.688 8.308 1.00 96.25 345 GLY A N 1
ATOM 2676 C CA . GLY A 1 345 ? 2.669 11.841 7.081 1.00 96.25 345 GLY A CA 1
ATOM 2677 C C . GLY A 1 345 ? 2.619 10.657 6.115 1.00 96.25 345 GLY A C 1
ATOM 2678 O O . GLY A 1 345 ? 3.437 10.622 5.195 1.00 96.25 345 GLY A O 1
ATOM 2679 N N . LEU A 1 346 ? 1.671 9.730 6.295 1.00 97.19 346 LEU A N 1
ATOM 2680 C CA . LEU A 1 346 ? 1.303 8.739 5.280 1.00 97.19 346 LEU A CA 1
ATOM 2681 C C . LEU A 1 346 ? 0.620 9.430 4.079 1.00 97.19 346 LEU A C 1
ATOM 2683 O O . LEU A 1 346 ? -0.155 10.367 4.301 1.00 97.19 346 LEU A O 1
ATOM 2687 N N . PRO A 1 347 ? 0.849 8.979 2.828 1.00 96.81 347 PRO A N 1
ATOM 2688 C CA . PRO A 1 347 ? 0.083 9.446 1.671 1.00 96.81 347 PRO A CA 1
ATOM 2689 C C . PRO A 1 347 ? -1.409 9.141 1.861 1.00 96.81 347 PRO A C 1
ATOM 2691 O O . PRO A 1 347 ? -1.748 8.090 2.408 1.00 96.81 347 PRO A O 1
ATOM 2694 N N . ASP A 1 348 ? -2.296 10.027 1.389 1.00 96.62 348 ASP A N 1
ATOM 2695 C CA . ASP A 1 348 ? -3.753 9.967 1.627 1.00 96.62 348 ASP A CA 1
ATOM 2696 C C . ASP A 1 348 ? -4.353 8.569 1.421 1.00 96.62 348 ASP A C 1
ATOM 2698 O O . ASP A 1 348 ? -5.128 8.102 2.253 1.00 96.62 348 ASP A O 1
ATOM 2702 N N . LEU A 1 349 ? -3.975 7.869 0.348 1.00 97.12 349 LEU A N 1
ATOM 2703 C CA . LEU A 1 349 ? -4.486 6.526 0.088 1.00 97.12 349 LEU A CA 1
ATOM 2704 C C . LEU A 1 349 ? -4.084 5.528 1.184 1.00 97.12 349 LEU A C 1
ATOM 2706 O O . LEU A 1 349 ? -4.941 4.809 1.694 1.00 97.12 349 LEU A O 1
ATOM 2710 N N . GLN A 1 350 ? -2.800 5.489 1.555 1.00 97.50 350 GLN A N 1
ATOM 2711 C CA . GLN A 1 350 ? -2.305 4.594 2.604 1.00 97.50 350 GLN A CA 1
ATOM 2712 C C . GLN A 1 350 ? -2.922 4.962 3.955 1.00 97.50 350 GLN A C 1
ATOM 2714 O O . GLN A 1 350 ? -3.365 4.077 4.680 1.00 97.50 350 GLN A O 1
ATOM 2719 N N . PHE A 1 351 ? -3.032 6.260 4.255 1.00 97.88 351 PHE A N 1
ATOM 2720 C CA . PHE A 1 351 ? -3.722 6.755 5.444 1.00 97.88 351 PHE A CA 1
ATOM 2721 C C . PHE A 1 351 ? -5.162 6.236 5.519 1.00 97.88 351 PHE A C 1
ATOM 2723 O O . PHE A 1 351 ? -5.579 5.713 6.549 1.00 97.88 351 PHE A O 1
ATOM 2730 N N . ARG A 1 352 ? -5.924 6.334 4.421 1.00 97.69 352 ARG A N 1
ATOM 2731 C CA . ARG A 1 352 ? -7.305 5.837 4.360 1.00 97.69 352 ARG A CA 1
ATOM 2732 C C . ARG A 1 352 ? -7.393 4.323 4.522 1.00 97.69 352 ARG A C 1
ATOM 2734 O O . ARG A 1 352 ? -8.323 3.855 5.170 1.00 97.69 352 ARG A O 1
ATOM 2741 N N . GLY A 1 353 ? -6.451 3.570 3.956 1.00 97.44 353 GLY A N 1
ATOM 2742 C CA . GLY A 1 353 ? -6.379 2.121 4.147 1.00 97.44 353 GLY A CA 1
ATOM 2743 C C . GLY A 1 353 ? -6.185 1.754 5.617 1.00 97.44 353 GLY A C 1
ATOM 2744 O O . GLY A 1 353 ? -6.990 1.015 6.173 1.00 97.44 353 GLY A O 1
ATOM 2745 N N . VAL A 1 354 ? -5.192 2.359 6.272 1.00 97.62 354 VAL A N 1
ATOM 2746 C CA . VAL A 1 354 ? -4.925 2.141 7.703 1.00 97.62 354 VAL A CA 1
ATOM 2747 C C . VAL A 1 354 ? -6.119 2.576 8.556 1.00 97.62 354 VAL A C 1
ATOM 2749 O O . VAL A 1 354 ? -6.571 1.821 9.406 1.00 97.62 354 VAL A O 1
ATOM 2752 N N . LEU A 1 355 ? -6.712 3.743 8.288 1.00 97.06 355 LEU A N 1
ATOM 2753 C CA . LEU A 1 355 ? -7.913 4.188 8.996 1.00 97.06 355 LEU A CA 1
ATOM 2754 C C . LEU A 1 355 ? -9.068 3.185 8.852 1.00 97.06 355 LEU A C 1
ATOM 2756 O O . LEU A 1 355 ? -9.780 2.928 9.818 1.00 97.06 355 LEU A O 1
ATOM 2760 N N . ALA A 1 356 ? -9.258 2.601 7.667 1.00 96.19 356 ALA A N 1
ATOM 2761 C CA . ALA A 1 356 ? -10.278 1.582 7.442 1.00 96.19 356 ALA A CA 1
ATOM 2762 C C . ALA A 1 356 ? -10.021 0.301 8.244 1.00 96.19 356 ALA A C 1
ATOM 2764 O O . ALA A 1 356 ? -10.971 -0.278 8.767 1.00 96.19 356 ALA A O 1
ATOM 2765 N N . HIS A 1 357 ? -8.760 -0.115 8.358 1.00 96.12 357 HIS A N 1
ATOM 2766 C CA . HIS A 1 357 ? -8.353 -1.222 9.220 1.00 96.12 357 HIS A CA 1
ATOM 2767 C C . HIS A 1 357 ? -8.692 -0.933 10.690 1.00 96.12 357 HIS A C 1
ATOM 2769 O O . HIS A 1 357 ? -9.377 -1.728 11.330 1.00 96.12 357 HIS A O 1
ATOM 2775 N N . GLU A 1 358 ? -8.325 0.242 11.202 1.00 95.69 358 GLU A N 1
ATOM 2776 C CA . GLU A 1 358 ? -8.604 0.623 12.594 1.00 95.69 358 GLU A CA 1
ATOM 2777 C C . GLU A 1 358 ? -10.111 0.764 12.882 1.00 95.69 358 GLU A C 1
ATOM 2779 O O . GLU A 1 358 ? -10.610 0.327 13.919 1.00 95.69 358 GLU A O 1
ATOM 2784 N N . PHE A 1 359 ? -10.892 1.274 11.925 1.00 94.12 359 PHE A N 1
ATOM 2785 C CA . PHE A 1 359 ? -12.355 1.278 12.032 1.00 94.12 359 PHE A CA 1
ATOM 2786 C C . PHE A 1 359 ? -12.941 -0.128 12.213 1.00 94.12 359 PHE A C 1
ATOM 2788 O O . PHE A 1 359 ? -13.936 -0.290 12.920 1.00 94.12 359 PHE A O 1
ATOM 2795 N N . LEU A 1 360 ? -12.352 -1.148 11.586 1.00 92.88 360 LEU A N 1
ATOM 2796 C CA . LEU A 1 360 ? -12.825 -2.522 11.731 1.00 92.88 360 LEU A CA 1
ATOM 2797 C C . LEU A 1 360 ? -12.477 -3.122 13.100 1.00 92.88 360 LEU A C 1
ATOM 2799 O O . LEU A 1 360 ? -13.281 -3.904 13.610 1.00 92.88 360 LEU A O 1
ATOM 2803 N N . HIS A 1 361 ? -11.391 -2.694 13.754 1.00 92.62 361 HIS A N 1
ATOM 2804 C CA . HIS A 1 361 ? -11.164 -3.014 15.170 1.00 92.62 361 HIS A CA 1
ATOM 2805 C C . HIS A 1 361 ? -12.242 -2.408 16.066 1.00 92.62 361 HIS A C 1
ATOM 2807 O O . HIS A 1 361 ? -12.805 -3.109 16.909 1.00 92.62 361 HIS A O 1
ATOM 2813 N N . VAL A 1 362 ? -12.586 -1.133 15.853 1.00 91.81 362 VAL A N 1
ATOM 2814 C CA . VAL A 1 362 ? -13.684 -0.495 16.596 1.00 91.81 362 VAL A CA 1
ATOM 2815 C C . VAL A 1 362 ? -14.989 -1.265 16.393 1.00 91.81 362 VAL A C 1
ATOM 2817 O O . VAL A 1 362 ? -15.675 -1.583 17.362 1.00 91.81 362 VAL A O 1
ATOM 2820 N N . TRP A 1 363 ? -15.304 -1.645 15.153 1.00 90.31 363 TRP A N 1
ATOM 2821 C CA . TRP A 1 363 ? -16.499 -2.434 14.862 1.00 90.31 363 TRP A CA 1
ATOM 2822 C C . TRP A 1 363 ? -16.498 -3.798 15.570 1.00 90.31 363 TRP A C 1
ATOM 2824 O O . TRP A 1 363 ? -17.520 -4.185 16.135 1.00 90.31 363 TRP A O 1
ATOM 2834 N N . LEU A 1 364 ? -15.373 -4.524 15.593 1.00 89.69 364 LEU A N 1
ATOM 2835 C CA . LEU A 1 364 ? -15.274 -5.796 16.323 1.00 89.69 364 LEU A CA 1
ATOM 2836 C C . LEU A 1 364 ? -15.570 -5.613 17.816 1.00 89.69 364 LEU A C 1
ATOM 2838 O O . LEU A 1 364 ? -16.328 -6.405 18.384 1.00 89.69 364 LEU A O 1
ATOM 2842 N N . ASN A 1 365 ? -15.030 -4.553 18.422 1.00 88.31 365 ASN A N 1
ATOM 2843 C CA . ASN A 1 365 ? -15.249 -4.234 19.830 1.00 88.31 365 ASN A CA 1
ATOM 2844 C C . ASN A 1 365 ? -16.721 -3.900 20.112 1.00 88.31 365 ASN A C 1
ATOM 2846 O O . ASN A 1 365 ? -17.314 -4.502 21.007 1.00 88.31 365 ASN A O 1
ATOM 2850 N N . GLU A 1 366 ? -17.335 -3.040 19.295 1.00 86.56 366 GLU A N 1
ATOM 2851 C CA . GLU A 1 366 ? -18.762 -2.684 19.374 1.00 86.56 366 GLU A CA 1
ATOM 2852 C C . GLU A 1 366 ? -19.690 -3.898 19.232 1.00 86.56 366 GLU A C 1
ATOM 2854 O O . GLU A 1 366 ? -20.710 -4.014 19.911 1.00 86.56 366 GLU A O 1
ATOM 2859 N N . GLN A 1 367 ? -19.327 -4.862 18.383 1.00 84.94 367 GLN A N 1
ATOM 2860 C CA . GLN A 1 367 ? -20.120 -6.079 18.194 1.00 84.94 367 GLN A CA 1
ATOM 2861 C C . GLN A 1 367 ? -19.816 -7.193 19.212 1.00 84.94 367 GLN A C 1
ATOM 2863 O O . GLN A 1 367 ? -20.525 -8.212 19.240 1.00 84.94 367 GLN A O 1
ATOM 2868 N N . GLY A 1 368 ? -18.799 -7.005 20.058 1.00 86.44 368 GLY A N 1
ATOM 2869 C CA . GLY A 1 368 ? -18.368 -7.963 21.072 1.00 86.44 368 GLY A CA 1
ATOM 2870 C C . GLY A 1 368 ? -17.665 -9.197 20.501 1.00 86.44 368 GLY A C 1
ATOM 2871 O O . GLY A 1 368 ? -17.762 -10.273 21.098 1.00 86.44 368 GLY A O 1
ATOM 2872 N N . TYR A 1 369 ? -17.002 -9.076 19.349 1.00 89.75 369 TYR A N 1
ATOM 2873 C CA . TYR A 1 369 ? -16.214 -10.152 18.746 1.00 89.75 369 TYR A CA 1
ATOM 2874 C C . TYR A 1 369 ? -14.792 -10.185 19.316 1.00 89.75 369 TYR A C 1
ATOM 2876 O O . TYR A 1 369 ? -14.100 -9.174 19.323 1.00 89.75 369 TYR A O 1
ATOM 2884 N N . GLN A 1 370 ? -14.333 -11.367 19.735 1.00 90.44 370 GLN A N 1
ATOM 2885 C CA . GLN A 1 370 ? -12.962 -11.602 20.209 1.00 90.44 370 GLN A CA 1
ATOM 2886 C C . GLN A 1 370 ? -12.310 -12.791 19.479 1.00 90.44 370 GLN A C 1
ATOM 2888 O O . GLN A 1 370 ? -12.080 -13.847 20.073 1.00 90.44 370 GLN A O 1
ATOM 2893 N N . PRO A 1 371 ? -12.073 -12.681 18.160 1.00 92.44 371 PRO A N 1
ATOM 2894 C CA . PRO A 1 371 ? -11.413 -13.734 17.401 1.00 92.44 371 PRO A CA 1
ATOM 2895 C C . PRO A 1 371 ? -9.906 -13.820 17.724 1.00 92.44 371 PRO A C 1
ATOM 2897 O O . PRO A 1 371 ? -9.325 -12.851 18.211 1.00 92.44 371 PRO A O 1
ATOM 2900 N N . PRO A 1 372 ? -9.238 -14.949 17.414 1.00 92.81 372 PRO A N 1
ATOM 2901 C CA . PRO A 1 372 ? -7.779 -15.042 17.462 1.00 92.81 372 PRO A CA 1
ATOM 2902 C C . PRO A 1 372 ? -7.110 -13.987 16.570 1.00 92.81 372 PRO A C 1
ATOM 2904 O O . PRO A 1 372 ? -7.668 -13.639 15.527 1.00 92.81 372 PRO A O 1
ATOM 2907 N N . ALA A 1 373 ? -5.895 -13.557 16.927 1.00 89.94 373 ALA A N 1
ATOM 2908 C CA . ALA A 1 373 ? -5.179 -12.456 16.270 1.00 89.94 373 ALA A CA 1
ATOM 2909 C C . ALA A 1 373 ? -5.171 -12.548 14.733 1.00 89.94 373 ALA A C 1
ATOM 2911 O O . ALA A 1 373 ? -5.581 -11.607 14.072 1.00 89.94 373 ALA A O 1
ATOM 2912 N N . ALA A 1 374 ? -4.829 -13.701 14.147 1.00 92.00 374 ALA A N 1
ATOM 2913 C CA . ALA A 1 374 ? -4.798 -13.851 12.685 1.00 92.00 374 ALA A CA 1
ATOM 2914 C C . ALA A 1 374 ? -6.169 -13.622 12.011 1.00 92.00 374 ALA A C 1
ATOM 2916 O O . ALA A 1 374 ? -6.253 -13.068 10.918 1.00 92.00 374 ALA A O 1
ATOM 2917 N N . ILE A 1 375 ? -7.267 -14.014 12.666 1.00 95.31 375 ILE A N 1
ATOM 2918 C CA . ILE A 1 375 ? -8.625 -13.763 12.159 1.00 95.31 375 ILE A CA 1
ATOM 2919 C C . ILE A 1 375 ? -9.012 -12.294 12.360 1.00 95.31 375 ILE A C 1
ATOM 2921 O O . ILE A 1 375 ? -9.656 -11.720 11.484 1.00 95.31 375 ILE A O 1
ATOM 2925 N N . MET A 1 376 ? -8.625 -11.699 13.492 1.00 94.19 376 MET A N 1
ATOM 2926 C CA . MET A 1 376 ? -8.845 -10.284 13.800 1.00 94.19 376 MET A CA 1
ATOM 2927 C C . MET A 1 376 ? -8.140 -9.378 12.784 1.00 94.19 376 MET A C 1
ATOM 2929 O O . MET A 1 376 ? -8.800 -8.629 12.070 1.00 94.19 376 MET A O 1
ATOM 2933 N N . GLU A 1 377 ? -6.821 -9.510 12.665 1.00 94.50 377 GLU A N 1
ATOM 2934 C CA . GLU A 1 377 ? -5.992 -8.710 11.762 1.00 94.50 377 GLU A CA 1
ATOM 2935 C C . GLU A 1 377 ? -6.353 -8.977 10.302 1.00 94.50 377 GLU A C 1
ATOM 2937 O O . GLU A 1 377 ? -6.514 -8.054 9.504 1.00 94.50 377 GLU A O 1
ATOM 2942 N N . GLY A 1 378 ? -6.599 -10.243 9.951 1.00 95.50 378 GLY A N 1
ATOM 2943 C CA . GLY A 1 378 ? -7.079 -10.612 8.626 1.00 95.50 378 GLY A CA 1
ATOM 2944 C C . GLY A 1 378 ? -8.403 -9.944 8.254 1.00 95.50 378 GLY A C 1
ATOM 2945 O O . GLY A 1 378 ? -8.574 -9.505 7.116 1.00 95.50 378 GLY A O 1
ATOM 2946 N N . PHE A 1 379 ? -9.336 -9.843 9.206 1.00 95.19 379 PHE A N 1
ATOM 2947 C CA . PHE A 1 379 ? -10.601 -9.137 9.025 1.00 95.19 379 PHE A CA 1
ATOM 2948 C C . PHE A 1 379 ? -10.381 -7.637 8.837 1.00 95.19 379 PHE A C 1
ATOM 2950 O O . PHE A 1 379 ? -10.888 -7.070 7.868 1.00 95.19 379 PHE A O 1
ATOM 2957 N N . CYS A 1 380 ? -9.598 -7.005 9.712 1.00 95.00 380 CYS A N 1
ATOM 2958 C CA . CYS A 1 380 ? -9.304 -5.576 9.634 1.00 95.00 380 CYS A CA 1
ATOM 2959 C C . CYS A 1 380 ? -8.579 -5.215 8.326 1.00 95.00 380 CYS A C 1
ATOM 2961 O O . CYS A 1 380 ? -8.900 -4.217 7.676 1.00 95.00 380 CYS A O 1
ATOM 2963 N N . ASN A 1 381 ? -7.710 -6.098 7.830 1.00 96.69 381 ASN A N 1
ATOM 2964 C CA . ASN A 1 381 ? -7.063 -5.960 6.527 1.00 96.69 381 ASN A CA 1
ATOM 2965 C C . ASN A 1 381 ? -8.041 -5.986 5.341 1.00 96.69 381 ASN A C 1
ATOM 2967 O O . ASN A 1 381 ? -7.753 -5.381 4.306 1.00 96.69 381 ASN A O 1
ATOM 2971 N N . LEU A 1 382 ? -9.236 -6.576 5.468 1.00 95.75 382 LEU A N 1
ATOM 2972 C CA . LEU A 1 382 ? -10.267 -6.427 4.433 1.00 95.75 382 LEU A CA 1
ATOM 2973 C C . LEU A 1 382 ? -10.724 -4.969 4.282 1.00 95.75 382 LEU A C 1
ATOM 2975 O O . LEU A 1 382 ? -11.061 -4.565 3.168 1.00 95.75 382 LEU A O 1
ATOM 2979 N N . GLY A 1 383 ? -10.681 -4.173 5.354 1.00 95.25 383 GLY A N 1
ATOM 2980 C CA . GLY A 1 383 ? -10.952 -2.734 5.330 1.00 95.25 383 GLY A CA 1
ATOM 2981 C C . GLY A 1 383 ? -9.945 -1.980 4.463 1.00 95.25 383 GLY A C 1
ATOM 2982 O O . GLY A 1 383 ? -10.344 -1.297 3.516 1.00 95.25 383 GLY A O 1
ATOM 2983 N N . SER A 1 384 ? -8.646 -2.188 4.711 1.00 96.81 384 SER A N 1
ATOM 2984 C CA . SER A 1 384 ? -7.560 -1.665 3.865 1.00 96.81 384 SER A CA 1
ATOM 2985 C C . SER A 1 384 ? -7.742 -2.068 2.403 1.00 96.81 384 SER A C 1
ATOM 2987 O O . SER A 1 384 ? -7.759 -1.216 1.513 1.00 96.81 384 SER A O 1
ATOM 2989 N N . ARG A 1 385 ? -7.967 -3.367 2.151 1.00 96.38 385 ARG A N 1
ATOM 2990 C CA . ARG A 1 385 ? -8.192 -3.908 0.803 1.00 96.38 385 ARG A CA 1
ATOM 2991 C C . ARG A 1 385 ? -9.369 -3.227 0.111 1.00 96.38 385 ARG A C 1
ATOM 2993 O O . ARG A 1 385 ? -9.268 -2.909 -1.069 1.00 96.38 385 ARG A O 1
ATOM 3000 N N . ALA A 1 386 ? -10.483 -3.006 0.808 1.00 94.81 386 ALA A N 1
ATOM 3001 C CA . ALA A 1 386 ? -11.661 -2.363 0.231 1.00 94.81 386 ALA A CA 1
ATOM 3002 C C . ALA A 1 386 ? -11.388 -0.916 -0.192 1.00 94.81 386 ALA A C 1
ATOM 3004 O O . ALA A 1 386 ? -11.847 -0.507 -1.260 1.00 94.81 386 ALA A O 1
ATOM 3005 N N . VAL A 1 387 ? -10.623 -0.164 0.605 1.00 96.06 387 VAL A N 1
ATOM 3006 C CA . VAL A 1 387 ? -10.173 1.183 0.228 1.00 96.06 387 VAL A CA 1
ATOM 3007 C C . VAL A 1 387 ? -9.280 1.128 -1.002 1.00 96.06 387 VAL A C 1
ATOM 3009 O O . VAL A 1 387 ? -9.541 1.848 -1.958 1.00 96.06 387 VAL A O 1
ATOM 3012 N N . TYR A 1 388 ? -8.267 0.262 -1.017 1.00 96.75 388 TYR A N 1
ATOM 3013 C CA . TYR A 1 388 ? -7.340 0.204 -2.146 1.00 96.75 388 TYR A CA 1
ATOM 3014 C C . TYR A 1 388 ? -8.033 -0.241 -3.432 1.00 96.75 388 TYR A C 1
ATOM 3016 O O . TYR A 1 388 ? -7.860 0.406 -4.459 1.00 96.75 388 TYR A O 1
ATOM 3024 N N . LEU A 1 389 ? -8.891 -1.266 -3.381 1.00 94.69 389 LEU A N 1
ATOM 3025 C CA . LEU A 1 389 ? -9.666 -1.710 -4.543 1.00 94.69 389 LEU A CA 1
ATOM 3026 C C . LEU A 1 389 ? -10.564 -0.611 -5.110 1.00 94.69 389 LEU A C 1
ATOM 3028 O O . LEU A 1 389 ? -10.654 -0.493 -6.330 1.00 94.69 389 LEU A O 1
ATOM 3032 N N . ALA A 1 390 ? -11.184 0.203 -4.251 1.00 92.62 390 ALA A N 1
ATOM 3033 C CA . ALA A 1 390 ? -12.034 1.310 -4.681 1.00 92.62 390 ALA A CA 1
ATOM 3034 C C . ALA A 1 390 ? -11.275 2.402 -5.458 1.00 92.62 390 ALA A C 1
ATOM 3036 O O . ALA A 1 390 ? -11.914 3.190 -6.142 1.00 92.62 390 ALA A O 1
ATOM 3037 N N . GLU A 1 391 ? -9.943 2.426 -5.369 1.00 89.69 391 GLU A N 1
ATOM 3038 C CA . GLU A 1 391 ? -9.080 3.479 -5.916 1.00 89.69 391 GLU A CA 1
ATOM 3039 C C . GLU A 1 391 ? -8.084 2.928 -6.956 1.00 89.69 391 GLU A C 1
ATOM 3041 O O . GLU A 1 391 ? -7.280 3.673 -7.508 1.00 89.69 391 GLU A O 1
ATOM 3046 N N . THR A 1 392 ? -8.112 1.621 -7.250 1.00 81.56 392 THR A N 1
ATOM 3047 C CA . THR A 1 392 ? -7.167 0.977 -8.190 1.00 81.56 392 THR A CA 1
ATOM 3048 C C . THR A 1 392 ? -7.174 1.578 -9.591 1.00 81.56 392 THR A C 1
ATOM 3050 O O . THR A 1 392 ? -6.131 1.593 -10.240 1.00 81.56 392 THR A O 1
ATOM 3053 N N . ALA A 1 393 ? -8.317 2.092 -10.050 1.00 76.38 393 ALA A N 1
ATOM 3054 C CA . ALA A 1 393 ? -8.425 2.759 -11.344 1.00 76.38 393 ALA A CA 1
ATOM 3055 C C . ALA A 1 393 ? -7.700 4.117 -11.377 1.00 76.38 393 ALA A C 1
ATOM 3057 O O . ALA A 1 393 ? -7.261 4.550 -12.440 1.00 76.38 393 ALA A O 1
ATOM 3058 N N . ASP A 1 394 ? -7.547 4.760 -10.219 1.00 78.75 394 ASP A N 1
ATOM 3059 C CA . ASP A 1 394 ? -7.125 6.157 -10.114 1.00 78.75 394 ASP A CA 1
ATOM 3060 C C . ASP A 1 394 ? -5.678 6.305 -9.628 1.00 78.75 394 ASP A C 1
ATOM 3062 O O . ASP A 1 394 ? -5.076 7.372 -9.761 1.00 78.75 394 ASP A O 1
ATOM 3066 N N . THR A 1 395 ? -5.087 5.253 -9.048 1.00 87.19 395 THR A N 1
ATOM 3067 C CA . THR A 1 395 ? -3.741 5.346 -8.478 1.00 87.19 395 THR A CA 1
ATOM 3068 C C . THR A 1 395 ? -2.960 4.038 -8.499 1.00 87.19 395 THR A C 1
ATOM 3070 O O . THR A 1 395 ? -3.323 3.038 -7.881 1.00 87.19 395 THR A O 1
ATOM 3073 N N . ALA A 1 396 ? -1.782 4.085 -9.127 1.00 92.31 396 ALA A N 1
ATOM 3074 C CA . ALA A 1 396 ? -0.816 2.987 -9.126 1.00 92.31 396 ALA A CA 1
ATOM 3075 C C . ALA A 1 396 ? -0.354 2.592 -7.707 1.00 92.31 396 ALA A C 1
ATOM 3077 O O . ALA A 1 396 ? 0.013 1.440 -7.475 1.00 92.31 396 ALA A O 1
ATOM 3078 N N . LEU A 1 397 ? -0.432 3.510 -6.730 1.00 95.44 397 LEU A N 1
ATOM 3079 C CA . LEU A 1 397 ? -0.122 3.204 -5.331 1.00 95.44 397 LEU A CA 1
ATOM 3080 C C . LEU A 1 397 ? -1.067 2.138 -4.758 1.00 95.44 397 LEU A C 1
ATOM 3082 O O . LEU A 1 397 ? -0.616 1.314 -3.968 1.00 95.44 397 LEU A O 1
ATOM 3086 N N . ALA A 1 398 ? -2.342 2.112 -5.166 1.00 96.62 398 ALA A N 1
ATOM 3087 C CA . ALA A 1 398 ? -3.287 1.090 -4.712 1.00 96.62 398 ALA A CA 1
ATOM 3088 C C . ALA A 1 398 ? -2.818 -0.317 -5.096 1.00 96.62 398 ALA A C 1
ATOM 3090 O O . ALA A 1 398 ? -2.862 -1.220 -4.265 1.00 96.62 398 ALA A O 1
ATOM 3091 N N . GLY A 1 399 ? -2.331 -0.489 -6.330 1.00 95.62 399 GLY A N 1
ATOM 3092 C CA . GLY A 1 399 ? -1.799 -1.764 -6.812 1.00 95.62 399 GLY A CA 1
ATOM 3093 C C . GLY A 1 399 ? -0.593 -2.230 -5.999 1.00 95.62 399 GLY A C 1
ATOM 3094 O O . GLY A 1 399 ? -0.564 -3.371 -5.546 1.00 95.62 399 GLY A O 1
ATOM 3095 N N . VAL A 1 400 ? 0.352 -1.324 -5.729 1.00 95.00 400 VAL A N 1
ATOM 3096 C CA . VAL A 1 400 ? 1.538 -1.624 -4.910 1.00 95.00 400 VAL A CA 1
ATOM 3097 C C . VAL A 1 400 ? 1.155 -1.997 -3.477 1.00 95.00 400 VAL A C 1
ATOM 3099 O O . VAL A 1 400 ? 1.654 -2.989 -2.954 1.00 95.00 400 VAL A O 1
ATOM 3102 N N . LEU A 1 401 ? 0.245 -1.250 -2.843 1.00 95.94 401 LEU A N 1
ATOM 3103 C CA . LEU A 1 401 ? -0.213 -1.554 -1.483 1.00 95.94 401 LEU A CA 1
ATOM 3104 C C . LEU A 1 401 ? -0.960 -2.895 -1.425 1.00 95.94 401 LEU A C 1
ATOM 3106 O O . LEU A 1 401 ? -0.720 -3.684 -0.517 1.00 95.94 401 LEU A O 1
ATOM 3110 N N . LEU A 1 402 ? -1.814 -3.200 -2.409 1.00 96.31 402 LEU A N 1
ATOM 3111 C CA . LEU A 1 402 ? -2.485 -4.502 -2.508 1.00 96.31 402 LEU A CA 1
ATOM 3112 C C . LEU A 1 402 ? -1.490 -5.651 -2.696 1.00 96.31 402 LEU A C 1
ATOM 3114 O O . LEU A 1 402 ? -1.649 -6.697 -2.071 1.00 96.31 402 LEU A O 1
ATOM 3118 N N . GLN A 1 403 ? -0.462 -5.463 -3.525 1.00 94.44 403 GLN A N 1
ATOM 3119 C CA . GLN A 1 403 ? 0.589 -6.460 -3.712 1.00 94.44 403 GLN A CA 1
ATOM 3120 C C . GLN A 1 403 ? 1.382 -6.683 -2.420 1.00 94.44 403 GLN A C 1
ATOM 3122 O O . GLN A 1 403 ? 1.630 -7.831 -2.063 1.00 94.44 403 GLN A O 1
ATOM 3127 N N . GLN A 1 404 ? 1.725 -5.614 -1.694 1.00 92.44 404 GLN A N 1
ATOM 3128 C CA . GLN A 1 404 ? 2.392 -5.713 -0.392 1.00 92.44 404 GLN A CA 1
ATOM 3129 C C . GLN A 1 404 ? 1.564 -6.538 0.595 1.00 92.44 404 GLN A C 1
ATOM 3131 O O . GLN A 1 404 ? 2.106 -7.464 1.193 1.00 92.44 404 GLN A O 1
ATOM 3136 N N . MET A 1 405 ? 0.255 -6.272 0.690 1.00 94.19 405 MET A N 1
ATOM 3137 C CA . MET A 1 405 ? -0.663 -7.075 1.506 1.00 94.19 405 MET A CA 1
ATOM 3138 C C . MET A 1 405 ? -0.677 -8.550 1.090 1.00 94.19 405 MET A C 1
ATOM 3140 O O . MET A 1 405 ? -0.695 -9.439 1.936 1.00 94.19 405 MET A O 1
ATOM 3144 N N . GLU A 1 406 ? -0.669 -8.828 -0.216 1.00 95.56 406 GLU A N 1
ATOM 3145 C CA . GLU A 1 406 ? -0.700 -10.197 -0.736 1.00 95.56 406 GLU A CA 1
ATOM 3146 C C . GLU A 1 406 ? 0.585 -10.972 -0.431 1.00 95.56 406 GLU A C 1
ATOM 3148 O O . GLU A 1 406 ? 0.525 -12.164 -0.130 1.00 95.56 406 GLU A O 1
ATOM 3153 N N . SER A 1 407 ? 1.733 -10.296 -0.513 1.00 93.56 407 SER A N 1
ATOM 3154 C CA . SER A 1 407 ? 3.065 -10.895 -0.375 1.00 93.56 407 SER A CA 1
ATOM 3155 C C . SER A 1 407 ? 3.625 -10.896 1.047 1.00 93.56 407 SER A C 1
ATOM 3157 O O . SER A 1 407 ? 4.709 -11.434 1.255 1.00 93.56 407 SER A O 1
ATOM 3159 N N . ASP A 1 408 ? 2.925 -10.303 2.016 1.00 90.75 408 ASP A N 1
ATOM 3160 C CA . ASP A 1 408 ? 3.384 -10.263 3.404 1.00 90.75 408 ASP A CA 1
ATOM 3161 C C . ASP A 1 408 ? 3.431 -11.681 4.001 1.00 90.75 408 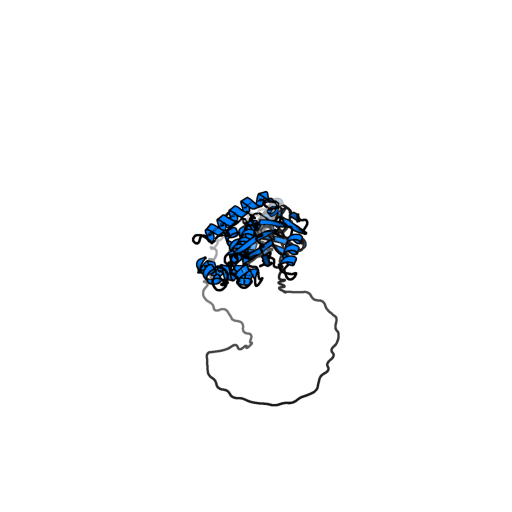ASP A C 1
ATOM 3163 O O . ASP A 1 408 ? 2.400 -12.356 4.056 1.00 90.75 408 ASP A O 1
ATOM 3167 N N . PRO A 1 409 ? 4.596 -12.192 4.417 1.00 92.00 409 PRO A N 1
ATOM 3168 C CA . PRO A 1 409 ? 4.723 -13.527 4.969 1.00 92.00 409 PRO A CA 1
ATOM 3169 C C . PRO A 1 409 ? 4.526 -13.540 6.487 1.00 92.00 409 PRO A C 1
ATOM 3171 O O . PRO A 1 409 ? 4.743 -14.584 7.099 1.00 92.00 409 PRO A O 1
ATOM 3174 N N . ASP A 1 410 ? 4.142 -12.419 7.110 1.00 89.94 410 ASP A N 1
ATOM 3175 C CA . ASP A 1 410 ? 3.752 -12.433 8.512 1.00 89.94 410 ASP A CA 1
ATOM 3176 C C . ASP A 1 410 ? 2.558 -13.394 8.726 1.00 89.94 410 ASP A C 1
ATOM 3178 O O . ASP A 1 410 ? 1.546 -13.307 8.016 1.00 89.94 410 ASP A O 1
ATOM 3182 N N . PRO A 1 411 ? 2.644 -14.325 9.693 1.00 89.44 411 PRO A N 1
ATOM 3183 C CA . PRO A 1 411 ? 1.617 -15.344 9.904 1.00 89.44 411 PRO A CA 1
ATOM 3184 C C . PRO A 1 411 ? 0.312 -14.794 10.506 1.00 89.44 411 PRO A C 1
ATOM 3186 O O . PRO A 1 411 ? -0.727 -15.453 10.449 1.00 89.44 411 PRO A O 1
ATOM 3189 N N . VAL A 1 412 ? 0.334 -13.610 11.117 1.00 88.75 412 VAL A N 1
ATOM 3190 C CA . VAL A 1 412 ? -0.847 -12.963 11.699 1.00 88.75 412 VAL A CA 1
ATOM 3191 C C . VAL A 1 412 ? -1.455 -11.988 10.695 1.00 88.75 412 VAL A C 1
ATOM 3193 O O . VAL A 1 412 ? -2.643 -12.097 10.388 1.00 88.75 412 VAL A O 1
ATOM 3196 N N . TYR A 1 413 ? -0.655 -11.075 10.148 1.00 88.31 413 TYR A N 1
ATOM 3197 C CA . TYR A 1 413 ? -1.140 -10.016 9.259 1.00 88.31 413 TYR A CA 1
ATOM 3198 C C . TYR A 1 413 ? -1.303 -10.509 7.820 1.00 88.31 413 TYR A C 1
ATOM 3200 O O . TYR A 1 413 ? -2.376 -10.341 7.233 1.00 88.31 413 TYR A O 1
ATOM 3208 N N . GLY A 1 414 ? -0.282 -11.166 7.269 1.00 91.62 414 GLY A N 1
ATOM 3209 C 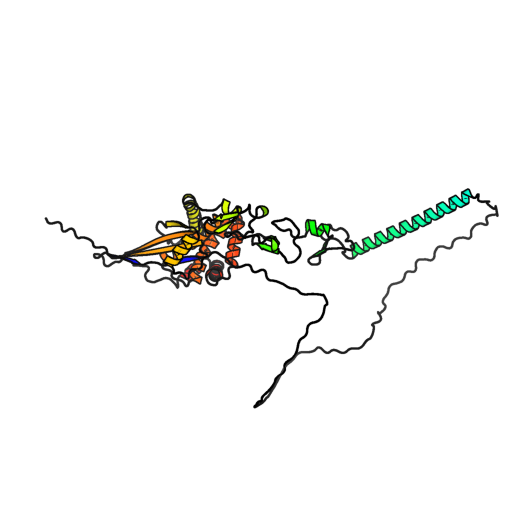CA . GLY A 1 414 ? -0.259 -11.660 5.895 1.00 91.62 414 GLY A CA 1
ATOM 3210 C C . GLY A 1 414 ? -1.116 -12.908 5.677 1.00 91.62 414 GLY A C 1
ATOM 3211 O O . GLY A 1 414 ? -2.048 -12.897 4.867 1.00 91.62 414 GLY A O 1
ATOM 3212 N N . ASP A 1 415 ? -0.852 -13.988 6.420 1.00 94.81 415 ASP A N 1
ATOM 3213 C CA . ASP A 1 415 ? -1.640 -15.229 6.311 1.00 94.81 415 ASP A CA 1
ATOM 3214 C C . ASP A 1 415 ? -3.095 -15.015 6.748 1.00 94.81 415 ASP A C 1
ATOM 3216 O O . ASP A 1 415 ? -4.020 -15.486 6.076 1.00 94.81 415 ASP A O 1
ATOM 3220 N N . GLY A 1 416 ? -3.313 -14.247 7.822 1.00 95.50 416 GLY A N 1
ATOM 3221 C CA . GLY A 1 416 ? -4.645 -13.844 8.270 1.00 95.50 416 GLY A CA 1
ATOM 3222 C C . GLY A 1 416 ? -5.414 -13.088 7.185 1.00 95.50 416 GLY A C 1
ATOM 3223 O O . GLY A 1 416 ? -6.572 -13.412 6.894 1.00 95.50 416 GLY A O 1
ATOM 3224 N N . TYR A 1 417 ? -4.760 -12.129 6.517 1.00 97.00 417 TYR A N 1
ATOM 3225 C CA . TYR A 1 417 ? -5.338 -11.418 5.376 1.00 97.00 417 TYR A CA 1
ATOM 3226 C C . TYR A 1 417 ? -5.702 -12.371 4.236 1.00 97.00 417 TYR A C 1
ATOM 3228 O O . TYR A 1 417 ? -6.857 -12.373 3.803 1.00 97.00 417 TYR A O 1
ATOM 3236 N N . ARG A 1 418 ? -4.774 -13.218 3.772 1.00 98.00 418 ARG A N 1
ATOM 3237 C CA . ARG A 1 418 ? -5.039 -14.181 2.685 1.00 98.00 418 ARG A CA 1
ATOM 3238 C C . ARG A 1 418 ? -6.189 -15.129 3.032 1.00 98.00 418 ARG A C 1
ATOM 3240 O O . ARG A 1 418 ? -7.047 -15.399 2.185 1.00 98.00 418 ARG A O 1
ATOM 3247 N N . GLN A 1 419 ? -6.269 -15.584 4.283 1.00 97.12 419 GLN A N 1
ATOM 3248 C CA . GLN A 1 419 ? -7.363 -16.424 4.767 1.00 97.12 419 GLN A CA 1
ATOM 3249 C C . GLN A 1 419 ? -8.717 -15.704 4.680 1.00 97.12 419 GLN A C 1
ATOM 3251 O O . GLN A 1 419 ? -9.669 -16.241 4.105 1.00 97.12 419 GLN A O 1
ATOM 3256 N N . MET A 1 420 ? -8.816 -14.490 5.227 1.00 96.44 420 MET A N 1
ATOM 3257 C CA . MET A 1 420 ? -10.063 -13.719 5.253 1.00 96.44 420 MET A CA 1
ATOM 3258 C C . MET A 1 420 ? -10.463 -13.216 3.860 1.00 96.44 420 MET A C 1
ATOM 3260 O O . MET A 1 420 ? -11.645 -13.265 3.505 1.00 96.44 420 MET A O 1
ATOM 3264 N N . LYS A 1 421 ? -9.485 -12.844 3.024 1.00 97.06 421 LYS A N 1
ATOM 3265 C CA . LYS A 1 421 ? -9.662 -12.526 1.600 1.00 97.06 421 LYS A CA 1
ATOM 3266 C C . LYS A 1 421 ? -10.313 -13.696 0.860 1.00 97.06 421 LYS A C 1
ATOM 3268 O O . LYS A 1 421 ? -11.324 -13.524 0.184 1.00 97.06 421 LYS A O 1
ATOM 3273 N N . SER A 1 422 ? -9.800 -14.908 1.060 1.00 97.62 422 SER A N 1
ATOM 3274 C CA . SER A 1 422 ? -10.344 -16.113 0.430 1.00 97.62 422 SER A CA 1
ATOM 3275 C C . SER A 1 422 ? -11.793 -16.414 0.855 1.00 97.62 422 SER A C 1
ATOM 3277 O O . SER A 1 422 ? -12.580 -16.974 0.087 1.00 97.62 422 SER A O 1
ATOM 3279 N N . ILE A 1 423 ? -12.187 -16.043 2.079 1.00 95.56 423 ILE A N 1
ATOM 3280 C CA . ILE A 1 423 ? -13.580 -16.162 2.537 1.00 95.56 423 ILE A CA 1
ATOM 3281 C C . ILE A 1 423 ? -14.467 -15.139 1.826 1.00 95.56 423 ILE A C 1
ATOM 3283 O O . ILE A 1 423 ? -15.498 -15.534 1.279 1.00 95.56 423 ILE A O 1
ATOM 3287 N N . VAL A 1 424 ? -14.077 -13.860 1.798 1.00 93.19 424 VAL A N 1
ATOM 3288 C CA . VAL A 1 424 ? -14.900 -12.817 1.165 1.00 93.19 424 VAL A CA 1
ATOM 3289 C C . VAL A 1 424 ? -15.019 -13.017 -0.349 1.00 93.19 424 VAL A C 1
ATOM 3291 O O . VAL A 1 424 ? -16.086 -12.780 -0.901 1.00 93.19 424 VAL A O 1
ATOM 3294 N N . GLU A 1 425 ? -13.987 -13.529 -1.022 1.00 94.25 425 GLU A N 1
ATOM 3295 C CA . GLU A 1 425 ? -14.028 -13.803 -2.467 1.00 94.25 425 GLU A CA 1
ATOM 3296 C C . GLU A 1 425 ? -14.935 -14.990 -2.820 1.00 94.25 425 GLU A C 1
ATOM 3298 O O . GLU A 1 425 ? -15.647 -14.940 -3.819 1.00 94.25 425 GLU A O 1
ATOM 3303 N N . ARG A 1 426 ? -14.965 -16.043 -1.992 1.00 95.88 426 ARG A N 1
ATOM 3304 C CA . ARG A 1 426 ? -15.798 -17.233 -2.255 1.00 95.88 426 ARG A CA 1
ATOM 3305 C C . ARG A 1 426 ? -17.233 -17.108 -1.763 1.00 95.88 426 ARG A C 1
ATOM 3307 O O . ARG A 1 426 ? -18.129 -17.717 -2.334 1.00 95.88 426 ARG A O 1
ATOM 3314 N N . GLN A 1 427 ? -17.443 -16.415 -0.648 1.00 92.88 427 GLN A N 1
ATOM 3315 C CA . GLN A 1 427 ? -18.713 -16.437 0.087 1.00 92.88 427 GLN A CA 1
ATOM 3316 C C . GLN A 1 427 ? -19.319 -15.046 0.292 1.00 92.88 427 GLN A C 1
ATOM 3318 O O . GLN A 1 427 ? -20.369 -14.924 0.931 1.00 92.88 427 GLN A O 1
ATOM 3323 N N . GLY A 1 428 ? -18.653 -14.001 -0.200 1.00 88.56 428 GLY A N 1
ATOM 3324 C CA . GLY A 1 428 ? -19.015 -12.624 0.084 1.00 88.56 428 GLY A CA 1
ATOM 3325 C C . GLY A 1 428 ? -18.886 -12.274 1.566 1.00 88.56 428 GLY A C 1
ATOM 3326 O O . GLY A 1 428 ? -18.418 -13.050 2.408 1.00 88.56 428 GLY A O 1
ATOM 3327 N N . TRP A 1 429 ? -19.373 -11.084 1.898 1.00 85.19 429 TRP A N 1
ATOM 3328 C CA . TRP A 1 429 ? -19.429 -10.604 3.273 1.00 85.19 429 TRP A CA 1
ATOM 3329 C C . TRP A 1 429 ? -20.212 -11.508 4.245 1.00 85.19 429 TRP A C 1
ATOM 3331 O O . TRP A 1 429 ? -19.729 -11.725 5.359 1.00 85.19 429 TRP A O 1
ATOM 3341 N N . PRO A 1 430 ? -21.345 -12.135 3.862 1.00 85.88 430 PRO A N 1
ATOM 3342 C CA . PRO A 1 430 ? -22.036 -13.064 4.755 1.00 85.88 430 PRO A CA 1
ATOM 3343 C C . PRO A 1 430 ? -21.151 -14.224 5.236 1.00 85.88 430 PRO A C 1
ATOM 3345 O O . PRO A 1 430 ? -21.316 -14.697 6.359 1.00 85.88 430 PRO A O 1
ATOM 3348 N N . GLY A 1 431 ? -20.189 -14.677 4.421 1.00 90.44 431 GLY A N 1
ATOM 3349 C CA . GLY A 1 431 ? -19.207 -15.681 4.836 1.00 90.44 431 GLY A CA 1
ATOM 3350 C C . GLY A 1 431 ? -18.255 -15.185 5.920 1.00 90.44 431 GLY A C 1
ATOM 3351 O O . GLY A 1 431 ? -17.977 -15.913 6.873 1.00 90.44 431 GLY A O 1
ATOM 3352 N N . VAL A 1 432 ? -17.816 -13.931 5.814 1.00 90.38 432 VAL A N 1
ATOM 3353 C CA . VAL A 1 432 ? -16.976 -13.274 6.823 1.00 90.38 432 VAL A CA 1
ATOM 3354 C C . VAL A 1 432 ? -17.725 -13.146 8.150 1.00 90.38 432 VAL A C 1
ATOM 3356 O O . VAL A 1 432 ? -17.211 -13.566 9.185 1.00 90.38 432 VAL A O 1
ATOM 3359 N N . VAL A 1 433 ? -18.971 -12.666 8.127 1.00 86.62 433 VAL A N 1
ATOM 3360 C CA . VAL A 1 433 ? -19.799 -12.537 9.340 1.00 86.62 433 VAL A CA 1
ATOM 3361 C C . VAL A 1 433 ? -20.050 -13.899 9.991 1.00 86.62 433 VAL A C 1
ATOM 3363 O O . VAL A 1 433 ? -19.906 -14.033 11.205 1.00 86.62 433 VAL A O 1
ATOM 3366 N N . ARG A 1 434 ? -20.351 -14.943 9.204 1.00 89.69 434 ARG A N 1
ATOM 3367 C CA . ARG A 1 434 ? -20.468 -16.315 9.730 1.00 89.69 434 ARG A CA 1
ATOM 3368 C C . ARG A 1 434 ? -19.176 -16.778 10.397 1.00 89.69 434 ARG A C 1
ATOM 3370 O O . ARG A 1 434 ? -19.241 -17.333 11.490 1.00 89.69 434 ARG A O 1
ATOM 3377 N N . LYS A 1 435 ? -18.015 -16.523 9.785 1.00 92.25 435 LYS A N 1
ATOM 3378 C CA . LYS A 1 435 ? -16.710 -16.856 10.374 1.00 92.25 435 LYS A CA 1
ATOM 3379 C C . LYS A 1 435 ? -16.484 -16.140 11.709 1.00 92.25 435 LYS A C 1
ATOM 3381 O O . LYS A 1 435 ? -15.956 -16.757 12.626 1.00 92.25 435 LYS A O 1
ATOM 3386 N N . LEU A 1 436 ? -16.895 -14.879 11.831 1.00 91.38 436 LEU A N 1
ATOM 3387 C CA . LEU A 1 436 ? -16.769 -14.111 13.074 1.00 91.38 436 LEU A CA 1
ATOM 3388 C C . LEU A 1 436 ? -17.782 -14.518 14.150 1.00 91.38 436 LEU A C 1
ATOM 3390 O O . LEU A 1 436 ? -17.471 -14.444 15.336 1.00 91.38 436 LEU A O 1
ATOM 3394 N N . SER A 1 437 ? -18.969 -14.987 13.756 1.00 89.19 437 SER A N 1
ATOM 3395 C CA . SER A 1 437 ? -20.066 -15.319 14.677 1.00 89.19 437 SER A CA 1
ATOM 3396 C C . SER A 1 437 ? -19.690 -16.319 15.778 1.00 89.19 437 SER A C 1
ATOM 3398 O O . SER A 1 437 ? -20.202 -16.215 16.892 1.00 89.19 437 SER A O 1
ATOM 3400 N N . SER A 1 438 ? -18.736 -17.223 15.518 1.00 89.25 438 SER A N 1
ATOM 3401 C CA . SER A 1 438 ? -18.222 -18.176 16.512 1.00 89.25 438 SER A CA 1
ATOM 3402 C C . SER A 1 438 ? -17.410 -17.536 17.641 1.00 89.25 438 SER A C 1
ATOM 3404 O O . SER A 1 438 ? -17.114 -18.209 18.623 1.00 89.25 438 SER A O 1
ATOM 3406 N N . TYR A 1 439 ? -17.036 -16.263 17.504 1.00 91.69 439 TYR A N 1
ATOM 3407 C CA . TYR A 1 439 ? -16.186 -15.528 18.443 1.00 91.69 439 TYR A CA 1
ATOM 3408 C C . TYR A 1 439 ? -16.927 -14.394 19.160 1.00 91.69 439 TYR A C 1
ATOM 3410 O O . TYR A 1 439 ? -16.296 -13.522 19.756 1.00 91.69 439 TYR A O 1
ATOM 3418 N N . ARG A 1 440 ? -18.264 -14.361 19.089 1.00 87.50 440 ARG A N 1
ATOM 3419 C CA . ARG A 1 440 ? -19.061 -13.341 19.778 1.00 87.50 440 ARG A CA 1
ATOM 3420 C C . ARG A 1 440 ? -19.184 -13.667 21.264 1.00 87.50 440 ARG A C 1
ATOM 3422 O O . ARG A 1 440 ? -19.641 -14.751 21.628 1.00 87.50 440 ARG A O 1
ATOM 3429 N N . THR A 1 441 ? -18.827 -12.722 22.125 1.00 80.06 441 THR A N 1
ATOM 3430 C CA . THR A 1 441 ? -18.994 -12.873 23.573 1.00 80.06 441 THR A CA 1
ATOM 3431 C C . THR A 1 441 ? -20.468 -12.712 23.969 1.00 80.06 441 THR A C 1
ATOM 3433 O O . THR A 1 441 ? -21.206 -11.885 23.423 1.00 80.06 441 THR A O 1
ATOM 3436 N N . ARG A 1 442 ? -20.924 -13.536 24.925 1.00 58.12 442 ARG A N 1
ATOM 3437 C CA . ARG A 1 442 ? -22.327 -13.574 25.389 1.00 58.12 442 ARG A CA 1
ATOM 3438 C C . ARG A 1 442 ? -22.733 -12.361 26.238 1.00 58.12 442 ARG A C 1
ATOM 3440 O O . ARG A 1 442 ? -23.912 -12.199 26.519 1.00 58.12 442 ARG A O 1
ATOM 3447 N N . GLU A 1 443 ? -21.789 -11.507 26.621 1.00 54.09 443 GLU A N 1
ATOM 3448 C CA . GLU A 1 443 ? -22.007 -10.368 27.528 1.00 54.09 443 GLU A CA 1
ATOM 3449 C C . GLU A 1 443 ? -22.495 -9.088 26.829 1.00 54.09 443 GLU A C 1
ATOM 3451 O O . GLU A 1 443 ? -22.597 -8.041 27.459 1.00 54.09 443 GLU A O 1
ATOM 3456 N N . SER A 1 444 ? -22.770 -9.127 25.523 1.00 43.56 444 SER A N 1
ATOM 3457 C CA . SER A 1 444 ? -23.038 -7.910 24.743 1.00 43.56 444 SER A CA 1
ATOM 3458 C C . SER A 1 444 ? -24.481 -7.398 24.809 1.00 43.56 444 SER A C 1
ATOM 3460 O O . SER A 1 444 ? -24.766 -6.385 24.178 1.00 43.56 444 SER A O 1
ATOM 3462 N N . HIS A 1 445 ? -25.413 -8.070 25.495 1.00 34.84 445 HIS A N 1
ATOM 3463 C CA . HIS A 1 445 ? -26.821 -7.647 25.578 1.00 34.84 445 HIS A CA 1
ATOM 3464 C C . HIS A 1 445 ? -27.320 -7.729 27.029 1.00 34.84 445 HIS A C 1
ATOM 3466 O O . HIS A 1 445 ? -27.862 -8.754 27.446 1.00 34.84 445 HIS A O 1
ATOM 3472 N N . SER A 1 446 ? -27.152 -6.645 27.788 1.00 30.39 446 SER A N 1
ATOM 3473 C CA . SER A 1 446 ? -27.957 -6.359 28.981 1.00 30.39 446 SER A CA 1
ATOM 3474 C C . SER A 1 446 ? -28.201 -4.869 29.106 1.00 30.39 446 SER A C 1
ATOM 3476 O O . SER A 1 446 ? -27.175 -4.151 29.157 1.00 30.39 446 SER A O 1
#

pLDDT: mean 73.76, std 25.55, range [24.27, 98.25]

Sequence (446 aa):
MTMMTRTIFTATTTVLLLVSSCQAWTQPYRPGLFLSDHHADHQSFGEPQRRRRRPDAGVGGGGDDASSSCGCASCQESSFNFFKTPTPCQSHQQQQQPPPPPHLAPPPEMTSAAYVTTPQEASARFILQEQQQQQHLNNHRQQQQQQEQSYKHRFGLTCACCGGVLDHVWTELEGQKYHPSCYQQHVQLKCSVCAQGLDGAWFTTDPWGNHVHTMHNTPQCSSCQRFVSDATSAGGTTYDDGRLICGVCKSTAIQASPQIRPATERVVRTLQKQFLRDDGRWIQGQIQIALANRDALTHKACDTAGCAAHSNFHGLTTTTRITTALRTIPQKFTTMEHEITLLSGLPDLQFRGVLAHEFLHVWLNEQGYQPPAAIMEGFCNLGSRAVYLAETADTALAGVLLQQMESDPDPVYGDGYRQMKSIVERQGWPGVVRKLSSYRTRESHS

InterPro domains:
  IPR022087 Protein DA1-like domain [PF12315] (326-382)
  IPR045218 Protein DA1-like [PTHR24209] (139-382)